Protein 3LIJ (pdb70)

Sequence (465 aa):
YFQGDLQATPGMFITSKKGHLSEMYQRVKKLGSGEVLLCRDKVTHVERAIKIIRKSSNSKLLEEVAVLKLLDHPNIMKLYDFFEDKRNYYLVMECYKGGELFDEIIHRMKFNEVDAAVIIKQVLSGVTYLHKHNIVHRDLKPENLLLEESKEKDALIKIVDFGLSAVFENQKKMKERLGTAYYIAPEVLRKKYDEKCDVWSIGVILFILLAGYPPFGGQTDQEILRKVEKGKYTFDSPEWKNVSEGAKDLIKQMLQFDSQRRISAQQALEHPWIKEMCSKKESLPSLANAIENMRKFQNSQKLAQAALLYMASKLTSQEETKELTDIFRHIDKNGDGQLDRQELIDGYSKLSGEEVAVFPQIESEVDAILGAADFDRNGYIDYSEFVTVAMDRKSLLSKDKLESAFQKFDQDGNGKISVDELASVFLDHLESKTWKEMISGIDSNNDGDVDFEEFCKMIQKLCSNN

Organism: Cryptosporidium parvum (strain Iowa II) (NCBI:txid353152)

Foldseek 3Di:
DAQVVFFQAQLLLEDEAADDCVVFWDFDDWDDDCTWTWIAGPPPRQIWIKNKAWPVVCVLVVVLSVLQSRDFAPAAWHFQYWYDYPTITITTTHDADQAFQVVVCVVVLAADLLRLLLQLLSLLLSLLQQVVQQKAQQEDDRNQWTFRYVDDSTHIYGHDSSVMDRDDPVAFAFALDYDLLQAALVSVVRGHGNLRSLSSSLQRSCCRQQSDGQQDDPDSVRSNVSNNVLDGDCPDPSNVPPDPQSVVLSCLSSPNDSVSRAHSLRSSVRPSSVVSNVVVVCAAAAECLLVLLLLQAPAQPLLLNLLLSLQRNVDDCVQCVVLSVLQCVLPVSSNQWRALVSCLVSVCRRHVDDDDPDPVSSVSSVSSQNRLNSRPPRTNGNSSSSSSRGDCVRSVDPVSLVVSQCSLCVVRPQWRALQSQCSSRPNPDDDCNSQVSCVVQDDPPPSTAGSVSSSVSNCSSSDDD

B-factor: mean 44.71, std 19.2, range [17.76, 174.99]

InterPro domains:
  IPR000719 Protein kinase domain [PF00069] (62-318)
  IPR000719 Protein kinase domain [PS50011] (62-318)
  IPR000719 Protein kinase domain [SM00220] (62-318)
  IPR002048 EF-hand domain [PF13499] (369-439)
  IPR002048 EF-hand domain [PF13499] (449-510)
  IPR002048 EF-hand domain [PS50222] (366-401)
  IPR002048 EF-hand domain [PS50222] (410-445)
  IPR002048 EF-hand domain [PS50222] (446-481)
  IPR002048 EF-hand domain [PS50222] (483-515)
  IPR002048 EF-hand domain [SM00054] (370-398)
  IPR002048 EF-hand domain [SM00054] (414-442)
  IPR002048 EF-hand domain [SM00054] (450-478)
  IPR002048 EF-hand domain [SM00054] (484-512)
  IPR002048 EF-hand domain [cd00051] (370-440)
  IPR002048 EF-hand domain [cd00051] (450-510)
  IPR008271 Serine/threonine-protein kinase, active site [PS00108] (180-192)
  IPR011009 Protein kinase-like domain superfamily [SSF56112] (47-334)
  IPR011992 EF-hand domain pair [SSF47473] (364-518)
  IPR017441 Protein kinase, ATP binding site [PS00107] (68-95)
  IPR018247 EF-Hand 1, calcium-binding site [PS00018] (379-391)

Solvent-accessible surface area: 23048 Å² total; per-residue (Å²): 124,161,53,58,70,7,84,1,42,25,10,24,6,1,83,69,62,196,6,95,37,80,124,52,6,89,142,77,116,114,90,22,120,65,53,33,2,13,0,70,17,93,100,52,111,73,89,12,10,0,42,18,46,174,92,133,109,43,41,157,18,76,117,28,5,49,14,4,55,103,7,15,7,1,3,4,6,47,1,25,7,3,0,34,29,176,179,33,13,11,2,0,13,51,36,25,138,7,24,56,0,78,51,42,15,106,144,112,136,108,8,91,37,34,45,0,0,30,16,0,68,12,0,0,12,0,0,3,10,0,26,100,68,43,9,0,0,29,19,0,35,1,54,10,0,34,16,29,8,159,87,204,92,13,14,1,15,0,24,54,2,47,57,20,23,98,14,85,142,141,132,98,25,154,92,134,43,34,32,20,78,14,15,1,0,3,5,22,134,118,134,2,34,44,33,4,1,0,0,8,0,0,0,0,0,1,13,0,7,4,35,68,36,17,0,21,29,173,64,87,133,76,10,42,171,91,0,82,143,12,159,54,80,30,134,38,120,68,1,173,134,21,44,136,26,0,37,65,0,0,117,68,0,5,63,83,70,18,159,190,3,15,32,3,43,107,0,4,61,13,102,5,1,116,99,10,10,70,123,88,119,126,186,61,53,18,93,105,2,27,64,26,1,100,46,2,86,139,17,78,20,6,1,10,0,0,0,0,5,0,2,5,17,34,12,51,46,116,60,18,96,79,10,10,58,5,1,91,98,2,7,123,37,8,9,0,13,0,40,98,102,10,1,28,74,10,19,34,59,0,23,38,139,156,70,78,138,193,97,136,25,71,69,38,0,69,34,0,23,46,4,0,14,4,31,121,66,45,83,1,20,24,6,4,1,5,1,0,10,6,94,98,80,39,3,18,31,147,86,11,9,69,13,0,11,93,50,5,7,117,106,60,91,38,73,0,35,56,114,15,1,3,26,10,26,77,92,184,88,173,35,135,24,2,115,81,14,2,57,67,33,23,97,86,140,62,41,26,0,36,61,134,8,0,22,135,12,0,54,170,20,6,48,142,164

Secondary structure (DSSP, 8-state):
--GGG----GGGG----B--HHHHEEEEEEEE--EEEEEEETTT--EEEEEEEE--TTHHHHHHHHHHTT---TTB--EEEEEE-SSEEEEEEE---S-BHHHHHHHHSS--HHHHHHHHHHHHHHHHHHHHTTEE-S--SGGGEEES-SSTTPPEEE---TT-EE-BTTB-B----S-TTT--HHHHTT-B-THHHHHHHHHHHHHHHHSS-SS--SSHHHHHHHHHHT-----SGGGTTS-HHHHHHHHHHT-SSTTTSPPHHHHHT-HHHHHHHHHHH-----SSHHHHHHTTTT--HHHHHHHHHHHHHS--HHHHHHHHHHHHHH-TT-SSEE-HHHHHHTTHHHHSSPPP---HHHHHHHHHHHHH-TT-SSSEEHHHHHHHHS-HHHHT-HHHHHHHHHHH-TT-SSEE-HHHHHHH---S---HHHHHHHHTT-SSSSSSEEHHHHHHHHHHHSS--

Nearest PDB structures (foldseek):
  3lij-assembly1_A  TM=1.002E+00  e=5.520E-77  Cryptosporidium parvum Iowa II
  3hx4-assembly1_A  TM=9.332E-01  e=2.237E-48  Toxoplasma gondii
  9d8s-assembly1_A  TM=8.742E-01  e=5.906E-36  Cryptosporidium parvum Iowa II
  3f3z-assembly1_A-2  TM=9.559E-01  e=2.638E-25  Cryptosporidium parvum Iowa II
  2qg5-assembly1_A  TM=9.123E-01  e=2.763E-25  Cryptosporidium parvum Iowa II

CATH classification: 3.30.200.20 (+1 more: 1.10.510.10)

Structure (mmCIF, N/CA/C/O backbone):
data_3LIJ
#
_entry.id   3LIJ
#
_cell.length_a   57.080
_cell.length_b   88.060
_cell.length_c   58.610
_cell.angle_alpha   90.00
_cell.angle_beta   118.07
_cell.angle_gamma   90.00
#
_symmetry.space_group_name_H-M   'P 1 21 1'
#
loop_
_entity.id
_entity.type
_entity.pdbx_description
1 polymer 'Calcium/calmodulin dependent protein kinase with a kinase domain and 4 calmodulin like EF hands'
2 non-polymer 'CALCIUM ION'
3 non-polymer 'MAGNESIUM ION'
4 non-polymer 'PHOSPHOAMINOPHOSPHONIC ACID-ADENYLATE ESTER'
5 water water
#
loop_
_atom_site.group_PDB
_atom_site.id
_atom_site.type_symbol
_atom_site.label_atom_id
_atom_site.label_alt_id
_atom_site.label_comp_id
_atom_site.label_asym_id
_atom_site.label_entity_id
_atom_site.label_seq_id
_atom_site.pdbx_PDB_ins_code
_atom_site.Cartn_x
_atom_site.Cartn_y
_atom_site.Cartn_z
_atom_site.occupancy
_atom_site.B_iso_or_equiv
_atom_site.auth_seq_id
_atom_site.auth_comp_id
_atom_site.auth_asym_id
_atom_site.auth_atom_id
_atom_site.pdbx_PDB_model_num
ATOM 1 N N . TYR A 1 15 ? 18.060 0.715 -11.829 1.00 54.02 38 TYR A N 1
ATOM 2 C CA . TYR A 1 15 ? 16.672 0.928 -11.501 1.00 51.11 38 TYR A CA 1
ATOM 3 C C . TYR A 1 15 ? 15.919 1.648 -12.581 1.00 49.93 38 TYR A C 1
ATOM 4 O O . TYR A 1 15 ? 16.482 2.402 -13.284 1.00 49.63 38 TYR A O 1
ATOM 13 N N . PHE A 1 16 ? 14.648 1.388 -12.722 1.00 42.98 39 PHE A N 1
ATOM 14 C CA . PHE A 1 16 ? 13.794 2.213 -13.515 1.00 41.51 39 PHE A CA 1
ATOM 15 C C . PHE A 1 16 ? 12.810 2.898 -12.583 1.00 45.82 39 PHE A C 1
ATOM 16 O O . PHE A 1 16 ? 12.782 2.567 -11.438 1.00 44.35 39 PHE A O 1
ATOM 24 N N . GLN A 1 17 ? 12.013 3.842 -13.078 1.00 43.48 40 GLN A N 1
ATOM 25 C CA . GLN A 1 17 ? 10.978 4.472 -12.251 1.00 43.02 40 GLN A CA 1
ATOM 26 C C . GLN A 1 17 ? 9.872 3.515 -11.820 1.00 48.03 40 GLN A C 1
ATOM 27 O O . GLN A 1 17 ? 9.361 3.657 -10.712 1.00 47.23 40 GLN A O 1
ATOM 33 N N . GLY A 1 18 ? 9.565 2.528 -12.669 1.00 46.17 41 GLY A N 1
ATOM 34 C CA . GLY A 1 18 ? 8.563 1.494 -12.418 1.00 45.91 41 GLY A CA 1
ATOM 35 C C . GLY A 1 18 ? 8.907 0.519 -11.304 1.00 50.07 41 GLY A C 1
ATOM 36 O O . GLY A 1 18 ? 8.074 -0.319 -10.944 1.00 51.21 41 GLY A O 1
ATOM 37 N N . ASP A 1 19 ? 10.131 0.621 -10.747 1.00 45.15 42 ASP A N 1
ATOM 38 C CA . ASP A 1 19 ? 10.617 -0.205 -9.640 1.00 43.89 42 ASP A CA 1
ATOM 39 C C . ASP A 1 19 ? 10.398 0.480 -8.281 1.00 44.98 42 ASP A C 1
ATOM 40 O O . ASP A 1 19 ? 10.321 -0.204 -7.267 1.00 44.18 42 ASP A O 1
ATOM 45 N N . LEU A 1 20 ? 10.320 1.826 -8.259 1.00 40.25 43 LEU A N 1
ATOM 46 C CA . LEU A 1 20 ? 10.145 2.602 -7.029 1.00 38.69 43 LEU A CA 1
ATOM 47 C C . LEU A 1 20 ? 8.774 2.424 -6.405 1.00 38.94 43 LEU A C 1
ATOM 48 O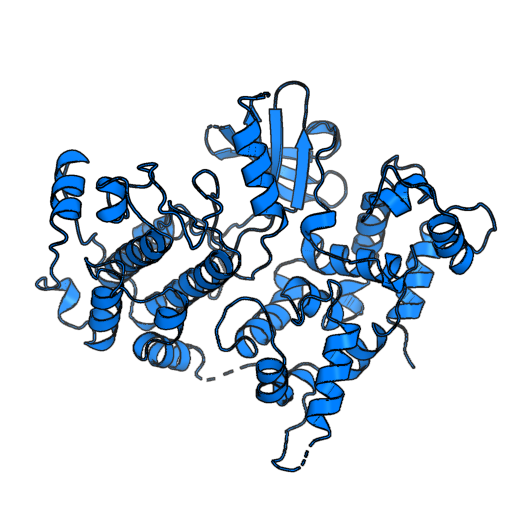 O . LEU A 1 20 ? 7.786 2.258 -7.124 1.00 37.41 43 LEU A O 1
ATOM 53 N N . GLN A 1 21 ? 8.719 2.465 -5.066 1.00 34.84 44 GLN A N 1
ATOM 54 C CA . GLN A 1 21 ? 7.479 2.313 -4.296 1.00 34.87 44 GLN A CA 1
ATOM 55 C C . GLN A 1 21 ? 7.268 3.469 -3.321 1.00 39.52 44 GLN A C 1
ATOM 56 O O . GLN A 1 21 ? 8.103 3.693 -2.439 1.00 40.62 44 GLN A O 1
ATOM 62 N N . ALA A 1 22 ? 6.144 4.182 -3.453 1.00 34.49 45 ALA A N 1
ATOM 63 C CA . ALA A 1 22 ? 5.804 5.237 -2.501 1.00 33.28 45 ALA A CA 1
ATOM 64 C C . ALA A 1 22 ? 5.029 4.573 -1.340 1.00 35.17 45 ALA A C 1
ATOM 65 O O . ALA A 1 22 ? 3.993 3.954 -1.580 1.00 33.13 45 ALA A O 1
ATOM 67 N N . THR A 1 23 ? 5.580 4.630 -0.108 1.00 31.92 46 THR A N 1
ATOM 68 C CA . THR A 1 23 ? 4.978 4.041 1.101 1.00 32.49 46 THR A CA 1
ATOM 69 C C . THR A 1 23 ? 4.967 5.071 2.234 1.00 36.56 46 THR A C 1
ATOM 70 O O . THR A 1 23 ? 5.908 5.859 2.299 1.00 36.56 46 THR A O 1
ATOM 74 N N . PRO A 1 24 ? 3.982 5.073 3.174 1.00 33.58 47 PRO A N 1
ATOM 75 C CA . PRO A 1 24 ? 4.020 6.065 4.271 1.00 33.46 47 PRO A CA 1
ATOM 76 C C . PRO A 1 24 ? 5.238 5.924 5.195 1.00 36.47 47 PRO A C 1
ATOM 77 O O . PRO A 1 24 ? 5.695 6.912 5.771 1.00 35.55 47 PRO A O 1
ATOM 81 N N . GLY A 1 25 ? 5.764 4.708 5.298 1.00 32.64 48 GLY A N 1
ATOM 82 C CA . GLY A 1 25 ? 6.923 4.386 6.128 1.00 33.13 48 GLY A CA 1
ATOM 83 C C . GLY A 1 25 ? 8.246 4.963 5.656 1.00 37.60 48 GLY A C 1
ATOM 84 O O . GLY A 1 25 ? 9.156 5.148 6.470 1.00 37.23 48 GLY A O 1
ATOM 85 N N . MET A 1 26 ? 8.370 5.261 4.344 1.00 34.58 49 MET A N 1
ATOM 86 C CA . MET A 1 26 ? 9.607 5.822 3.782 1.00 35.26 49 MET A CA 1
ATOM 87 C C . MET A 1 26 ? 9.918 7.236 4.283 1.00 37.42 49 MET A C 1
ATOM 88 O O . MET A 1 26 ? 11.063 7.665 4.209 1.00 36.80 49 MET A O 1
ATOM 93 N N . PHE A 1 27 ? 8.902 7.932 4.829 1.00 33.59 50 PHE A N 1
ATOM 94 C CA . PHE A 1 27 ? 9.038 9.285 5.370 1.00 33.23 50 PHE A CA 1
ATOM 95 C C . PHE A 1 27 ? 9.602 9.277 6.789 1.00 39.87 50 PHE A C 1
ATOM 96 O O . PHE A 1 27 ? 9.860 10.345 7.345 1.00 40.88 50 PHE A O 1
ATOM 104 N N . ILE A 1 28 ? 9.833 8.096 7.331 1.00 36.04 51 ILE A N 1
ATOM 105 C CA . ILE A 1 28 ? 10.393 7.988 8.648 1.00 36.49 51 ILE A CA 1
ATOM 106 C C . ILE A 1 28 ? 11.688 7.238 8.579 1.00 43.30 51 ILE A C 1
ATOM 107 O O . ILE A 1 28 ? 11.723 6.117 8.176 1.00 42.18 51 ILE A O 1
ATOM 112 N N . THR A 1 29 ? 12.745 7.910 8.977 1.00 43.04 52 THR A N 1
ATOM 113 C CA . THR A 1 29 ? 14.127 7.424 8.944 1.00 44.84 52 THR A CA 1
ATOM 114 C C . THR A 1 29 ? 14.861 8.011 10.152 1.00 51.08 52 THR A C 1
ATOM 115 O O . THR A 1 29 ? 14.550 9.132 10.565 1.00 50.96 52 THR A O 1
ATOM 119 N N . SER A 1 30 ? 15.848 7.275 10.698 1.00 49.17 53 SER A N 1
ATOM 120 C CA . SER A 1 30 ? 16.655 7.750 11.821 1.00 50.25 53 SER A CA 1
ATOM 121 C C . SER A 1 30 ? 17.525 8.919 11.343 1.00 55.69 53 SER A C 1
ATOM 122 O O . SER A 1 30 ? 18.386 8.747 10.472 1.00 56.36 53 SER A O 1
ATOM 125 N N . LYS A 1 31 ? 17.222 10.121 11.847 1.00 52.05 54 LYS A N 1
ATOM 126 C CA . LYS A 1 31 ? 17.920 11.355 11.482 1.00 52.47 54 LYS A CA 1
ATOM 127 C C . LYS A 1 31 ? 18.381 12.140 12.706 1.00 57.23 54 LYS A C 1
ATOM 128 O O . LYS A 1 31 ? 17.819 11.985 13.791 1.00 55.90 54 LYS A O 1
ATOM 134 N N . LYS A 1 32 ? 19.412 12.973 12.526 1.00 55.62 55 LYS A N 1
ATOM 135 C CA . LYS A 1 32 ? 19.946 13.816 13.589 1.00 56.78 55 LYS A CA 1
ATOM 136 C C . LYS A 1 32 ? 19.131 15.110 13.626 1.00 61.01 55 LYS A C 1
ATOM 137 O O . LYS A 1 32 ? 18.855 15.700 12.576 1.00 60.11 55 LYS A O 1
ATOM 143 N N . GLY A 1 33 ? 18.717 15.512 14.822 1.00 58.34 56 GLY A N 1
ATOM 144 C CA . GLY A 1 33 ? 17.921 16.718 15.007 1.00 58.38 56 GLY A CA 1
ATOM 145 C C . GLY A 1 33 ? 17.817 17.201 16.436 1.00 64.33 56 GLY A C 1
ATOM 146 O O . GLY A 1 33 ? 18.045 16.439 17.380 1.00 64.37 56 GLY A O 1
ATOM 147 N N . HIS A 1 34 ? 17.462 18.483 16.592 1.00 62.42 57 HIS A N 1
ATOM 148 C CA . HIS A 1 34 ? 17.277 19.146 17.882 1.00 63.58 57 HIS A CA 1
ATOM 149 C C . HIS A 1 34 ? 15.805 19.524 18.033 1.00 66.72 57 HIS A C 1
ATOM 150 O O . HIS A 1 34 ? 15.181 19.939 17.052 1.00 65.62 57 HIS A O 1
ATOM 157 N N . LEU A 1 35 ? 15.252 19.375 19.254 1.00 63.68 58 LEU A N 1
ATOM 158 C CA . LEU A 1 35 ? 13.854 19.694 19.568 1.00 62.78 58 LEU A CA 1
ATOM 159 C C . LEU A 1 35 ? 13.547 21.173 19.299 1.00 66.49 58 LEU A C 1
ATOM 160 O O . LEU A 1 35 ? 12.607 21.471 18.565 1.00 64.87 58 LEU A O 1
ATOM 165 N N . SER A 1 36 ? 14.365 22.084 19.870 1.00 64.31 59 SER A N 1
ATOM 166 C CA . SER A 1 36 ? 14.242 23.542 19.750 1.00 64.55 59 SER A CA 1
ATOM 167 C C . SER A 1 36 ? 14.406 24.068 18.316 1.00 67.59 59 SER A C 1
ATOM 168 O O . SER A 1 36 ? 13.889 25.141 18.004 1.00 67.50 59 SER A O 1
ATOM 171 N N . GLU A 1 37 ? 15.119 23.318 17.455 1.00 63.12 60 GLU A N 1
ATOM 172 C CA . GLU A 1 37 ? 15.358 23.665 16.052 1.00 62.36 60 GLU A CA 1
ATOM 173 C C . GLU A 1 37 ? 14.056 23.630 15.232 1.00 63.44 60 GLU A C 1
ATOM 174 O O . GLU A 1 37 ? 13.876 24.457 14.337 1.00 63.26 60 GLU A O 1
ATOM 180 N N . MET A 1 38 ? 13.156 22.681 15.540 1.00 57.64 61 MET A N 1
ATOM 181 C CA . MET A 1 38 ? 11.909 22.507 14.792 1.00 55.61 61 MET A CA 1
ATOM 182 C C . MET A 1 38 ? 10.596 22.627 15.580 1.00 55.54 61 MET A C 1
ATOM 183 O O . MET A 1 38 ? 9.565 22.923 14.973 1.00 54.20 61 MET A O 1
ATOM 188 N N . TYR A 1 39 ? 10.628 22.427 16.915 1.00 50.34 62 TYR A N 1
ATOM 189 C CA . TYR A 1 39 ? 9.433 22.492 17.767 1.00 49.14 62 TYR A CA 1
ATOM 190 C C . TYR A 1 39 ? 9.580 23.396 18.984 1.00 56.04 62 TYR A C 1
ATOM 191 O O . TYR A 1 39 ? 10.681 23.555 19.519 1.00 56.57 62 TYR A O 1
ATOM 200 N N . GLN A 1 40 ? 8.447 23.955 19.440 1.00 54.05 63 GLN A N 1
ATOM 201 C CA . GLN A 1 40 ? 8.358 24.795 20.631 1.00 55.62 63 GLN A CA 1
ATOM 202 C C . GLN A 1 40 ? 7.558 24.033 21.686 1.00 60.46 63 GLN A C 1
ATOM 203 O O . GLN A 1 40 ? 6.462 23.553 21.392 1.00 58.85 63 GLN A O 1
ATOM 209 N N . ARG A 1 41 ? 8.113 23.920 22.908 1.00 58.75 64 ARG A N 1
ATOM 210 C CA . ARG A 1 41 ? 7.483 23.241 24.042 1.00 58.57 64 ARG A CA 1
ATOM 211 C C . ARG A 1 41 ? 6.255 24.029 24.509 1.00 63.31 64 ARG A C 1
ATOM 212 O O . ARG A 1 41 ? 6.349 25.239 24.732 1.00 64.04 64 ARG A O 1
ATOM 220 N N . VAL A 1 42 ? 5.108 23.342 24.641 1.00 59.32 65 VAL A N 1
ATOM 221 C CA . VAL A 1 42 ? 3.854 23.950 25.091 1.00 59.63 65 VAL A CA 1
ATOM 222 C C . VAL A 1 42 ? 3.580 23.527 26.542 1.00 64.60 65 VAL A C 1
ATOM 223 O O . VAL A 1 42 ? 3.560 24.381 27.428 1.00 65.44 65 VAL A O 1
ATOM 227 N N . LYS A 1 43 ? 3.387 22.213 26.778 1.00 61.02 66 LYS A N 1
ATOM 228 C CA . LYS A 1 43 ? 3.130 21.632 28.102 1.00 61.47 66 LYS A CA 1
ATOM 229 C C . LYS A 1 43 ? 3.459 20.137 28.171 1.00 65.05 66 LYS A C 1
ATOM 230 O O . LYS A 1 43 ? 3.472 19.453 27.145 1.00 63.50 66 LYS A O 1
ATOM 236 N N . LYS A 1 44 ? 3.705 19.641 29.397 1.00 62.64 67 LYS A N 1
ATOM 237 C CA . LYS A 1 44 ? 3.994 18.239 29.690 1.00 62.05 67 LYS A CA 1
ATOM 238 C C . LYS A 1 44 ? 2.669 17.473 29.688 1.00 65.73 67 LYS A C 1
ATOM 239 O O . LYS A 1 44 ? 1.725 17.866 30.376 1.00 65.71 67 LYS A O 1
ATOM 245 N N . LEU A 1 45 ? 2.600 16.394 28.896 1.00 61.84 68 LEU A N 1
ATOM 246 C CA . LEU A 1 45 ? 1.411 15.553 28.752 1.00 60.91 68 LEU A CA 1
ATOM 247 C C . LEU A 1 45 ? 1.514 14.242 29.536 1.00 65.67 68 LEU A C 1
ATOM 248 O O . LEU A 1 45 ? 0.490 13.713 29.967 1.00 65.16 68 LEU A O 1
ATOM 253 N N . GLY A 1 46 ? 2.737 13.734 29.700 1.00 63.14 69 GLY A N 1
ATOM 254 C CA . GLY A 1 46 ? 3.003 12.487 30.408 1.00 63.27 69 GLY A CA 1
ATOM 255 C C . GLY A 1 46 ? 4.388 12.373 31.012 1.00 68.53 69 GLY A C 1
ATOM 256 O O . GLY A 1 46 ? 5.343 12.977 30.514 1.00 68.51 69 GLY A O 1
ATOM 257 N N . SER A 1 47 ? 4.496 11.575 32.092 1.00 65.84 70 SER A N 1
ATOM 258 C CA . SER A 1 47 ? 5.732 11.322 32.834 1.00 98.06 70 SER A CA 1
ATOM 259 C C . SER A 1 47 ? 6.153 9.859 32.699 1.00 128.13 70 SER A C 1
ATOM 260 O O . SER A 1 47 ? 7.309 9.519 32.947 1.00 92.33 70 SER A O 1
ATOM 263 N N . GLY A 1 51 ? 11.537 8.550 29.461 1.00 71.22 74 GLY A N 1
ATOM 264 C CA . GLY A 1 51 ? 10.104 8.513 29.206 1.00 69.69 74 GLY A CA 1
ATOM 265 C C . GLY A 1 51 ? 9.400 9.795 29.603 1.00 72.88 74 GLY A C 1
ATOM 266 O O . GLY A 1 51 ? 9.305 10.106 30.795 1.00 73.50 74 GLY A O 1
ATOM 267 N N . GLU A 1 52 ? 8.907 10.551 28.598 1.00 67.49 75 GLU A N 1
ATOM 268 C CA . GLU A 1 52 ? 8.207 11.829 28.778 1.00 66.58 75 GLU A CA 1
ATOM 269 C C . GLU A 1 52 ? 7.399 12.187 27.522 1.00 67.20 75 GLU A C 1
ATOM 270 O O . GLU A 1 52 ? 7.956 12.217 26.423 1.00 66.44 75 GLU A O 1
ATOM 276 N N . VAL A 1 53 ? 6.090 12.454 27.686 1.00 61.63 76 VAL A N 1
ATOM 277 C CA . VAL A 1 53 ? 5.215 12.861 26.581 1.00 59.67 76 VAL A CA 1
ATOM 278 C C . VAL A 1 53 ? 5.041 14.379 26.677 1.00 62.42 76 VAL A C 1
ATOM 279 O O . VAL A 1 53 ? 4.631 14.895 27.719 1.00 62.63 76 VAL A O 1
ATOM 283 N N . LEU A 1 54 ? 5.399 15.087 25.602 1.00 57.39 77 LEU A N 1
ATOM 284 C CA . LEU A 1 54 ? 5.365 16.541 25.562 1.00 57.15 77 LEU A CA 1
ATOM 285 C C . LEU A 1 54 ? 4.565 17.083 24.390 1.00 58.13 77 LEU A C 1
ATOM 286 O O . LEU A 1 54 ? 4.761 16.653 23.249 1.00 56.74 77 LEU A O 1
ATOM 291 N N . LEU A 1 55 ? 3.668 18.040 24.675 1.00 53.24 78 LEU A N 1
ATOM 292 C CA . LEU A 1 55 ? 2.874 18.712 23.652 1.00 51.82 78 LEU A CA 1
ATOM 293 C C . LEU A 1 55 ? 3.764 19.815 23.078 1.00 54.69 78 LEU A C 1
ATOM 294 O O . LEU A 1 55 ? 4.249 20.665 23.826 1.00 55.09 78 LEU A O 1
ATOM 299 N N . CYS A 1 56 ? 4.039 19.748 21.769 1.00 50.00 79 CYS A N 1
ATOM 300 C CA . CYS A 1 56 ? 4.914 20.693 21.083 1.00 50.02 79 CYS A CA 1
ATOM 301 C C . CYS A 1 56 ? 4.250 21.327 19.864 1.00 52.81 79 CYS A C 1
ATOM 302 O O . CYS A 1 56 ? 3.370 20.717 19.258 1.00 51.78 79 CYS A O 1
ATOM 305 N N . ARG A 1 57 ? 4.694 22.536 19.493 1.00 49.18 80 ARG A N 1
ATOM 306 C CA . ARG A 1 57 ? 4.169 23.277 18.350 1.00 48.45 80 ARG A CA 1
ATOM 307 C C . ARG A 1 57 ? 5.237 23.408 17.264 1.00 50.42 80 ARG A C 1
ATOM 308 O O . ARG A 1 57 ? 6.332 23.902 17.541 1.00 50.55 80 ARG A O 1
ATOM 316 N N . ASP A 1 58 ? 4.910 22.963 16.029 1.00 45.01 81 ASP A N 1
ATOM 317 C CA . ASP A 1 58 ? 5.796 23.053 14.864 1.00 44.37 81 ASP A CA 1
ATOM 318 C C . ASP A 1 58 ? 6.075 24.531 14.599 1.00 49.45 81 ASP A C 1
ATOM 319 O O . ASP A 1 58 ? 5.137 25.303 14.416 1.00 48.84 81 ASP A O 1
ATOM 324 N N . LYS A 1 59 ? 7.355 24.924 14.621 1.00 47.39 82 LYS A N 1
ATOM 325 C CA . LYS A 1 59 ? 7.780 26.315 14.436 1.00 48.83 82 LYS A CA 1
ATOM 326 C C . LYS A 1 59 ? 7.489 26.933 13.058 1.00 53.08 82 LYS A C 1
ATOM 327 O O . LYS A 1 59 ? 7.496 28.159 12.936 1.00 53.98 82 LYS A O 1
ATOM 333 N N . VAL A 1 60 ? 7.195 26.101 12.041 1.00 48.98 83 VAL A N 1
ATOM 334 C CA . VAL A 1 60 ? 6.896 26.568 10.683 1.00 48.70 83 VAL A CA 1
ATOM 335 C C . VAL A 1 60 ? 5.381 26.574 10.403 1.00 52.19 83 VAL A C 1
ATOM 336 O O . VAL A 1 60 ? 4.831 27.624 10.065 1.00 52.89 83 VAL A O 1
ATOM 340 N N . THR A 1 61 ? 4.719 25.413 10.563 1.00 47.39 84 THR A N 1
ATOM 341 C CA . THR A 1 61 ? 3.285 25.218 10.290 1.00 46.13 84 THR A CA 1
ATOM 342 C C . THR A 1 61 ? 2.343 25.517 11.466 1.00 49.06 84 THR A C 1
ATOM 343 O O . THR A 1 61 ? 1.130 25.614 11.254 1.00 48.07 84 THR A O 1
ATOM 347 N N . HIS A 1 62 ? 2.888 25.608 12.700 1.00 45.60 85 HIS A N 1
ATOM 348 C CA . HIS A 1 62 ? 2.147 25.863 13.946 1.00 46.20 85 HIS A CA 1
ATOM 349 C C . HIS A 1 62 ? 1.241 24.705 14.383 1.00 48.39 85 HIS A C 1
ATOM 350 O O . HIS A 1 62 ? 0.490 24.840 15.350 1.00 48.59 85 HIS A O 1
ATOM 357 N N . VAL A 1 63 ? 1.355 23.546 13.697 1.00 42.72 86 VAL A N 1
ATOM 358 C CA . VAL A 1 63 ? 0.609 22.321 13.999 1.00 40.90 86 VAL A CA 1
ATOM 359 C C . VAL A 1 63 ? 1.157 21.767 15.318 1.00 44.86 86 VAL A C 1
ATOM 360 O O . VAL A 1 63 ? 2.377 21.666 15.481 1.00 44.52 86 VAL A O 1
ATOM 364 N N . GLU A 1 64 ? 0.266 21.444 16.262 1.00 41.80 87 GLU A N 1
ATOM 365 C CA . GLU A 1 64 ? 0.690 20.872 17.535 1.00 42.10 87 GLU A CA 1
ATOM 366 C C . GLU A 1 64 ? 0.740 19.341 17.480 1.00 44.65 87 GLU A C 1
ATOM 367 O O . GLU A 1 64 ? -0.162 18.706 16.926 1.00 42.82 87 GLU A O 1
ATOM 373 N N . ARG A 1 65 ? 1.847 18.761 17.975 1.00 41.24 88 ARG A N 1
ATOM 374 C CA . ARG A 1 65 ? 2.077 17.316 17.949 1.00 40.34 88 ARG A CA 1
ATOM 375 C C . ARG A 1 65 ? 2.514 16.781 19.313 1.00 44.81 88 ARG A C 1
ATOM 376 O O . ARG A 1 65 ? 3.043 17.537 20.130 1.00 44.91 88 ARG A O 1
ATOM 384 N N . ALA A 1 66 ? 2.276 15.482 19.562 1.00 41.57 89 ALA A N 1
ATOM 385 C CA . ALA A 1 66 ? 2.670 14.820 20.806 1.00 41.92 89 ALA A CA 1
ATOM 386 C C . ALA A 1 66 ? 4.034 14.176 20.587 1.00 46.64 89 ALA A C 1
ATOM 387 O O . ALA A 1 66 ? 4.193 13.345 19.690 1.00 45.53 89 ALA A O 1
ATOM 389 N N . ILE A 1 67 ? 5.035 14.613 21.359 1.00 44.79 90 ILE A N 1
ATOM 390 C CA . ILE A 1 67 ? 6.396 14.106 21.223 1.00 44.98 90 ILE A CA 1
ATOM 391 C C . ILE A 1 67 ? 6.779 13.246 22.423 1.00 49.25 90 ILE A C 1
ATOM 392 O O . ILE A 1 67 ? 6.784 13.735 23.553 1.00 48.68 90 ILE A O 1
ATOM 397 N N . LYS A 1 68 ? 7.078 11.958 22.168 1.00 46.39 91 LYS A N 1
ATOM 398 C CA . LYS A 1 68 ? 7.505 11.022 23.204 1.00 47.23 91 LYS A CA 1
ATOM 399 C C . LYS A 1 68 ? 9.032 11.029 23.228 1.00 53.32 91 LYS A C 1
ATOM 400 O O . LYS A 1 68 ? 9.675 10.619 22.256 1.00 52.70 91 LYS A O 1
ATOM 406 N N . ILE A 1 69 ? 9.599 11.572 24.311 1.00 52.32 92 ILE A N 1
ATOM 407 C CA . ILE A 1 69 ? 11.041 11.700 24.514 1.00 54.00 92 ILE A CA 1
ATOM 408 C C . ILE A 1 69 ? 11.538 10.501 25.327 1.00 59.71 92 ILE A C 1
ATOM 409 O O . ILE A 1 69 ? 11.200 10.374 26.506 1.00 59.70 92 ILE A O 1
ATOM 414 N N . ILE A 1 70 ? 12.311 9.608 24.681 1.00 57.25 93 ILE A N 1
ATOM 415 C CA . ILE A 1 70 ? 12.863 8.418 25.333 1.00 58.04 93 ILE A CA 1
ATOM 416 C C . ILE A 1 70 ? 14.388 8.508 25.367 1.00 63.65 93 ILE A C 1
ATOM 417 O O . ILE A 1 70 ? 15.032 8.545 24.316 1.00 63.42 93 ILE A O 1
ATOM 422 N N . ARG A 1 71 ? 14.952 8.559 26.587 1.00 61.39 94 ARG A N 1
ATOM 423 C CA . ARG A 1 71 ? 16.393 8.659 26.839 1.00 62.56 94 ARG A CA 1
ATOM 424 C C . ARG A 1 71 ? 17.180 7.423 26.402 1.00 65.82 94 ARG A C 1
ATOM 425 O O . ARG A 1 71 ? 16.667 6.304 26.479 1.00 64.75 94 ARG A O 1
ATOM 433 N N . LYS A 1 72 ? 18.427 7.637 25.943 1.00 62.69 95 LYS A N 1
ATOM 434 C CA . LYS A 1 72 ? 19.327 6.575 25.483 1.00 83.77 95 LYS A CA 1
ATOM 435 C C . LYS A 1 72 ? 19.958 5.823 26.656 1.00 104.30 95 LYS A C 1
ATOM 436 O O . LYS A 1 72 ? 20.415 6.438 27.618 1.00 64.86 95 LYS A O 1
ATOM 442 N N . SER A 1 78 ? 23.029 -3.982 21.608 1.00 88.47 101 SER A N 1
ATOM 443 C CA . SER A 1 78 ? 22.544 -2.633 21.888 1.00 87.43 101 SER A CA 1
ATOM 444 C C . SER A 1 78 ? 21.260 -2.648 22.723 1.00 89.82 101 SER A C 1
ATOM 445 O O . SER A 1 78 ? 20.332 -3.400 22.415 1.00 88.35 101 SER A O 1
ATOM 448 N N . SER A 1 79 ? 21.218 -1.814 23.780 1.00 86.24 102 SER A N 1
ATOM 449 C CA . SER A 1 79 ? 20.071 -1.682 24.686 1.00 84.88 102 SER A CA 1
ATOM 450 C C . SER A 1 79 ? 18.949 -0.818 24.085 1.00 86.02 102 SER A C 1
ATOM 451 O O . SER A 1 79 ? 17.802 -0.906 24.531 1.00 84.83 102 SER A O 1
ATOM 454 N N . ASN A 1 80 ? 19.283 0.001 23.066 1.00 81.14 103 ASN A N 1
ATOM 455 C CA . ASN A 1 80 ? 18.350 0.890 22.365 1.00 78.89 103 ASN A CA 1
ATOM 456 C C . ASN A 1 80 ? 17.682 0.208 21.154 1.00 79.99 103 ASN A C 1
ATOM 457 O O . ASN A 1 80 ? 16.928 0.859 20.422 1.00 78.44 103 ASN A O 1
ATOM 462 N N . SER A 1 81 ? 17.946 -1.106 20.963 1.00 75.49 104 SER A N 1
ATOM 463 C CA . SER A 1 81 ? 17.407 -1.929 19.873 1.00 73.74 104 SER A CA 1
ATOM 464 C C . SER A 1 81 ? 15.891 -2.113 19.972 1.00 73.79 104 SER A C 1
ATOM 465 O O . SER A 1 81 ? 15.229 -2.236 18.939 1.00 72.37 104 SER A O 1
ATOM 468 N N . LYS A 1 82 ? 15.351 -2.136 21.209 1.00 68.43 105 LYS A N 1
ATOM 469 C CA . LYS A 1 82 ? 13.920 -2.293 21.490 1.00 66.22 105 LYS A CA 1
ATOM 470 C C . LYS A 1 82 ? 13.103 -1.127 20.930 1.00 66.09 105 LYS A C 1
ATOM 471 O O . LYS A 1 82 ? 12.018 -1.349 20.387 1.00 64.38 105 LYS A O 1
ATOM 477 N N . LEU A 1 83 ? 13.639 0.107 21.039 1.00 61.19 106 LEU A N 1
ATOM 478 C CA . LEU A 1 83 ? 12.996 1.318 20.528 1.00 59.30 106 LEU A CA 1
ATOM 479 C C . LEU A 1 83 ? 12.998 1.334 19.001 1.00 60.14 106 LEU A C 1
ATOM 480 O O . LEU A 1 83 ? 11.975 1.668 18.404 1.00 58.42 106 LEU A O 1
ATOM 485 N N . LEU A 1 84 ? 14.153 1.006 18.378 1.00 55.67 107 LEU A N 1
ATOM 486 C CA . LEU A 1 84 ? 14.312 0.983 16.921 1.00 54.43 107 LEU A CA 1
ATOM 487 C C . LEU A 1 84 ? 13.344 -0.007 16.274 1.00 55.75 107 LEU A C 1
ATOM 488 O O . LEU A 1 84 ? 12.750 0.313 15.243 1.00 54.39 107 LEU A O 1
ATOM 493 N N . GLU A 1 85 ? 13.136 -1.177 16.920 1.00 51.26 108 GLU A N 1
ATOM 494 C CA . GLU A 1 85 ? 12.188 -2.199 16.472 1.00 49.98 108 GLU A CA 1
ATOM 495 C C . GLU A 1 85 ? 10.756 -1.661 16.590 1.00 50.39 108 GLU A C 1
ATOM 496 O O . GLU A 1 85 ? 9.937 -1.922 15.708 1.00 49.91 108 GLU A O 1
ATOM 502 N N . GLU A 1 86 ? 10.474 -0.871 17.650 1.00 44.34 109 GLU A N 1
ATOM 503 C CA . GLU A 1 86 ? 9.171 -0.232 17.866 1.00 42.11 109 GLU A CA 1
ATOM 504 C C . GLU A 1 86 ? 8.915 0.831 16.785 1.00 42.65 109 GLU A C 1
ATOM 505 O O . GLU A 1 86 ? 7.812 0.873 16.243 1.00 40.37 109 GLU A O 1
ATOM 511 N N . VAL A 1 87 ? 9.941 1.657 16.450 1.00 38.59 110 VAL A N 1
ATOM 512 C CA . VAL A 1 87 ? 9.856 2.680 15.396 1.00 37.59 110 VAL A CA 1
ATOM 513 C C . VAL A 1 87 ? 9.612 1.993 14.038 1.00 40.06 110 VAL A C 1
ATOM 514 O O . VAL A 1 87 ? 8.773 2.462 13.261 1.00 38.84 110 VAL A O 1
ATOM 518 N N . ALA A 1 88 ? 10.293 0.846 13.794 1.00 36.79 111 ALA A N 1
ATOM 519 C CA . ALA A 1 88 ? 10.140 0.038 12.579 1.00 36.36 111 ALA A CA 1
ATOM 520 C C . ALA A 1 88 ? 8.695 -0.449 12.418 1.00 39.27 111 ALA A C 1
ATOM 521 O O . ALA A 1 88 ? 8.208 -0.542 11.290 1.00 39.29 111 ALA A O 1
ATOM 523 N N . VAL A 1 89 ? 8.000 -0.711 13.548 1.00 34.65 112 VAL A N 1
ATOM 524 C CA . VAL A 1 89 ? 6.588 -1.110 13.578 1.00 33.63 112 VAL A CA 1
ATOM 525 C C . VAL A 1 89 ? 5.710 0.140 13.377 1.00 36.15 112 VAL A C 1
ATOM 526 O O . VAL A 1 89 ? 4.842 0.140 12.503 1.00 35.56 112 VAL A O 1
ATOM 530 N N . LEU A 1 90 ? 5.954 1.197 14.180 1.00 32.27 113 LEU A N 1
ATOM 531 C CA . LEU A 1 90 ? 5.217 2.467 14.148 1.00 32.15 113 LEU A CA 1
ATOM 532 C C . LEU A 1 90 ? 5.135 3.135 12.783 1.00 35.20 113 LEU A C 1
ATOM 533 O O . LEU A 1 90 ? 4.082 3.675 12.453 1.00 33.92 113 LEU A O 1
ATOM 538 N N . LYS A 1 91 ? 6.232 3.105 11.987 1.00 32.07 114 LYS A N 1
ATOM 539 C CA . LYS A 1 91 ? 6.248 3.734 10.660 1.00 31.75 114 LYS A CA 1
ATOM 540 C C . LYS A 1 91 ? 5.308 3.051 9.651 1.00 37.16 114 LYS A C 1
ATOM 541 O O . LYS A 1 91 ? 4.802 3.716 8.745 1.00 37.03 114 LYS A O 1
ATOM 547 N N . LEU A 1 92 ? 5.076 1.736 9.820 1.00 34.74 115 LEU A N 1
ATOM 548 C CA . LEU A 1 92 ? 4.216 0.918 8.960 1.00 35.71 115 LEU A CA 1
ATOM 549 C C . LEU A 1 92 ? 2.728 1.176 9.215 1.00 37.01 115 LEU A C 1
ATOM 550 O O . LEU A 1 92 ? 1.926 1.000 8.302 1.00 36.31 115 LEU A O 1
ATOM 555 N N . LEU A 1 93 ? 2.362 1.542 10.464 1.00 32.12 116 LEU A N 1
ATOM 556 C CA . LEU A 1 93 ? 0.979 1.759 10.934 1.00 30.70 116 LEU A CA 1
ATOM 557 C C . LEU A 1 93 ? 0.193 2.760 10.106 1.00 31.92 116 LEU A C 1
ATOM 558 O O . LEU A 1 93 ? 0.472 3.955 10.149 1.00 31.62 116 LEU A O 1
ATOM 563 N N . ASP A 1 94 ? -0.787 2.259 9.341 1.00 27.22 117 ASP A N 1
ATOM 564 C CA . ASP A 1 94 ? -1.583 3.083 8.439 1.00 26.55 117 ASP A CA 1
ATOM 565 C C . ASP A 1 94 ? -3.028 2.593 8.424 1.00 27.94 117 ASP A C 1
ATOM 566 O O . ASP A 1 94 ? -3.448 1.836 7.549 1.00 27.14 117 ASP A O 1
ATOM 571 N N . HIS A 1 95 ? -3.786 3.027 9.435 1.00 23.82 118 HIS A N 1
ATOM 572 C CA . HIS A 1 95 ? -5.169 2.610 9.636 1.00 22.89 118 HIS A CA 1
ATOM 573 C C . HIS A 1 95 ? -5.954 3.705 10.357 1.00 26.07 118 HIS A C 1
ATOM 574 O O . HIS A 1 95 ? -5.420 4.333 11.284 1.00 25.62 118 HIS A O 1
ATOM 581 N N . PRO A 1 96 ? -7.227 3.943 9.952 1.00 23.32 119 PRO A N 1
ATOM 582 C CA . PRO A 1 96 ? -8.041 4.974 10.626 1.00 24.02 119 PRO A CA 1
ATOM 583 C C . PRO A 1 96 ? -8.133 4.836 12.152 1.00 26.33 119 PRO A C 1
ATOM 584 O O . PRO A 1 96 ? -8.347 5.837 12.825 1.00 25.27 119 PRO A O 1
ATOM 588 N N . ASN A 1 97 ? -7.964 3.610 12.694 1.00 21.90 120 ASN A N 1
ATOM 589 C CA . ASN A 1 97 ? -8.064 3.358 14.140 1.00 21.42 120 ASN A CA 1
ATOM 590 C C . ASN A 1 97 ? -6.744 3.141 14.879 1.00 25.37 120 ASN A C 1
ATOM 591 O O . ASN A 1 97 ? -6.734 2.703 16.035 1.00 25.17 120 ASN A O 1
ATOM 596 N N . ILE A 1 98 ? -5.634 3.464 14.226 1.00 22.89 121 ILE A N 1
ATOM 597 C CA . ILE A 1 98 ? -4.311 3.306 14.829 1.00 23.35 121 ILE A CA 1
ATOM 598 C C . ILE A 1 98 ? -3.562 4.614 14.744 1.00 27.84 121 ILE A C 1
ATOM 599 O O . ILE A 1 98 ? -3.658 5.314 13.733 1.00 26.99 121 ILE A O 1
ATOM 604 N N . MET A 1 99 ? -2.764 4.903 15.791 1.00 25.07 122 MET A N 1
ATOM 605 C CA . MET A 1 99 ? -1.924 6.085 15.901 1.00 25.73 122 MET A CA 1
ATOM 606 C C . MET A 1 99 ? -1.034 6.264 14.679 1.00 30.64 122 MET A C 1
ATOM 607 O O . MET A 1 99 ? -0.676 5.296 13.998 1.00 29.17 122 MET A O 1
ATOM 612 N N . LYS A 1 100 ? -0.694 7.518 14.411 1.00 28.81 123 LYS A N 1
ATOM 613 C CA . LYS A 1 100 ? 0.126 7.907 13.283 1.00 28.99 123 LYS A CA 1
ATOM 614 C C . LYS A 1 100 ? 1.412 8.533 13.807 1.00 32.93 123 LYS A C 1
ATOM 615 O O . LYS A 1 100 ? 1.373 9.339 14.739 1.00 32.08 123 LYS A O 1
ATOM 621 N N . LEU A 1 101 ? 2.548 8.135 13.224 1.00 30.79 124 LEU A N 1
ATOM 622 C CA . LEU A 1 101 ? 3.852 8.698 13.561 1.00 31.37 124 LEU A CA 1
ATOM 623 C C . LEU A 1 101 ? 4.175 9.731 12.478 1.00 34.43 124 LEU A C 1
ATOM 624 O O . LEU A 1 101 ? 4.224 9.377 11.300 1.00 33.14 124 LEU A O 1
ATOM 629 N N . TYR A 1 102 ? 4.309 11.014 12.863 1.00 32.11 125 TYR A N 1
ATOM 630 C CA . TYR A 1 102 ? 4.617 12.095 11.918 1.00 32.24 125 TYR A CA 1
ATOM 631 C C . TYR A 1 102 ? 6.098 12.121 11.531 1.00 36.05 125 TYR A C 1
ATOM 632 O O . TYR A 1 102 ? 6.415 12.252 10.347 1.00 35.89 125 TYR A O 1
ATOM 641 N N . ASP A 1 103 ? 6.998 12.051 12.530 1.00 32.24 126 ASP A N 1
ATOM 642 C CA . ASP A 1 103 ? 8.440 12.110 12.303 1.00 32.80 126 ASP A CA 1
ATOM 643 C C . ASP A 1 103 ? 9.211 11.390 13.410 1.00 37.91 126 ASP A C 1
ATOM 644 O O . ASP A 1 103 ? 8.648 11.069 14.462 1.00 37.19 126 ASP A O 1
ATOM 649 N N . PHE A 1 104 ? 10.503 11.128 13.149 1.00 35.19 127 PHE A N 1
ATOM 650 C CA . PHE A 1 104 ? 11.429 10.488 14.072 1.00 35.61 127 PHE A CA 1
ATOM 651 C C . PHE A 1 104 ? 12.819 11.100 13.911 1.00 41.20 127 PHE A C 1
ATOM 652 O O . PHE A 1 104 ? 13.341 11.174 12.796 1.00 40.84 127 PHE A O 1
ATOM 660 N N . PHE A 1 105 ? 13.395 11.562 15.026 1.00 39.46 128 PHE A N 1
ATOM 661 C CA . PHE A 1 105 ? 14.731 12.148 15.077 1.00 41.10 128 PHE A CA 1
ATOM 662 C C . PHE A 1 105 ? 15.418 11.850 16.409 1.00 47.51 128 PHE A C 1
ATOM 663 O O . PHE A 1 105 ? 14.758 11.432 17.360 1.00 46.54 128 PHE A O 1
ATOM 671 N N . GLU A 1 106 ? 16.744 12.027 16.469 1.00 47.29 129 GLU A N 1
ATOM 672 C CA . GLU A 1 106 ? 17.503 11.730 17.681 1.00 49.29 129 GLU A CA 1
ATOM 673 C C . GLU A 1 106 ? 18.594 12.742 18.007 1.00 56.63 129 GLU A C 1
ATOM 674 O O . GLU A 1 106 ? 19.112 13.421 17.117 1.00 56.11 129 GLU A O 1
ATOM 680 N N . ASP A 1 107 ? 18.927 12.832 19.299 1.00 56.46 130 ASP A N 1
ATOM 681 C CA . ASP A 1 107 ? 19.970 13.692 19.849 1.00 59.00 130 ASP A CA 1
ATOM 682 C C . ASP A 1 107 ? 21.064 12.806 20.442 1.00 65.33 130 ASP A C 1
ATOM 683 O O . ASP A 1 107 ? 20.983 11.579 20.350 1.00 64.69 130 ASP A O 1
ATOM 688 N N . LYS A 1 108 ? 22.069 13.425 21.078 1.00 64.24 131 LYS A N 1
ATOM 689 C CA . LYS A 1 108 ? 23.168 12.724 21.741 1.00 65.71 131 LYS A CA 1
ATOM 690 C C . LYS A 1 108 ? 22.707 12.013 23.031 1.00 69.79 131 LYS A C 1
ATOM 691 O O . LYS A 1 108 ? 23.433 11.160 23.545 1.00 70.85 131 LYS A O 1
ATOM 697 N N . ARG A 1 109 ? 21.504 12.358 23.542 1.00 65.02 132 ARG A N 1
ATOM 698 C CA . ARG A 1 109 ? 20.957 11.801 24.781 1.00 64.72 132 ARG A CA 1
ATOM 699 C C . ARG A 1 109 ? 19.554 11.188 24.657 1.00 66.07 132 ARG A C 1
ATOM 700 O O . ARG A 1 109 ? 19.250 10.248 25.398 1.00 65.78 132 ARG A O 1
ATOM 708 N N . ASN A 1 110 ? 18.690 11.722 23.766 1.00 60.43 133 ASN A N 1
ATOM 709 C CA . ASN A 1 110 ? 17.311 11.229 23.644 1.00 58.42 133 ASN A CA 1
ATOM 710 C C . ASN A 1 110 ? 16.865 10.853 22.230 1.00 60.02 133 ASN A C 1
ATOM 711 O O . ASN A 1 110 ? 17.449 11.307 21.244 1.00 60.04 133 ASN A O 1
ATOM 716 N N . TYR A 1 111 ? 15.792 10.037 22.154 1.00 54.28 134 TYR A N 1
ATOM 717 C CA . TYR A 1 111 ? 15.098 9.627 20.932 1.00 52.11 134 TYR A CA 1
ATOM 718 C C . TYR A 1 111 ? 13.785 10.410 20.905 1.00 52.82 134 TYR A C 1
ATOM 719 O O . TYR A 1 111 ? 13.134 10.544 21.945 1.00 51.74 134 TYR A O 1
ATOM 728 N N . TYR A 1 112 ? 13.399 10.938 19.733 1.00 47.82 135 TYR A N 1
ATOM 729 C CA . TYR A 1 112 ? 12.188 11.753 19.618 1.00 46.26 135 TYR A CA 1
ATOM 730 C C . TYR A 1 112 ? 11.152 11.175 18.661 1.00 47.00 135 TYR A C 1
ATOM 731 O O . TYR A 1 112 ? 11.353 11.157 17.445 1.00 46.13 135 TYR A O 1
ATOM 740 N N . LEU A 1 113 ? 10.044 10.694 19.228 1.00 42.37 136 LEU A N 1
ATOM 741 C CA . LEU A 1 113 ? 8.937 10.098 18.485 1.00 40.48 136 LEU A CA 1
ATOM 742 C C . LEU A 1 113 ? 7.838 11.146 18.316 1.00 41.11 136 LEU A C 1
ATOM 743 O O . LEU A 1 113 ? 7.112 11.445 19.265 1.00 40.10 136 LEU A O 1
ATOM 748 N N . VAL A 1 114 ? 7.770 11.753 17.121 1.00 36.23 137 VAL A N 1
ATOM 749 C CA . VAL A 1 114 ? 6.797 12.805 16.818 1.00 35.36 137 VAL A CA 1
ATOM 750 C C . VAL A 1 114 ? 5.515 12.144 16.333 1.00 38.30 137 VAL A C 1
ATOM 751 O O . VAL A 1 114 ? 5.481 11.561 15.248 1.00 36.11 137 VAL A O 1
ATOM 755 N N . MET A 1 115 ? 4.474 12.204 17.171 1.00 36.81 138 MET A N 1
ATOM 756 C CA . MET A 1 115 ? 3.184 11.568 16.922 1.00 36.92 138 MET A CA 1
ATOM 757 C C . MET A 1 115 ? 2.075 12.572 16.666 1.00 40.83 138 MET A C 1
ATOM 758 O O . MET A 1 115 ? 2.106 13.682 17.205 1.00 40.68 138 MET A O 1
ATOM 763 N N . GLU A 1 116 ? 1.072 12.159 15.863 1.00 36.99 139 GLU A N 1
ATOM 764 C CA . GLU A 1 116 ? -0.132 12.935 15.575 1.00 36.71 139 GLU A CA 1
ATOM 765 C C . GLU A 1 116 ? -0.853 13.061 16.911 1.00 41.72 139 GLU A C 1
ATOM 766 O O . GLU A 1 116 ? -0.975 12.072 17.634 1.00 41.07 139 GLU A O 1
ATOM 772 N N . CYS A 1 117 ? -1.245 14.285 17.271 1.00 40.13 140 CYS A N 1
ATOM 773 C CA . CYS A 1 117 ? -1.885 14.578 18.549 1.00 40.84 140 CYS A CA 1
ATOM 774 C C . CYS A 1 117 ? -3.388 14.281 18.531 1.00 43.00 140 CYS A C 1
ATOM 775 O O . CYS A 1 117 ? -4.089 14.725 17.623 1.00 43.63 140 CYS A O 1
ATOM 778 N N . TYR A 1 118 ? -3.875 13.525 19.530 1.00 37.35 141 TYR A N 1
ATOM 779 C CA . TYR A 1 118 ? -5.296 13.184 19.677 1.00 36.03 141 TYR A CA 1
ATOM 780 C C . TYR A 1 118 ? -5.815 13.846 20.952 1.00 39.56 141 TYR A C 1
ATOM 781 O O . TYR A 1 118 ? -5.278 13.599 22.031 1.00 39.85 141 TYR A O 1
ATOM 790 N N . LYS A 1 119 ? -6.796 14.752 20.814 1.00 36.03 142 LYS A N 1
ATOM 791 C CA . LYS A 1 119 ? -7.312 15.571 21.925 1.00 36.46 142 LYS A CA 1
ATOM 792 C C . LYS A 1 119 ? -8.631 15.172 22.619 1.00 38.55 142 LYS A C 1
ATOM 793 O O . LYS A 1 119 ? -9.124 15.925 23.462 1.00 39.17 142 LYS A O 1
ATOM 799 N N . GLY A 1 120 ? -9.169 14.000 22.299 1.00 33.23 143 GLY A N 1
ATOM 800 C CA . GLY A 1 120 ? -10.418 13.534 22.895 1.00 32.59 143 GLY A CA 1
ATOM 801 C C . GLY A 1 120 ? -10.298 12.783 24.206 1.00 35.65 143 GLY A C 1
ATOM 802 O O . GLY A 1 120 ? -11.309 12.326 24.740 1.00 34.39 143 GLY A O 1
ATOM 803 N N . GLY A 1 121 ? -9.074 12.646 24.717 1.00 32.83 144 GLY A N 1
ATOM 804 C CA . GLY A 1 121 ? -8.795 11.909 25.948 1.00 32.36 144 GLY A CA 1
ATOM 805 C C . GLY A 1 121 ? -8.732 10.405 25.721 1.00 34.39 144 GLY A C 1
ATOM 806 O O . GLY A 1 121 ? -8.901 9.934 24.591 1.00 33.28 144 GLY A O 1
ATOM 807 N N . GLU A 1 122 ? -8.488 9.635 26.795 1.00 29.21 145 GLU A N 1
ATOM 808 C CA . GLU A 1 122 ? -8.432 8.167 26.732 1.00 27.72 145 GLU A CA 1
ATOM 809 C C . GLU A 1 122 ? -9.859 7.640 26.822 1.00 31.45 145 GLU A C 1
ATOM 810 O O . GLU A 1 122 ? -10.728 8.324 27.376 1.00 31.02 145 GLU A O 1
ATOM 816 N N . LEU A 1 123 ? -10.089 6.390 26.384 1.00 27.14 146 LEU A N 1
ATOM 817 C CA . LEU A 1 123 ? -11.395 5.747 26.551 1.00 26.16 146 LEU A CA 1
ATOM 818 C C . LEU A 1 123 ? -11.625 5.539 28.058 1.00 29.23 146 LEU A C 1
ATOM 819 O O . LEU A 1 123 ? -12.767 5.598 28.510 1.00 30.57 146 LEU A O 1
ATOM 824 N N . PHE A 1 124 ? -10.528 5.380 28.834 1.00 24.26 147 PHE A N 1
ATOM 825 C CA . PHE A 1 124 ? -10.552 5.236 30.296 1.00 24.56 147 PHE A CA 1
ATOM 826 C C . PHE A 1 124 ? -11.286 6.406 30.937 1.00 29.62 147 PHE A C 1
ATOM 827 O O . PHE A 1 124 ? -12.097 6.195 31.845 1.00 29.04 147 PHE A O 1
ATOM 835 N N . ASP A 1 125 ? -10.985 7.638 30.473 1.00 27.25 148 ASP A N 1
ATOM 836 C CA . ASP A 1 125 ? -11.605 8.876 30.958 1.00 27.79 148 ASP A CA 1
ATOM 837 C C . ASP A 1 125 ? -13.117 8.826 30.721 1.00 31.70 148 ASP A C 1
ATOM 838 O O . ASP A 1 125 ? -13.878 9.170 31.621 1.00 32.53 148 ASP A O 1
ATOM 843 N N . GLU A 1 126 ? -13.546 8.405 29.509 1.00 27.14 149 GLU A N 1
ATOM 844 C CA . GLU A 1 126 ? -14.965 8.292 29.161 1.00 27.25 149 GLU A CA 1
ATOM 845 C C . GLU A 1 126 ? -15.653 7.264 30.041 1.00 30.95 149 GLU A C 1
ATOM 846 O O . GLU A 1 126 ? -16.779 7.498 30.458 1.00 31.22 149 GLU A O 1
ATOM 852 N N . ILE A 1 127 ? -14.973 6.140 30.359 1.00 27.20 150 ILE A N 1
ATOM 853 C CA . ILE A 1 127 ? -15.533 5.110 31.247 1.00 26.87 150 ILE A CA 1
ATOM 854 C C . ILE A 1 127 ? -15.753 5.692 32.647 1.00 32.31 150 ILE A C 1
ATOM 855 O O . ILE A 1 127 ? -16.802 5.448 33.234 1.00 32.87 150 ILE A O 1
ATOM 860 N N . ILE A 1 128 ? -14.793 6.483 33.164 1.00 29.41 151 ILE A N 1
ATOM 861 C CA . ILE A 1 128 ? -14.936 7.105 34.495 1.00 30.41 151 ILE A CA 1
ATOM 862 C C . ILE A 1 128 ? -16.099 8.115 34.522 1.00 35.62 151 ILE A C 1
ATOM 863 O O . ILE A 1 128 ? -16.863 8.127 35.485 1.00 36.16 151 ILE A O 1
ATOM 868 N N . HIS A 1 129 ? -16.253 8.919 33.458 1.00 33.24 152 HIS A N 1
ATOM 869 C CA . HIS A 1 129 ? -17.306 9.939 33.361 1.00 34.00 152 HIS A CA 1
ATOM 870 C C . HIS A 1 129 ? -18.696 9.359 33.065 1.00 38.52 152 HIS A C 1
ATOM 871 O O . HIS A 1 129 ? -19.659 9.795 33.694 1.00 38.85 152 HIS A O 1
ATOM 878 N N . ARG A 1 130 ? -18.808 8.415 32.091 1.00 34.45 153 ARG A N 1
ATOM 879 C CA . ARG A 1 130 ? -20.090 7.801 31.680 1.00 34.41 153 ARG A CA 1
ATOM 880 C C . ARG A 1 130 ? -20.528 6.667 32.608 1.00 37.40 153 ARG A C 1
ATOM 881 O O . ARG A 1 130 ? -21.727 6.415 32.750 1.00 34.98 153 ARG A O 1
ATOM 889 N N . MET A 1 131 ? -19.542 5.929 33.165 1.00 35.41 154 MET A N 1
ATOM 890 C CA . MET A 1 131 ? -19.685 4.762 34.057 1.00 35.87 154 MET A CA 1
ATOM 891 C C . MET A 1 131 ? -20.150 3.461 33.429 1.00 37.25 154 MET A C 1
ATOM 892 O O . MET A 1 131 ? -19.743 2.395 33.888 1.00 36.15 154 MET A O 1
ATOM 897 N N . LYS A 1 132 ? -20.923 3.544 32.334 1.00 32.31 155 LYS A N 1
ATOM 898 C CA . LYS A 1 132 ? -21.390 2.391 31.537 1.00 31.28 155 LYS A CA 1
ATOM 899 C C . LYS A 1 132 ? -21.910 2.884 30.192 1.00 33.74 155 LYS A C 1
ATOM 900 O O . LYS A 1 132 ? -22.383 4.017 30.075 1.00 34.17 155 LYS A O 1
ATOM 906 N N . PHE A 1 133 ? -21.785 2.036 29.171 1.00 28.34 156 PHE A N 1
ATOM 907 C CA . PHE A 1 133 ? -22.184 2.366 27.809 1.00 27.63 156 PHE A CA 1
ATOM 908 C C . PHE A 1 133 ? -23.370 1.544 27.380 1.00 31.70 156 PHE A C 1
ATOM 909 O O . PHE A 1 133 ? -23.460 0.366 27.747 1.00 31.36 156 PHE A O 1
ATOM 917 N N . ASN A 1 134 ? -24.262 2.131 26.556 1.00 28.48 157 ASN A N 1
ATOM 918 C CA . ASN A 1 134 ? -25.387 1.361 26.021 1.00 28.71 157 ASN A CA 1
ATOM 919 C C . ASN A 1 134 ? -24.827 0.389 24.977 1.00 31.73 157 ASN A C 1
ATOM 920 O O . ASN A 1 134 ? -23.655 0.510 24.616 1.00 30.15 157 ASN A O 1
ATOM 925 N N . GLU A 1 135 ? -25.623 -0.583 24.524 1.00 28.85 158 GLU A N 1
ATOM 926 C CA . GLU A 1 135 ? -25.140 -1.582 23.565 1.00 27.87 158 GLU A CA 1
ATOM 927 C C . GLU A 1 135 ? -24.641 -1.038 22.233 1.00 31.96 158 GLU A C 1
ATOM 928 O O . GLU A 1 135 ? -23.621 -1.516 21.744 1.00 31.55 158 GLU A O 1
ATOM 934 N N . VAL A 1 136 ? -25.327 -0.030 21.670 1.00 28.75 159 VAL A N 1
ATOM 935 C CA . VAL A 1 136 ? -24.945 0.606 20.403 1.00 28.21 159 VAL A CA 1
ATOM 936 C C . VAL A 1 136 ? -23.597 1.335 20.552 1.00 31.90 159 VAL A C 1
ATOM 937 O O . VAL A 1 136 ? -22.705 1.124 19.731 1.00 31.39 159 VAL A O 1
ATOM 941 N N . ASP A 1 137 ? -23.440 2.148 21.615 1.00 28.32 160 ASP A N 1
ATOM 942 C CA . ASP A 1 137 ? -22.206 2.892 21.880 1.00 27.42 160 ASP A CA 1
ATOM 943 C C . ASP A 1 137 ? -21.002 1.976 22.098 1.00 29.11 160 ASP A C 1
ATOM 944 O O . ASP A 1 137 ? -19.932 2.236 21.538 1.00 28.16 160 ASP A O 1
ATOM 949 N N . ALA A 1 138 ? -21.193 0.894 22.871 1.00 25.20 161 ALA A N 1
ATOM 950 C CA . ALA A 1 138 ? -20.174 -0.117 23.164 1.00 24.45 161 ALA A CA 1
ATOM 951 C C . ALA A 1 138 ? -19.745 -0.845 21.880 1.00 27.10 161 ALA A C 1
ATOM 952 O O . ALA A 1 138 ? -18.557 -1.075 21.688 1.00 25.17 161 ALA A O 1
ATOM 954 N N . ALA A 1 139 ? -20.711 -1.192 21.006 1.00 24.46 162 ALA A N 1
ATOM 955 C CA . ALA A 1 139 ? -20.443 -1.874 19.742 1.00 24.21 162 ALA A CA 1
ATOM 956 C C . ALA A 1 139 ? -19.647 -1.008 18.784 1.00 26.68 162 ALA A C 1
ATOM 957 O O . ALA A 1 139 ? -18.726 -1.514 18.153 1.00 24.87 162 ALA A O 1
ATOM 959 N N . VAL A 1 140 ? -19.993 0.300 18.689 1.00 22.45 163 VAL A N 1
ATOM 960 C CA . VAL A 1 140 ? -19.330 1.276 17.817 1.00 21.60 163 VAL A CA 1
ATOM 961 C C . VAL A 1 140 ? -17.853 1.411 18.212 1.00 24.58 163 VAL A C 1
ATOM 962 O O . VAL A 1 140 ? -16.994 1.389 17.338 1.00 24.33 163 VAL A O 1
ATOM 966 N N . ILE A 1 141 ? -17.567 1.483 19.525 1.00 20.88 164 ILE A N 1
ATOM 967 C CA . ILE A 1 141 ? -16.207 1.588 20.063 1.00 20.58 164 ILE A CA 1
ATOM 968 C C . ILE A 1 141 ? -15.447 0.303 19.819 1.00 24.85 164 ILE A C 1
ATOM 969 O O . ILE A 1 141 ? -14.357 0.339 19.247 1.00 25.19 164 ILE A O 1
ATOM 974 N N . ILE A 1 142 ? -16.020 -0.833 20.259 1.00 22.13 165 ILE A N 1
ATOM 975 C CA . ILE A 1 142 ? -15.377 -2.129 20.121 1.00 22.00 165 ILE A CA 1
ATOM 976 C C . ILE A 1 142 ? -15.089 -2.558 18.681 1.00 24.79 165 ILE A C 1
ATOM 977 O O . ILE A 1 142 ? -14.046 -3.158 18.453 1.00 23.74 165 ILE A O 1
ATOM 982 N N . LYS A 1 143 ? -15.966 -2.206 17.704 1.00 20.95 166 LYS A N 1
ATOM 983 C CA . LYS A 1 143 ? -15.721 -2.532 16.287 1.00 20.10 166 LYS A CA 1
ATOM 984 C C . LYS A 1 143 ? -14.439 -1.836 15.787 1.00 24.93 166 LYS A C 1
ATOM 985 O O . LYS A 1 143 ? -13.685 -2.436 15.007 1.00 25.96 166 LYS A O 1
ATOM 991 N N . GLN A 1 144 ? -14.183 -0.591 16.262 1.00 20.22 167 GLN A N 1
ATOM 992 C CA . GLN A 1 144 ? -13.004 0.211 15.916 1.00 19.48 167 GLN A CA 1
ATOM 993 C C . GLN A 1 144 ? -11.734 -0.402 16.483 1.00 23.88 167 GLN A C 1
ATOM 994 O O . GLN A 1 144 ? -10.726 -0.473 15.768 1.00 22.47 167 GLN A O 1
ATOM 1000 N N . VAL A 1 145 ? -11.777 -0.841 17.766 1.00 21.05 168 VAL A N 1
ATOM 1001 C CA . VAL A 1 145 ? -10.646 -1.519 18.422 1.00 21.04 168 VAL A CA 1
ATOM 1002 C C . VAL A 1 145 ? -10.367 -2.817 17.628 1.00 25.52 168 VAL A C 1
ATOM 1003 O O . VAL A 1 145 ? -9.220 -3.062 17.252 1.00 25.10 168 VAL A O 1
ATOM 1007 N N . LEU A 1 146 ? -11.428 -3.593 17.295 1.00 22.74 169 LEU A N 1
ATOM 1008 C CA . LEU A 1 146 ? -11.303 -4.827 16.509 1.00 21.93 169 LEU A CA 1
ATOM 1009 C C . LEU A 1 146 ? -10.740 -4.590 15.103 1.00 24.53 169 LEU A C 1
ATOM 1010 O O . LEU A 1 146 ? -9.985 -5.424 14.616 1.00 22.06 169 LEU A O 1
ATOM 1015 N N . SER A 1 147 ? -11.113 -3.470 14.458 1.00 21.65 170 SER A N 1
ATOM 1016 C CA . SER A 1 147 ? -10.635 -3.109 13.115 1.00 21.99 170 SER A CA 1
ATOM 1017 C C . SER A 1 147 ? -9.129 -2.857 13.148 1.00 25.85 170 SER A C 1
ATOM 1018 O O . SER A 1 147 ? -8.386 -3.415 12.328 1.00 24.44 170 SER A O 1
ATOM 1021 N N . GLY A 1 148 ? -8.701 -2.057 14.126 1.00 22.36 171 GLY A N 1
ATOM 1022 C CA . GLY A 1 148 ? -7.297 -1.751 14.365 1.00 21.78 171 GLY A CA 1
ATOM 1023 C C . GLY A 1 148 ? -6.498 -3.010 14.625 1.00 23.96 171 GLY A C 1
ATOM 1024 O O . GLY A 1 148 ? -5.448 -3.210 14.022 1.00 23.38 171 GLY A O 1
ATOM 1025 N N . VAL A 1 149 ? -7.015 -3.884 15.502 1.00 20.79 172 VAL A N 1
ATOM 1026 C CA . VAL A 1 149 ? -6.381 -5.152 15.887 1.00 20.73 172 VAL A CA 1
ATOM 1027 C C . VAL A 1 149 ? -6.339 -6.173 14.736 1.00 23.02 172 VAL A C 1
ATOM 1028 O O . VAL A 1 149 ? -5.332 -6.856 14.586 1.00 22.32 172 VAL A O 1
ATOM 1032 N N . THR A 1 150 ? -7.401 -6.239 13.901 1.00 19.36 173 THR A N 1
ATOM 1033 C CA . THR A 1 150 ? -7.446 -7.091 12.706 1.00 19.29 173 THR A CA 1
ATOM 1034 C C . THR A 1 150 ? -6.288 -6.708 11.762 1.00 22.86 173 THR A C 1
ATOM 1035 O O . THR A 1 150 ? -5.579 -7.582 11.260 1.00 22.39 173 THR A O 1
ATOM 1039 N N . TYR A 1 151 ? -6.080 -5.400 11.559 1.00 19.12 174 TYR A N 1
ATOM 1040 C CA . TYR A 1 151 ? -5.013 -4.873 10.716 1.00 18.87 174 TYR A CA 1
ATOM 1041 C C . TYR A 1 151 ? -3.663 -5.235 11.317 1.00 23.02 174 TYR A C 1
ATOM 1042 O O . TYR A 1 151 ? -2.835 -5.772 10.597 1.00 24.14 174 TYR A O 1
ATOM 1051 N N . LEU A 1 152 ? -3.465 -5.026 12.645 1.00 18.71 175 LEU A N 1
ATOM 1052 C CA . LEU A 1 152 ? -2.185 -5.365 13.297 1.00 18.95 175 LEU A CA 1
ATOM 1053 C C . LEU A 1 152 ? -1.818 -6.827 13.127 1.00 24.44 175 LEU A C 1
ATOM 1054 O O . LEU A 1 152 ? -0.690 -7.141 12.725 1.00 24.74 175 LEU A O 1
ATOM 1059 N N . HIS A 1 153 ? -2.778 -7.723 13.444 1.00 20.88 176 HIS A N 1
ATOM 1060 C CA . HIS A 1 153 ? -2.572 -9.169 13.370 1.00 21.28 176 HIS A CA 1
ATOM 1061 C C . HIS A 1 153 ? -2.254 -9.654 11.961 1.00 26.75 176 HIS A C 1
ATOM 1062 O O . HIS A 1 153 ? -1.390 -10.513 11.810 1.00 28.06 176 HIS A O 1
ATOM 1069 N N . LYS A 1 154 ? -2.905 -9.072 10.937 1.00 23.76 177 LYS A N 1
ATOM 1070 C CA . LYS A 1 154 ? -2.680 -9.380 9.515 1.00 24.76 177 LYS A CA 1
ATOM 1071 C C . LYS A 1 154 ? -1.266 -8.952 9.080 1.00 31.05 177 LYS A C 1
ATOM 1072 O O . LYS A 1 154 ? -0.725 -9.510 8.123 1.00 31.50 177 LYS A O 1
ATOM 1078 N N . HIS A 1 155 ? -0.670 -7.969 9.794 1.00 27.03 178 HIS A N 1
ATOM 1079 C CA . HIS A 1 155 ? 0.683 -7.468 9.542 1.00 27.21 178 HIS A CA 1
ATOM 1080 C C . HIS A 1 155 ? 1.677 -8.066 10.564 1.00 29.47 178 HIS A C 1
ATOM 1081 O O . HIS A 1 155 ? 2.780 -7.542 10.753 1.00 28.75 178 HIS A O 1
ATOM 1088 N N . ASN A 1 156 ? 1.281 -9.194 11.199 1.00 25.35 179 ASN A N 1
ATOM 1089 C CA . ASN A 1 156 ? 2.059 -9.943 12.192 1.00 25.31 179 ASN A CA 1
ATOM 1090 C C . ASN A 1 156 ? 2.500 -9.139 13.416 1.00 28.84 179 ASN A C 1
ATOM 1091 O O . ASN A 1 156 ? 3.534 -9.438 14.019 1.00 29.10 179 ASN A O 1
ATOM 1096 N N . ILE A 1 157 ? 1.668 -8.165 13.826 1.00 24.88 180 ILE A N 1
ATOM 1097 C CA . ILE A 1 157 ? 1.912 -7.337 15.009 1.00 23.92 180 ILE A CA 1
ATOM 1098 C C . ILE A 1 157 ? 0.889 -7.666 16.095 1.00 26.40 180 ILE A C 1
ATOM 1099 O O . ILE A 1 157 ? -0.314 -7.737 15.823 1.00 24.04 180 ILE A O 1
ATOM 1104 N N . VAL A 1 158 ? 1.385 -7.873 17.326 1.00 23.42 181 VAL A N 1
ATOM 1105 C CA . VAL A 1 158 ? 0.568 -8.103 18.508 1.00 23.72 181 VAL A CA 1
ATOM 1106 C C . VAL A 1 158 ? 0.797 -6.891 19.423 1.00 27.80 181 VAL A C 1
ATOM 1107 O O . VAL A 1 158 ? 1.942 -6.491 19.619 1.00 27.95 181 VAL A O 1
ATOM 1111 N N . HIS A 1 159 ? -0.283 -6.280 19.929 1.00 23.89 182 HIS A N 1
ATOM 1112 C CA . HIS A 1 159 ? -0.186 -5.094 20.785 1.00 23.37 182 HIS A CA 1
ATOM 1113 C C . HIS A 1 159 ? 0.291 -5.432 22.202 1.00 27.66 182 HIS A C 1
ATOM 1114 O O . HIS A 1 159 ? 1.203 -4.772 22.701 1.00 27.89 182 HIS A O 1
ATOM 1121 N N . ARG A 1 160 ? -0.342 -6.436 22.845 1.00 25.58 183 ARG A N 1
ATOM 1122 C CA . ARG A 1 160 ? -0.047 -6.963 24.197 1.00 25.77 183 ARG A CA 1
ATOM 1123 C C . ARG A 1 160 ? -0.415 -6.065 25.386 1.00 30.15 183 ARG A C 1
ATOM 1124 O O . ARG A 1 160 ? -0.266 -6.497 26.529 1.00 30.12 183 ARG A O 1
ATOM 1132 N N . ASP A 1 161 ? -0.892 -4.834 25.135 1.00 26.65 184 ASP A N 1
ATOM 1133 C CA . ASP A 1 161 ? -1.330 -3.946 26.215 1.00 26.81 184 ASP A CA 1
ATOM 1134 C C . ASP A 1 161 ? -2.600 -3.162 25.876 1.00 29.10 184 ASP A C 1
ATOM 1135 O O . ASP A 1 161 ? -2.677 -1.953 26.108 1.00 28.63 184 ASP A O 1
ATOM 1140 N N . LEU A 1 162 ? -3.597 -3.858 25.302 1.00 24.15 185 LEU A N 1
ATOM 1141 C CA . LEU A 1 162 ? -4.869 -3.219 24.984 1.00 22.88 185 LEU A CA 1
ATOM 1142 C C . LEU A 1 162 ? -5.671 -3.072 26.268 1.00 26.80 185 LEU A C 1
ATOM 1143 O O . LEU A 1 162 ? -5.840 -4.026 27.035 1.00 26.52 185 LEU A O 1
ATOM 1148 N N . LYS A 1 163 ? -6.094 -1.830 26.520 1.00 23.43 186 LYS A N 1
ATOM 1149 C CA . LYS A 1 163 ? -6.845 -1.390 27.684 1.00 22.72 186 LYS A CA 1
ATOM 1150 C C . LYS A 1 163 ? -7.366 0.029 27.383 1.00 27.05 186 LYS A C 1
ATOM 1151 O O . LYS A 1 163 ? -6.827 0.696 26.481 1.00 26.50 186 LYS A O 1
ATOM 1157 N N . PRO A 1 164 ? -8.408 0.503 28.106 1.00 23.50 187 PRO A N 1
ATOM 1158 C CA . PRO A 1 164 ? -8.958 1.841 27.831 1.00 22.76 187 PRO A CA 1
ATOM 1159 C C . PRO A 1 164 ? -7.985 3.019 27.899 1.00 26.86 187 PRO A C 1
ATOM 1160 O O . PRO A 1 164 ? -8.215 4.018 27.224 1.00 26.53 187 PRO A O 1
ATOM 1164 N N . GLU A 1 165 ? -6.906 2.911 28.701 1.00 23.62 188 GLU A N 1
ATOM 1165 C CA . GLU A 1 165 ? -5.877 3.950 28.830 1.00 23.69 188 GLU A CA 1
ATOM 1166 C C . GLU A 1 165 ? -5.088 4.103 27.513 1.00 28.88 188 GLU A C 1
ATOM 1167 O O . GLU A 1 165 ? -4.610 5.197 27.208 1.00 29.59 188 GLU A O 1
ATOM 1173 N N . ASN A 1 166 ? -4.959 3.004 26.744 1.00 23.89 189 ASN A N 1
ATOM 1174 C CA . ASN A 1 166 ? -4.236 2.946 25.472 1.00 22.61 189 ASN A CA 1
ATOM 1175 C C . ASN A 1 166 ? -5.136 3.077 24.248 1.00 27.64 189 ASN A C 1
ATOM 1176 O O . ASN A 1 166 ? -4.742 2.695 23.141 1.00 26.93 189 ASN A O 1
ATOM 1181 N N . LEU A 1 167 ? -6.341 3.622 24.446 1.00 24.73 190 LEU A N 1
ATOM 1182 C CA . LEU A 1 167 ? -7.281 3.895 23.359 1.00 24.42 190 LEU A CA 1
ATOM 1183 C C . LEU A 1 167 ? -7.666 5.360 23.485 1.00 27.80 190 LEU A C 1
ATOM 1184 O O . LEU A 1 167 ? -8.331 5.731 24.453 1.00 28.18 190 LEU A O 1
ATOM 1189 N N . LEU A 1 168 ? -7.208 6.192 22.550 1.00 24.03 191 LEU A N 1
ATOM 1190 C CA . LEU A 1 168 ? -7.478 7.632 22.578 1.00 24.56 191 LEU A CA 1
ATOM 1191 C C . LEU A 1 168 ? -8.608 8.031 21.655 1.00 29.24 191 LEU A C 1
ATOM 1192 O O . LEU A 1 168 ? -8.809 7.418 20.610 1.00 29.35 191 LEU A O 1
ATOM 1197 N N . LEU A 1 169 ? -9.318 9.095 22.008 1.00 27.35 192 LEU A N 1
ATOM 1198 C CA . LEU A 1 169 ? -10.341 9.600 21.114 1.00 28.10 192 LEU A CA 1
ATOM 1199 C C . LEU A 1 169 ? -9.678 10.699 20.306 1.00 32.88 192 LEU A C 1
ATOM 1200 O O . LEU A 1 169 ? -8.919 11.494 20.865 1.00 32.82 192 LEU A O 1
ATOM 1205 N N A GLU A 1 170 ? -9.929 10.684 18.989 0.60 29.71 193 GLU A N 1
ATOM 1206 N N B GLU A 1 170 ? -9.880 10.694 18.974 0.40 29.98 193 GLU A N 1
ATOM 1207 C CA A GLU A 1 170 ? -9.445 11.586 17.938 0.60 29.85 193 GLU A CA 1
ATOM 1208 C CA B GLU A 1 170 ? -9.270 11.668 18.057 0.40 30.27 193 GLU A CA 1
ATOM 1209 C C A GLU A 1 170 ? -9.658 13.062 18.317 0.60 35.64 193 GLU A C 1
ATOM 1210 C C B GLU A 1 170 ? -9.616 13.118 18.436 0.40 35.81 193 GLU A C 1
ATOM 1211 O O A GLU A 1 170 ? -8.712 13.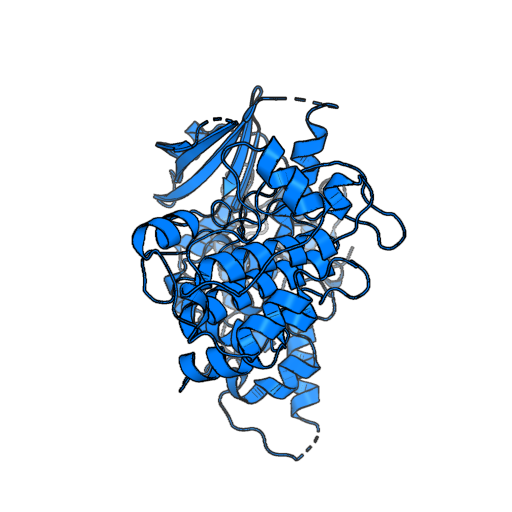853 18.329 0.60 35.11 193 GLU A O 1
ATOM 1212 O O B GLU A 1 170 ? -8.713 13.948 18.567 0.40 35.32 193 GLU A O 1
ATOM 1223 N N . SER A 1 171 ? -10.911 13.399 18.644 1.00 33.85 194 SER A N 1
ATOM 1224 C CA . SER A 1 171 ? -11.398 14.729 18.990 1.00 34.86 194 SER A CA 1
ATOM 1225 C C . SER A 1 171 ? -12.409 14.616 20.123 1.00 40.65 194 SER A C 1
ATOM 1226 O O . SER A 1 171 ? -12.713 13.512 20.586 1.00 38.46 194 SER A O 1
ATOM 1229 N N . LYS A 1 172 ? -12.932 15.770 20.566 1.00 39.94 195 LYS A N 1
ATOM 1230 C CA . LYS A 1 172 ? -13.967 15.865 21.584 1.00 41.34 195 LYS A CA 1
ATOM 1231 C C . LYS A 1 172 ? -15.354 15.816 20.906 1.00 46.69 195 LYS A C 1
ATOM 1232 O O . LYS A 1 172 ? -16.373 15.798 21.597 1.00 47.00 195 LYS A O 1
ATOM 1238 N N . GLU A 1 173 ? -15.380 15.743 19.553 1.00 43.89 196 GLU A N 1
ATOM 1239 C CA . GLU A 1 173 ? -16.595 15.649 18.732 1.00 44.63 196 GLU A CA 1
ATOM 1240 C C . GLU A 1 173 ? -17.314 14.313 18.940 1.00 50.16 196 GLU A C 1
ATOM 1241 O O . GLU A 1 173 ? -16.672 13.319 19.285 1.00 48.41 196 GLU A O 1
ATOM 1247 N N . LYS A 1 174 ? -18.648 14.304 18.727 1.00 49.15 197 LYS A N 1
ATOM 1248 C CA . LYS A 1 174 ? -19.557 13.163 18.912 1.00 49.36 197 LYS A CA 1
ATOM 1249 C C . LYS A 1 174 ? -19.093 11.821 18.310 1.00 52.89 197 LYS A C 1
ATOM 1250 O O . LYS A 1 174 ? -19.023 10.829 19.039 1.00 52.86 197 LYS A O 1
ATOM 1256 N N . ASP A 1 175 ? -18.805 11.781 16.997 1.00 48.55 198 ASP A N 1
ATOM 1257 C CA . ASP A 1 175 ? -18.402 10.538 16.325 1.00 46.98 198 ASP A CA 1
ATOM 1258 C C . ASP A 1 175 ? -16.879 10.333 16.198 1.00 46.38 198 ASP A C 1
ATOM 1259 O O . ASP A 1 175 ? -16.451 9.506 15.387 1.00 45.44 198 ASP A O 1
ATOM 1264 N N . ALA A 1 176 ? -16.067 11.056 17.016 1.00 39.60 199 ALA A N 1
ATOM 1265 C CA . ALA A 1 176 ? -14.598 10.976 17.000 1.00 37.34 199 ALA A CA 1
ATOM 1266 C C . ALA A 1 176 ? -14.096 9.536 17.041 1.00 36.68 199 ALA A C 1
ATOM 1267 O O . ALA A 1 176 ? -14.560 8.733 17.855 1.00 34.51 199 ALA A O 1
ATOM 1269 N N . LEU A 1 177 ? -13.179 9.210 16.126 1.00 31.54 200 LEU A N 1
ATOM 1270 C CA . LEU A 1 177 ? -12.617 7.874 15.979 1.00 30.18 200 LEU A CA 1
ATOM 1271 C C . LEU A 1 177 ? -11.699 7.463 17.121 1.00 31.58 200 LEU A C 1
ATOM 1272 O O . LEU A 1 177 ? -11.000 8.291 17.694 1.00 30.94 200 LEU A O 1
ATOM 1277 N N . ILE A 1 178 ? -11.689 6.164 17.423 1.00 27.32 201 ILE A N 1
ATOM 1278 C CA . ILE A 1 178 ? -10.832 5.557 18.436 1.00 26.92 201 ILE A CA 1
ATOM 1279 C C . ILE A 1 178 ? -9.457 5.359 17.802 1.00 28.75 201 ILE A C 1
ATOM 1280 O O . ILE A 1 178 ? -9.370 4.896 16.663 1.00 27.50 201 ILE A O 1
ATOM 1285 N N . LYS A 1 179 ? -8.390 5.652 18.556 1.00 25.22 202 LYS A N 1
ATOM 1286 C CA . LYS A 1 179 ? -7.017 5.476 18.088 1.00 24.24 202 LYS A CA 1
ATOM 1287 C C . LYS A 1 179 ? -6.247 4.593 19.053 1.00 27.10 202 LYS A C 1
ATOM 1288 O O . LYS A 1 179 ? -6.159 4.912 20.243 1.00 25.40 202 LYS A O 1
ATOM 1294 N N . ILE A 1 180 ? -5.706 3.463 18.549 1.00 24.43 203 ILE A N 1
ATOM 1295 C CA . ILE A 1 180 ? -4.887 2.572 19.365 1.00 24.53 203 ILE A CA 1
ATOM 1296 C C . ILE A 1 180 ? -3.520 3.234 19.478 1.00 28.13 203 ILE A C 1
ATOM 1297 O O . ILE A 1 180 ? -2.911 3.559 18.463 1.00 28.42 203 ILE A O 1
ATOM 1302 N N . VAL A 1 181 ? -3.035 3.389 20.707 1.00 24.50 204 VAL A N 1
ATOM 1303 C CA . VAL A 1 181 ? -1.771 4.042 21.006 1.00 25.61 204 VAL A CA 1
ATOM 1304 C C . VAL A 1 181 ? -0.902 3.118 21.890 1.00 30.21 204 VAL A C 1
ATOM 1305 O O . VAL A 1 181 ? -1.352 2.035 22.256 1.00 30.32 204 VAL A O 1
ATOM 1309 N N . ASP A 1 182 ? 0.332 3.546 22.222 1.00 27.98 205 ASP A N 1
ATOM 1310 C CA . ASP A 1 182 ? 1.300 2.842 23.073 1.00 28.45 205 ASP A CA 1
ATOM 1311 C C . ASP A 1 182 ? 1.691 1.466 22.557 1.00 31.41 205 ASP A C 1
ATOM 1312 O O . ASP A 1 182 ? 1.145 0.445 22.984 1.00 30.99 205 ASP A O 1
ATOM 1317 N N . PHE A 1 183 ? 2.683 1.446 21.668 1.00 27.24 206 PHE A N 1
ATOM 1318 C CA . PHE A 1 183 ? 3.200 0.217 21.082 1.00 26.07 206 PHE A CA 1
ATOM 1319 C C . PHE A 1 183 ? 4.495 -0.221 21.764 1.00 32.08 206 PHE A C 1
ATOM 1320 O O . PHE A 1 183 ? 5.229 -1.059 21.235 1.00 32.40 206 PHE A O 1
ATOM 1328 N N . GLY A 1 184 ? 4.711 0.292 22.979 1.00 30.08 207 GLY A N 1
ATOM 1329 C CA . GLY A 1 184 ? 5.877 -0.003 23.809 1.00 31.23 207 GLY A CA 1
ATOM 1330 C C . GLY A 1 184 ? 6.056 -1.469 24.159 1.00 34.74 207 GLY A C 1
ATOM 1331 O O . GLY A 1 184 ? 7.191 -1.932 24.292 1.00 34.62 207 GLY A O 1
ATOM 1332 N N . LEU A 1 185 ? 4.940 -2.208 24.315 1.00 30.79 208 LEU A N 1
ATOM 1333 C CA . LEU A 1 185 ? 4.972 -3.641 24.633 1.00 31.09 208 LEU A CA 1
ATOM 1334 C C . LEU A 1 185 ? 4.645 -4.511 23.413 1.00 33.08 208 LEU A C 1
ATOM 1335 O O . LEU A 1 185 ? 4.572 -5.736 23.541 1.00 32.52 208 LEU A O 1
ATOM 1340 N N . SER A 1 186 ? 4.486 -3.888 22.227 1.00 28.31 209 SER A N 1
ATOM 1341 C CA . SER A 1 186 ? 4.164 -4.602 20.993 1.00 27.48 209 SER A CA 1
ATOM 1342 C C . SER A 1 186 ? 5.263 -5.568 20.562 1.00 31.42 209 SER A C 1
ATOM 1343 O O . SER A 1 186 ? 6.383 -5.518 21.078 1.00 31.92 209 SER A O 1
ATOM 1346 N N . ALA A 1 187 ? 4.931 -6.472 19.645 1.00 27.39 210 ALA A N 1
ATOM 1347 C CA . ALA A 1 187 ? 5.896 -7.436 19.126 1.00 27.64 210 ALA A CA 1
ATOM 1348 C C . ALA A 1 187 ? 5.501 -7.892 17.744 1.00 31.38 210 ALA A C 1
ATOM 1349 O O . ALA A 1 187 ? 4.320 -7.859 17.388 1.00 29.38 210 ALA A O 1
ATOM 1351 N N . VAL A 1 188 ? 6.501 -8.318 16.964 1.00 29.12 211 VAL A N 1
ATOM 1352 C CA . VAL A 1 188 ? 6.279 -8.927 15.664 1.00 29.28 211 VAL A CA 1
ATOM 1353 C C . VAL A 1 188 ? 6.231 -10.430 16.000 1.00 33.72 211 VAL A C 1
ATOM 1354 O O . VAL A 1 188 ? 7.189 -10.957 16.576 1.00 34.58 211 VAL A O 1
ATOM 1358 N N . PHE A 1 189 ? 5.099 -11.088 15.731 1.00 28.20 212 PHE A N 1
ATOM 1359 C CA . PHE A 1 189 ? 4.972 -12.513 16.027 1.00 28.28 212 PHE A CA 1
ATOM 1360 C C . PHE A 1 189 ? 5.185 -13.352 14.775 1.00 32.51 212 PHE A C 1
ATOM 1361 O O . PHE A 1 189 ? 5.048 -12.850 13.658 1.00 31.22 212 PHE A O 1
ATOM 1369 N N . GLU A 1 190 ? 5.481 -14.636 14.974 1.00 31.79 213 GLU A N 1
ATOM 1370 C CA . GLU A 1 190 ? 5.694 -15.613 13.906 1.00 33.09 213 GLU A CA 1
ATOM 1371 C C . GLU A 1 190 ? 4.623 -16.687 14.031 1.00 38.35 213 GLU A C 1
ATOM 1372 O O . GLU A 1 190 ? 4.300 -17.098 15.144 1.00 36.63 213 GLU A O 1
ATOM 1378 N N . ASN A 1 191 ? 4.067 -17.129 12.892 1.00 37.79 214 ASN A N 1
ATOM 1379 C CA . ASN A 1 191 ? 3.010 -18.147 12.837 1.00 38.97 214 ASN A CA 1
ATOM 1380 C C . ASN A 1 191 ? 3.430 -19.525 13.385 1.00 44.08 214 ASN A C 1
ATOM 1381 O O . ASN A 1 191 ? 2.573 -20.296 13.806 1.00 44.66 214 ASN A O 1
ATOM 1386 N N . GLN A 1 192 ? 4.735 -19.825 13.386 1.00 41.07 215 GLN A N 1
ATOM 1387 C CA . GLN A 1 192 ? 5.277 -21.112 13.838 1.00 41.63 215 GLN A CA 1
ATOM 1388 C C . GLN A 1 192 ? 5.827 -21.143 15.265 1.00 44.40 215 GLN A C 1
ATOM 1389 O O . GLN A 1 192 ? 6.142 -22.226 15.762 1.00 44.32 215 GLN A O 1
ATOM 1395 N N . LYS A 1 193 ? 5.938 -19.975 15.921 1.00 39.91 216 LYS A N 1
ATOM 1396 C CA . LYS A 1 193 ? 6.517 -19.863 17.261 1.00 40.06 216 LYS A CA 1
ATOM 1397 C C . LYS A 1 193 ? 5.597 -19.127 18.219 1.00 42.19 216 LYS A C 1
ATOM 1398 O O . LYS A 1 193 ? 5.027 -18.102 17.849 1.00 41.50 216 LYS A O 1
ATOM 1404 N N . LYS A 1 194 ? 5.483 -19.634 19.461 1.00 37.78 217 LYS A N 1
ATOM 1405 C CA . LYS A 1 194 ? 4.690 -19.009 20.519 1.00 36.53 217 LYS A CA 1
ATOM 1406 C C . LYS A 1 194 ? 5.557 -17.984 21.250 1.00 39.54 217 LYS A C 1
ATOM 1407 O O . LYS A 1 194 ? 6.769 -18.176 21.367 1.00 40.17 217 LYS A O 1
ATOM 1413 N N . MET A 1 195 ? 4.938 -16.901 21.746 1.00 33.89 218 MET A N 1
ATOM 1414 C CA . MET A 1 195 ? 5.639 -15.866 22.508 1.00 33.29 218 MET A CA 1
ATOM 1415 C C . MET A 1 195 ? 5.722 -16.284 23.973 1.00 36.79 218 MET A C 1
ATOM 1416 O O . MET A 1 195 ? 4.856 -17.024 24.442 1.00 35.53 218 MET A O 1
ATOM 1421 N N . LYS A 1 196 ? 6.759 -15.820 24.691 1.00 34.63 219 LYS A N 1
ATOM 1422 C CA . LYS A 1 196 ? 6.984 -16.222 26.083 1.00 35.60 219 LYS A CA 1
ATOM 1423 C C . LYS A 1 196 ? 6.976 -15.109 27.133 1.00 39.78 219 LYS A C 1
ATOM 1424 O O . LYS A 1 196 ? 6.768 -15.407 28.310 1.00 39.83 219 LYS A O 1
ATOM 1430 N N . GLU A 1 197 ? 7.222 -13.850 26.730 1.00 36.14 220 GLU A N 1
ATOM 1431 C CA . GLU A 1 197 ? 7.293 -12.704 27.647 1.00 36.13 220 GLU A CA 1
ATOM 1432 C C . GLU A 1 197 ? 5.951 -12.356 28.312 1.00 37.83 220 GLU A C 1
ATOM 1433 O O . GLU A 1 197 ? 4.976 -12.057 27.621 1.00 35.21 220 GLU A O 1
ATOM 1439 N N . ARG A 1 198 ? 5.904 -12.433 29.659 1.00 35.26 221 ARG A N 1
ATOM 1440 C CA . ARG A 1 198 ? 4.710 -12.129 30.455 1.00 34.60 221 ARG A CA 1
ATOM 1441 C C . ARG A 1 198 ? 4.561 -10.612 30.587 1.00 36.86 221 ARG A C 1
ATOM 1442 O O . ARG A 1 198 ? 5.176 -10.003 31.464 1.00 36.40 221 ARG A O 1
ATOM 1450 N N . LEU A 1 199 ? 3.762 -10.007 29.694 1.00 32.69 222 LEU A N 1
ATOM 1451 C CA . LEU A 1 199 ? 3.552 -8.555 29.647 1.00 32.64 222 LEU A CA 1
ATOM 1452 C C . LEU A 1 199 ? 2.080 -8.182 29.543 1.00 35.89 222 LEU A C 1
ATOM 1453 O O . LEU A 1 199 ? 1.293 -8.910 28.932 1.00 34.77 222 LEU A O 1
ATOM 1458 N N . GLY A 1 200 ? 1.737 -7.023 30.100 1.00 32.05 223 GLY A N 1
ATOM 1459 C CA . GLY A 1 200 ? 0.381 -6.495 30.039 1.00 31.03 223 GLY A CA 1
ATOM 1460 C C . GLY A 1 200 ? -0.084 -5.810 31.304 1.00 35.42 223 GLY A C 1
ATOM 1461 O O . GLY A 1 200 ? 0.725 -5.281 32.073 1.00 35.94 223 GLY A O 1
ATOM 1462 N N . THR A 1 201 ? -1.404 -5.808 31.505 1.00 30.88 224 THR A N 1
ATOM 1463 C CA . THR A 1 201 ? -2.066 -5.183 32.649 1.00 30.43 224 THR A CA 1
ATOM 1464 C C . THR A 1 201 ? -2.994 -6.202 33.302 1.00 33.23 224 THR A C 1
ATOM 1465 O O . THR A 1 201 ? -3.747 -6.876 32.602 1.00 31.61 224 THR A O 1
ATOM 1469 N N . ALA A 1 202 ? -2.913 -6.307 34.640 1.00 30.56 225 ALA A N 1
ATOM 1470 C CA . ALA A 1 202 ? -3.659 -7.229 35.506 1.00 31.46 225 ALA A CA 1
ATOM 1471 C C . ALA A 1 202 ? -5.092 -7.561 35.081 1.00 34.66 225 ALA A C 1
ATOM 1472 O O . ALA A 1 202 ? -5.396 -8.740 34.917 1.00 35.11 225 ALA A O 1
ATOM 1474 N N . TYR A 1 203 ? -5.960 -6.548 34.893 1.00 30.02 226 TYR A N 1
ATOM 1475 C CA . TYR A 1 203 ? -7.355 -6.788 34.503 1.00 29.37 226 TYR A CA 1
ATOM 1476 C C . TYR A 1 203 ? -7.510 -7.399 33.113 1.00 30.42 226 TYR A C 1
ATOM 1477 O O . TYR A 1 203 ? -8.427 -8.188 32.896 1.00 30.92 226 TYR A O 1
ATOM 1486 N N . TYR A 1 204 ? -6.639 -7.005 32.175 1.00 25.20 227 TYR A N 1
ATOM 1487 C CA . TYR A 1 204 ? -6.723 -7.318 30.747 1.00 23.27 227 TYR A CA 1
ATOM 1488 C C . TYR A 1 204 ? -5.914 -8.484 30.198 1.00 27.33 227 TYR A C 1
ATOM 1489 O O . TYR A 1 204 ? -6.236 -8.972 29.111 1.00 25.67 227 TYR A O 1
ATOM 1498 N N . ILE A 1 205 ? -4.874 -8.920 30.929 1.00 25.00 228 ILE A N 1
ATOM 1499 C CA . ILE A 1 205 ? -3.964 -9.995 30.536 1.00 25.66 228 ILE A CA 1
ATOM 1500 C C . ILE A 1 205 ? -4.647 -11.360 30.297 1.00 31.08 228 ILE A C 1
ATOM 1501 O O . ILE A 1 205 ? -5.504 -11.774 31.084 1.00 31.37 228 ILE A O 1
ATOM 1506 N N . ALA A 1 206 ? -4.281 -12.035 29.190 1.00 27.48 229 ALA A N 1
ATOM 1507 C CA . ALA A 1 206 ? -4.821 -13.356 28.855 1.00 26.97 229 ALA A CA 1
ATOM 1508 C C . ALA A 1 206 ? -4.170 -14.413 29.755 1.00 30.78 229 ALA A C 1
ATOM 1509 O O . ALA A 1 206 ? -2.990 -14.263 30.081 1.00 31.05 229 ALA A O 1
ATOM 1511 N N . PRO A 1 207 ? -4.903 -15.468 30.193 1.00 27.80 230 PRO A N 1
ATOM 1512 C CA . PRO A 1 207 ? -4.286 -16.478 31.073 1.00 28.21 230 PRO A CA 1
ATOM 1513 C C . PRO A 1 207 ? -3.078 -17.175 30.458 1.00 31.21 230 PRO A C 1
ATOM 1514 O O . PRO A 1 207 ? -2.140 -17.499 31.184 1.00 31.51 230 PRO A O 1
ATOM 1518 N N . GLU A 1 208 ? -3.067 -17.359 29.125 1.00 26.52 231 GLU A N 1
ATOM 1519 C CA . GLU A 1 208 ? -1.922 -17.993 28.463 1.00 27.10 231 GLU A CA 1
ATOM 1520 C C . GLU A 1 208 ? -0.660 -17.109 28.471 1.00 30.94 231 GLU A C 1
ATOM 1521 O O . GLU A 1 208 ? 0.438 -17.649 28.396 1.00 31.66 231 GLU A O 1
ATOM 1527 N N . VAL A 1 209 ? -0.816 -15.765 28.631 1.00 27.08 232 VAL A N 1
ATOM 1528 C CA . VAL A 1 209 ? 0.320 -14.838 28.781 1.00 26.51 232 VAL A CA 1
ATOM 1529 C C . VAL A 1 209 ? 0.942 -15.101 30.166 1.00 31.50 232 VAL A C 1
ATOM 1530 O O . VAL A 1 209 ? 2.162 -15.138 30.293 1.00 30.61 232 VAL A O 1
ATOM 1534 N N . LEU A 1 210 ? 0.089 -15.316 31.186 1.00 30.45 233 LEU A N 1
ATOM 1535 C CA . LEU A 1 210 ? 0.497 -15.645 32.557 1.00 32.69 233 LEU A CA 1
ATOM 1536 C C . LEU A 1 210 ? 1.235 -16.994 32.600 1.00 39.32 233 LEU A C 1
ATOM 1537 O O . LEU A 1 210 ? 2.109 -17.176 33.449 1.00 40.93 233 LEU A O 1
ATOM 1542 N N . ARG A 1 211 ? 0.899 -17.920 31.667 1.00 36.12 234 ARG A N 1
ATOM 1543 C CA . ARG A 1 211 ? 1.525 -19.251 31.543 1.00 37.00 234 ARG A CA 1
ATOM 1544 C C . ARG A 1 211 ? 2.786 -19.226 30.658 1.00 40.77 234 ARG A C 1
ATOM 1545 O O . ARG A 1 211 ? 3.414 -20.269 30.478 1.00 40.96 234 ARG A O 1
ATOM 1553 N N . LYS A 1 212 ? 3.162 -18.027 30.127 1.00 36.70 235 LYS A N 1
ATOM 1554 C CA . LYS A 1 212 ? 4.357 -17.778 29.303 1.00 36.66 235 LYS A CA 1
ATOM 1555 C C . LYS A 1 212 ? 4.396 -18.599 27.990 1.00 39.82 235 LYS A C 1
ATOM 1556 O O . LYS A 1 212 ? 5.461 -19.067 27.590 1.00 40.54 235 LYS A O 1
ATOM 1562 N N . LYS A 1 213 ? 3.237 -18.767 27.324 1.00 34.48 236 LYS A N 1
ATOM 1563 C CA . LYS A 1 213 ? 3.110 -19.538 26.079 1.00 33.65 236 LYS A CA 1
ATOM 1564 C C . LYS A 1 213 ? 1.829 -19.084 25.387 1.00 34.82 236 LYS A C 1
ATOM 1565 O O . LYS A 1 213 ? 0.742 -19.576 25.703 1.00 34.61 236 LYS A O 1
ATOM 1571 N N . TYR A 1 214 ? 1.955 -18.137 24.455 1.00 30.09 237 TYR A N 1
ATOM 1572 C CA . TYR A 1 214 ? 0.795 -17.542 23.793 1.00 28.11 237 TYR A CA 1
ATOM 1573 C C . TYR A 1 214 ? 1.051 -17.067 22.364 1.00 32.26 237 TYR A C 1
ATOM 1574 O O . TYR A 1 214 ? 2.195 -17.010 21.908 1.00 32.50 237 TYR A O 1
ATOM 1583 N N . ASP A 1 215 ? -0.038 -16.682 21.675 1.00 28.24 238 ASP A N 1
ATOM 1584 C CA . ASP A 1 215 ? -0.011 -16.100 20.334 1.00 27.16 238 ASP A CA 1
ATOM 1585 C C . ASP A 1 215 ? -0.818 -14.785 20.337 1.00 28.73 238 ASP A C 1
ATOM 1586 O O . ASP A 1 215 ? -1.105 -14.247 21.413 1.00 26.62 238 ASP A O 1
ATOM 1591 N N . GLU A 1 216 ? -1.193 -14.276 19.149 1.00 24.80 239 GLU A N 1
ATOM 1592 C CA . GLU A 1 216 ? -1.914 -13.005 19.011 1.00 23.56 239 GLU A CA 1
ATOM 1593 C C . GLU A 1 216 ? -3.345 -13.001 19.571 1.00 27.77 239 GLU A C 1
ATOM 1594 O O . GLU A 1 216 ? -3.923 -11.926 19.743 1.00 27.06 239 GLU A O 1
ATOM 1600 N N . LYS A 1 217 ? -3.895 -14.191 19.909 1.00 24.68 240 LYS A N 1
ATOM 1601 C CA . LYS A 1 217 ? -5.238 -14.313 20.501 1.00 24.14 240 LYS A CA 1
ATOM 1602 C C . LYS A 1 217 ? -5.317 -13.641 21.876 1.00 26.61 240 LYS A C 1
ATOM 1603 O O . LYS A 1 217 ? -6.409 -13.290 22.317 1.00 25.91 240 LYS A O 1
ATOM 1609 N N . CYS A 1 218 ? -4.150 -13.402 22.517 1.00 24.25 241 CYS A N 1
ATOM 1610 C CA . CYS A 1 218 ? -4.017 -12.705 23.806 1.00 24.74 241 CYS A CA 1
ATOM 1611 C C . CYS A 1 218 ? -4.648 -11.288 23.747 1.00 26.98 241 CYS A C 1
ATOM 1612 O O . CYS A 1 218 ? -5.201 -10.812 24.746 1.00 24.82 241 CYS A O 1
ATOM 1615 N N . ASP A 1 219 ? -4.580 -10.644 22.555 1.00 23.30 242 ASP A N 1
ATOM 1616 C CA . ASP A 1 219 ? -5.161 -9.330 22.275 1.00 22.15 242 ASP A CA 1
ATOM 1617 C C . ASP A 1 219 ? -6.690 -9.422 22.227 1.00 26.37 242 ASP A C 1
ATOM 1618 O O . ASP A 1 219 ? -7.356 -8.493 22.678 1.00 25.44 242 ASP A O 1
ATOM 1623 N N . VAL A 1 220 ? -7.249 -10.539 21.692 1.00 24.74 243 VAL A N 1
ATOM 1624 C CA . VAL A 1 220 ? -8.713 -10.741 21.635 1.00 24.15 243 VAL A CA 1
ATOM 1625 C C . VAL A 1 220 ? -9.280 -10.821 23.065 1.00 27.88 243 VAL A C 1
ATOM 1626 O O . VAL A 1 220 ? -10.295 -10.180 23.360 1.00 26.92 243 VAL A O 1
ATOM 1630 N N . TRP A 1 221 ? -8.571 -11.538 23.962 1.00 24.76 244 TRP A N 1
ATOM 1631 C CA . TRP A 1 221 ? -8.935 -11.642 25.380 1.00 24.61 244 TRP A CA 1
ATOM 1632 C C . TRP A 1 221 ? -9.032 -10.234 25.978 1.00 27.03 244 TRP A C 1
ATOM 1633 O O . TRP A 1 221 ? -10.030 -9.916 26.624 1.00 27.34 244 TRP A O 1
ATOM 1644 N N . SER A 1 222 ? -7.994 -9.399 25.761 1.00 23.06 245 SER A N 1
ATOM 1645 C CA . SER A 1 222 ? -7.930 -8.018 26.261 1.00 22.81 245 SER A CA 1
ATOM 1646 C C . SER A 1 222 ? -9.126 -7.179 25.821 1.00 25.11 245 SER A C 1
ATOM 1647 O O . SER A 1 222 ? -9.670 -6.435 26.635 1.00 24.42 245 SER A O 1
ATOM 1650 N N . ILE A 1 223 ? -9.572 -7.341 24.556 1.00 21.01 246 ILE A N 1
ATOM 1651 C CA . ILE A 1 223 ? -10.730 -6.615 24.013 1.00 21.30 246 ILE A CA 1
ATOM 1652 C C . ILE A 1 223 ? -12.032 -7.096 24.668 1.00 25.10 246 ILE A C 1
ATOM 1653 O O . ILE A 1 223 ? -12.921 -6.278 24.924 1.00 25.71 246 ILE A O 1
ATOM 1658 N N . GLY A 1 224 ? -12.126 -8.404 24.931 1.00 22.45 247 GLY A N 1
ATOM 1659 C CA . GLY A 1 224 ? -13.262 -9.023 25.615 1.00 22.32 247 GLY A CA 1
ATOM 1660 C C . GLY A 1 224 ? -13.457 -8.437 26.999 1.00 24.34 247 GLY A C 1
ATOM 1661 O O . GLY A 1 224 ? -14.584 -8.149 27.397 1.00 23.47 247 GLY A O 1
ATOM 1662 N N . VAL A 1 225 ? -12.345 -8.254 27.738 1.00 20.14 248 VAL A N 1
ATOM 1663 C CA . VAL A 1 225 ? -12.329 -7.629 29.065 1.00 19.30 248 VAL A CA 1
ATOM 1664 C C . VAL A 1 225 ? -12.824 -6.175 28.917 1.00 23.50 248 VAL A C 1
ATOM 1665 O O . VAL A 1 225 ? -13.675 -5.749 29.697 1.00 23.19 248 VAL A O 1
ATOM 1669 N N . ILE A 1 226 ? -12.324 -5.437 27.890 1.00 20.63 249 ILE A N 1
ATOM 1670 C CA . ILE A 1 226 ? -12.733 -4.051 27.624 1.00 20.51 249 ILE A CA 1
ATOM 1671 C C . ILE A 1 226 ? -14.237 -3.968 27.350 1.00 23.42 249 ILE A C 1
ATOM 1672 O O . ILE A 1 226 ? -14.892 -3.088 27.905 1.00 22.40 249 ILE A O 1
ATOM 1677 N N . LEU A 1 227 ? -14.776 -4.862 26.479 1.00 20.39 250 LEU A N 1
ATOM 1678 C CA . LEU A 1 227 ? -16.209 -4.859 26.151 1.00 20.92 250 LEU A CA 1
ATOM 1679 C C . LEU A 1 227 ? -17.064 -5.162 27.388 1.00 26.13 250 LEU A C 1
ATOM 1680 O O . LEU A 1 227 ? -18.094 -4.506 27.596 1.00 27.01 250 LEU A O 1
ATOM 1685 N N . PHE A 1 228 ? -16.615 -6.115 28.229 1.00 22.77 251 PHE A N 1
ATOM 1686 C CA . PHE A 1 228 ? -17.299 -6.454 29.485 1.00 22.87 251 PHE A CA 1
ATOM 1687 C C . PHE A 1 228 ? -17.438 -5.173 30.339 1.00 26.60 251 PHE A C 1
ATOM 1688 O O . PHE A 1 228 ? -18.534 -4.878 30.825 1.00 25.75 251 PHE A O 1
ATOM 1696 N N . ILE A 1 229 ? -16.328 -4.407 30.488 1.00 23.38 252 ILE A N 1
ATOM 1697 C CA . ILE A 1 229 ? -16.266 -3.155 31.249 1.00 23.37 252 ILE A CA 1
ATOM 1698 C C . ILE A 1 229 ? -17.198 -2.094 30.668 1.00 28.28 252 ILE A C 1
ATOM 1699 O O . ILE A 1 229 ? -17.869 -1.410 31.429 1.00 27.44 252 ILE A O 1
ATOM 1704 N N . LEU A 1 230 ? -17.234 -1.953 29.332 1.00 26.00 253 LEU A N 1
ATOM 1705 C CA . LEU A 1 230 ? -18.100 -0.971 28.670 1.00 25.40 253 LEU A CA 1
ATOM 1706 C C . LEU A 1 230 ? -19.575 -1.167 29.053 1.00 29.14 253 LEU A C 1
ATOM 1707 O O . LEU A 1 230 ? -20.241 -0.214 29.455 1.00 28.93 253 LEU A O 1
ATOM 1712 N N . LEU A 1 231 ? -20.059 -2.407 28.964 1.00 26.14 254 LEU A N 1
ATOM 1713 C CA . LEU A 1 231 ? -21.451 -2.767 29.250 1.00 26.80 254 LEU A CA 1
ATOM 1714 C C . LEU A 1 231 ? -21.817 -2.812 30.727 1.00 31.41 254 LEU A C 1
ATOM 1715 O O . LEU A 1 231 ? -22.906 -2.378 31.097 1.00 32.10 254 LEU A O 1
ATOM 1720 N N . ALA A 1 232 ? -20.913 -3.316 31.568 1.00 28.17 255 ALA A N 1
ATOM 1721 C CA . ALA A 1 232 ? -21.170 -3.497 32.998 1.00 28.58 255 ALA A CA 1
ATOM 1722 C C . ALA A 1 232 ? -20.677 -2.400 33.923 1.00 31.58 255 ALA A C 1
ATOM 1723 O O . ALA A 1 232 ? -21.298 -2.171 34.963 1.00 30.70 255 ALA A O 1
ATOM 1725 N N . GLY A 1 233 ? -19.555 -1.770 33.581 1.00 27.37 256 GLY A N 1
ATOM 1726 C CA . GLY A 1 233 ? -18.978 -0.711 34.404 1.00 27.39 256 GLY A CA 1
ATOM 1727 C C . GLY A 1 233 ? -17.995 -1.200 35.451 1.00 30.48 256 GLY A C 1
ATOM 1728 O O . GLY A 1 233 ? -17.504 -0.413 36.258 1.00 31.13 256 GLY A O 1
ATOM 1729 N N . TYR A 1 234 ? -17.713 -2.501 35.454 1.00 26.76 257 TYR A N 1
ATOM 1730 C CA . TYR A 1 234 ? -16.779 -3.139 36.383 1.00 27.39 257 TYR A CA 1
ATOM 1731 C C . TYR A 1 234 ? -16.016 -4.257 35.633 1.00 28.71 257 TYR A C 1
ATOM 1732 O O . TYR A 1 234 ? -16.522 -4.734 34.610 1.00 26.17 257 TYR A O 1
ATOM 1741 N N . PRO A 1 235 ? -14.808 -4.683 36.085 1.00 26.10 258 PRO A N 1
ATOM 1742 C CA . PRO A 1 235 ? -14.076 -5.715 35.334 1.00 25.84 258 PRO A CA 1
ATOM 1743 C C . PRO A 1 235 ? -14.535 -7.155 35.604 1.00 31.25 258 PRO A C 1
ATOM 1744 O O . PRO A 1 235 ? -15.037 -7.427 36.699 1.00 32.17 258 PRO A O 1
ATOM 1748 N N . PRO A 1 236 ? -14.338 -8.096 34.646 1.00 27.17 259 PRO A N 1
ATOM 1749 C CA . PRO A 1 236 ? -14.749 -9.495 34.890 1.00 26.81 259 PRO A CA 1
ATOM 1750 C C . PRO A 1 236 ? -13.901 -10.251 35.909 1.00 32.67 259 PRO A C 1
ATOM 1751 O O . PRO A 1 236 ? -14.384 -11.207 36.514 1.00 32.49 259 PRO A O 1
ATOM 1755 N N . PHE A 1 237 ? -12.651 -9.822 36.103 1.00 29.70 260 PHE A N 1
ATOM 1756 C CA . PHE A 1 237 ? -11.734 -10.430 37.069 1.00 30.01 260 PHE A CA 1
ATOM 1757 C C . PHE A 1 237 ? -11.228 -9.279 37.919 1.00 36.08 260 PHE A C 1
ATOM 1758 O O . PHE A 1 237 ? -10.447 -8.454 37.439 1.00 35.37 260 PHE A O 1
ATOM 1766 N N . GLY A 1 238 ? -11.771 -9.176 39.130 1.00 35.06 261 GLY A N 1
ATOM 1767 C CA . GLY A 1 238 ? -11.458 -8.109 40.074 1.00 36.04 261 GLY A CA 1
ATOM 1768 C C . GLY A 1 238 ? -10.645 -8.536 41.279 1.00 41.80 261 GLY A C 1
ATOM 1769 O O . GLY A 1 238 ? -10.159 -9.666 41.348 1.00 41.37 261 GLY A O 1
ATOM 1770 N N . GLY A 1 239 ? -10.494 -7.610 42.218 1.00 40.80 262 GLY A N 1
ATOM 1771 C CA . GLY A 1 239 ? -9.742 -7.810 43.451 1.00 42.13 262 GLY A CA 1
ATOM 1772 C C . GLY A 1 239 ? -9.083 -6.543 43.955 1.00 47.62 262 GLY A C 1
ATOM 1773 O O . GLY A 1 239 ? -8.870 -5.599 43.189 1.00 45.93 262 GLY A O 1
ATOM 1774 N N . GLN A 1 240 ? -8.753 -6.518 45.254 1.00 47.35 263 GLN A N 1
ATOM 1775 C CA . GLN A 1 240 ? -8.111 -5.370 45.898 1.00 48.84 263 GLN A CA 1
ATOM 1776 C C . GLN A 1 240 ? -6.630 -5.238 45.530 1.00 53.49 263 GLN A C 1
ATOM 1777 O O . GLN A 1 240 ? -6.091 -4.128 45.557 1.00 53.68 263 GLN A O 1
ATOM 1783 N N . THR A 1 241 ? -5.981 -6.368 45.183 1.00 49.68 264 THR A N 1
ATOM 1784 C CA . THR A 1 241 ? -4.561 -6.433 44.826 1.00 49.51 264 THR A CA 1
ATOM 1785 C C . THR A 1 241 ? -4.370 -7.140 43.475 1.00 50.91 264 THR A C 1
ATOM 1786 O O . THR A 1 241 ? -5.260 -7.873 43.033 1.00 49.49 264 THR A O 1
ATOM 1790 N N . ASP A 1 242 ? -3.197 -6.936 42.836 1.00 46.36 265 ASP A N 1
ATOM 1791 C CA . ASP A 1 242 ? -2.826 -7.573 41.570 1.00 45.17 265 ASP A CA 1
ATOM 1792 C C . ASP A 1 242 ? -2.810 -9.096 41.727 1.00 48.79 265 ASP A C 1
ATOM 1793 O O . ASP A 1 242 ? -3.230 -9.805 40.814 1.00 47.19 265 ASP A O 1
ATOM 1798 N N . GLN A 1 243 ? -2.386 -9.581 42.921 1.00 46.11 266 GLN A N 1
ATOM 1799 C CA . GLN A 1 243 ? -2.341 -10.992 43.320 1.00 46.18 266 GLN A CA 1
ATOM 1800 C C . GLN A 1 243 ? -3.740 -11.618 43.199 1.00 47.76 266 GLN A C 1
ATOM 1801 O O . GLN A 1 243 ? -3.870 -12.702 42.632 1.00 47.51 266 GLN A O 1
ATOM 1807 N N . GLU A 1 244 ? -4.779 -10.919 43.714 1.00 42.77 267 GLU A N 1
ATOM 1808 C CA . GLU A 1 244 ? -6.185 -11.340 43.672 1.00 41.47 267 GLU A CA 1
ATOM 1809 C C . GLU A 1 244 ? -6.699 -11.402 42.233 1.00 42.16 267 GLU A C 1
ATOM 1810 O O . GLU A 1 244 ? -7.324 -12.391 41.858 1.00 41.28 267 GLU A O 1
ATOM 1816 N N . ILE A 1 245 ? -6.447 -10.337 41.437 1.00 37.37 268 ILE A N 1
ATOM 1817 C CA . ILE A 1 245 ? -6.873 -10.244 40.037 1.00 35.72 268 ILE A CA 1
ATOM 1818 C C . ILE A 1 245 ? -6.260 -11.382 39.205 1.00 39.96 268 ILE A C 1
ATOM 1819 O O . ILE A 1 245 ? -7.002 -12.096 38.531 1.00 39.05 268 ILE A O 1
ATOM 1824 N N . LEU A 1 246 ? -4.919 -11.557 39.274 1.00 37.21 269 LEU A N 1
ATOM 1825 C CA . LEU A 1 246 ? -4.179 -12.577 38.520 1.00 36.89 269 LEU A CA 1
ATOM 1826 C C . LEU A 1 246 ? -4.602 -14.013 38.834 1.00 41.27 269 LEU A C 1
ATOM 1827 O O . LEU A 1 246 ? -4.642 -14.842 37.917 1.00 40.51 269 LEU A O 1
ATOM 1832 N N . ARG A 1 247 ? -4.956 -14.305 40.107 1.00 37.91 270 ARG A N 1
ATOM 1833 C CA . ARG A 1 247 ? -5.417 -15.644 40.481 1.00 37.84 270 ARG A CA 1
ATOM 1834 C C . ARG A 1 247 ? -6.796 -15.926 39.879 1.00 39.18 270 ARG A C 1
ATOM 1835 O O . ARG A 1 247 ? -7.069 -17.063 39.502 1.00 38.64 270 ARG A O 1
ATOM 1843 N N . LYS A 1 248 ? -7.621 -14.873 39.706 1.00 34.44 271 LYS A N 1
ATOM 1844 C CA . LYS A 1 248 ? -8.932 -14.976 39.062 1.00 33.01 271 LYS A CA 1
ATOM 1845 C C . LYS A 1 248 ? -8.734 -15.163 37.556 1.00 34.80 271 LYS A C 1
ATOM 1846 O O . LYS A 1 248 ? -9.434 -15.966 36.941 1.00 33.00 271 LYS A O 1
ATOM 1852 N N . VAL A 1 249 ? -7.746 -14.451 36.974 1.00 31.34 272 VAL A N 1
ATOM 1853 C CA . VAL A 1 249 ? -7.407 -14.545 35.550 1.00 30.13 272 VAL A CA 1
ATOM 1854 C C . VAL A 1 249 ? -6.930 -15.969 35.217 1.00 35.45 272 VAL A C 1
ATOM 1855 O O . VAL A 1 249 ? -7.438 -16.559 34.259 1.00 33.96 272 VAL A O 1
ATOM 1859 N N . GLU A 1 250 ? -5.998 -16.530 36.036 1.00 33.77 273 GLU A N 1
ATOM 1860 C CA . GLU A 1 250 ? -5.452 -17.894 35.888 1.00 35.08 273 GLU A CA 1
ATOM 1861 C C . GLU A 1 250 ? -6.567 -18.947 35.759 1.00 39.01 273 GLU A C 1
ATOM 1862 O O . GLU A 1 250 ? -6.471 -19.838 34.917 1.00 38.49 273 GLU A O 1
ATOM 1868 N N . LYS A 1 251 ? -7.617 -18.832 36.593 1.00 36.17 274 LYS A N 1
ATOM 1869 C CA . LYS A 1 251 ? -8.765 -19.750 36.603 1.00 36.14 274 LYS A CA 1
ATOM 1870 C C . LYS A 1 251 ? -9.663 -19.549 35.379 1.00 40.08 274 LYS A C 1
ATOM 1871 O O . LYS A 1 251 ? -10.265 -20.510 34.898 1.00 40.43 274 LYS A O 1
ATOM 1877 N N . GLY A 1 252 ? -9.739 -18.307 34.900 1.00 35.19 275 GLY A N 1
ATOM 1878 C CA . GLY A 1 252 ? -10.519 -17.928 33.725 1.00 34.07 275 GLY A CA 1
ATOM 1879 C C . GLY A 1 252 ? -12.017 -17.896 33.929 1.00 36.40 275 GLY A C 1
ATOM 1880 O O . GLY A 1 252 ? -12.768 -17.787 32.956 1.00 35.08 275 GLY A O 1
ATOM 1881 N N . LYS A 1 253 ? -12.459 -17.985 35.195 1.00 33.66 276 LYS A N 1
ATOM 1882 C CA . LYS A 1 253 ? -13.870 -17.998 35.580 1.00 33.07 276 LYS A CA 1
ATOM 1883 C C . LYS A 1 253 ? -14.380 -16.595 35.848 1.00 35.18 276 LYS A C 1
ATOM 1884 O O . LYS A 1 253 ? -13.758 -15.831 36.585 1.00 35.55 276 LYS A O 1
ATOM 1890 N N . TYR A 1 254 ? -15.508 -16.257 35.224 1.00 30.19 277 TYR A N 1
ATOM 1891 C CA . TYR A 1 254 ? -16.185 -14.966 35.338 1.00 29.95 277 TYR A CA 1
ATOM 1892 C C . TYR A 1 254 ? -17.695 -15.228 35.225 1.00 35.12 277 TYR A C 1
ATOM 1893 O O . TYR A 1 254 ? -18.091 -16.349 34.889 1.00 34.97 277 TYR A O 1
ATOM 1902 N N . THR A 1 255 ? -18.530 -14.205 35.482 1.00 32.11 278 THR A N 1
ATOM 1903 C CA . THR A 1 255 ? -19.983 -14.362 35.407 1.00 31.62 278 THR A CA 1
ATOM 1904 C C . THR A 1 255 ? -20.740 -13.116 34.929 1.00 33.79 278 THR A C 1
ATOM 1905 O O . THR A 1 255 ? -20.290 -11.989 35.138 1.00 33.18 278 THR A O 1
ATOM 1909 N N . PHE A 1 256 ? -21.911 -13.340 34.311 1.00 29.17 279 PHE A N 1
ATOM 1910 C CA . PHE A 1 256 ? -22.864 -12.299 33.924 1.00 28.56 279 PHE A CA 1
ATOM 1911 C C . PHE A 1 256 ? -23.999 -12.297 34.988 1.00 33.77 279 PHE A C 1
ATOM 1912 O O . PHE A 1 256 ? -25.017 -11.628 34.806 1.00 33.47 279 PHE A O 1
ATOM 1920 N N . ASP A 1 257 ? -23.830 -13.061 36.083 1.00 32.35 280 ASP A N 1
ATOM 1921 C CA . ASP A 1 257 ? -24.848 -13.143 37.136 1.00 33.40 280 ASP A CA 1
ATOM 1922 C C . ASP A 1 257 ? -24.707 -11.999 38.135 1.00 39.01 280 ASP A C 1
ATOM 1923 O O . ASP A 1 257 ? -24.265 -12.178 39.275 1.00 39.67 280 ASP A O 1
ATOM 1928 N N . SER A 1 258 ? -25.068 -10.801 37.665 1.00 35.43 281 SER A N 1
ATOM 1929 C CA . SER A 1 258 ? -25.041 -9.542 38.405 1.00 35.27 281 SER A CA 1
ATOM 1930 C C . SER A 1 258 ? -26.156 -8.647 37.838 1.00 37.52 281 SER A C 1
ATOM 1931 O O . SER A 1 258 ? -26.459 -8.787 36.648 1.00 36.04 281 SER A O 1
ATOM 1934 N N . PRO A 1 259 ? -26.806 -7.758 38.641 1.00 34.34 282 PRO A N 1
ATOM 1935 C CA . PRO A 1 259 ? -27.917 -6.943 38.101 1.00 34.16 282 PRO A CA 1
ATOM 1936 C C . PRO A 1 259 ? -27.575 -6.023 36.929 1.00 36.72 282 PRO A C 1
ATOM 1937 O O . PRO A 1 259 ? -28.463 -5.685 36.146 1.00 35.81 282 PRO A O 1
ATOM 1941 N N . GLU A 1 260 ? -26.295 -5.648 36.784 1.00 33.66 283 GLU A N 1
ATOM 1942 C CA . GLU A 1 260 ? -25.816 -4.804 35.677 1.00 33.41 283 GLU A CA 1
ATOM 1943 C C . GLU A 1 260 ? -26.025 -5.481 34.308 1.00 36.64 283 GLU A C 1
ATOM 1944 O O . GLU A 1 260 ? -26.067 -4.790 33.288 1.00 36.57 283 GLU A O 1
ATOM 1950 N N . TRP A 1 261 ? -26.176 -6.828 34.300 1.00 32.95 284 TRP A N 1
ATOM 1951 C CA . TRP A 1 261 ? -26.333 -7.665 33.103 1.00 31.77 284 TRP A CA 1
ATOM 1952 C C . TRP A 1 261 ? -27.768 -8.075 32.734 1.00 36.16 284 TRP A C 1
ATOM 1953 O O . TRP A 1 261 ? -27.972 -8.630 31.651 1.00 34.21 284 TRP A O 1
ATOM 1964 N N . LYS A 1 262 ? -28.749 -7.806 33.620 1.00 35.19 285 LYS A N 1
ATOM 1965 C CA . LYS A 1 262 ? -30.171 -8.162 33.471 1.00 35.75 285 LYS A CA 1
ATOM 1966 C C . LYS A 1 262 ? -30.792 -7.830 32.097 1.00 39.42 285 LYS A C 1
ATOM 1967 O O . LYS A 1 262 ? -31.479 -8.674 31.520 1.00 39.46 285 LYS A O 1
ATOM 1973 N N . ASN A 1 263 ? -30.548 -6.613 31.588 1.00 35.83 286 ASN A N 1
ATOM 1974 C CA . ASN A 1 263 ? -31.115 -6.123 30.327 1.00 35.83 286 ASN A CA 1
ATOM 1975 C C . ASN A 1 263 ? -30.169 -6.218 29.121 1.00 37.27 286 ASN A C 1
ATOM 1976 O O . ASN A 1 263 ? -30.546 -5.804 28.019 1.00 36.60 286 ASN A O 1
ATOM 1981 N N . VAL A 1 264 ? -28.953 -6.755 29.323 1.00 32.28 287 VAL A N 1
ATOM 1982 C CA . VAL A 1 264 ? -27.958 -6.913 28.249 1.00 30.48 287 VAL A CA 1
ATOM 1983 C C . VAL A 1 264 ? -28.395 -8.079 27.358 1.00 34.86 287 VAL A C 1
ATOM 1984 O O . VAL A 1 264 ? -28.772 -9.133 27.871 1.00 34.80 287 VAL A O 1
ATOM 1988 N N . SER A 1 265 ? -28.382 -7.869 26.033 1.00 31.72 288 SER A N 1
ATOM 1989 C CA . SER A 1 265 ? -28.818 -8.868 25.057 1.00 31.57 288 SER A CA 1
ATOM 1990 C C . SER A 1 265 ? -27.949 -10.132 25.042 1.00 35.10 288 SER A C 1
ATOM 1991 O O . SER A 1 265 ? -26.784 -10.105 25.459 1.00 33.08 288 SER A O 1
ATOM 1994 N N . GLU A 1 266 ? -28.530 -11.240 24.556 1.00 32.85 289 GLU A N 1
ATOM 1995 C CA . GLU A 1 266 ? -27.834 -12.517 24.428 1.00 32.37 289 GLU A CA 1
ATOM 1996 C C . GLU A 1 266 ? -26.641 -12.407 23.470 1.00 33.79 289 GLU A C 1
ATOM 1997 O O . GLU A 1 266 ? -25.607 -13.014 23.728 1.00 32.99 289 GLU A O 1
ATOM 2003 N N . GLY A 1 267 ? -26.783 -11.579 22.430 1.00 30.16 290 GLY A N 1
ATOM 2004 C CA . GLY A 1 267 ? -25.767 -11.323 21.414 1.00 29.25 290 GLY A CA 1
ATOM 2005 C C . GLY A 1 267 ? -24.504 -10.675 21.942 1.00 31.57 290 GLY A C 1
ATOM 2006 O O . GLY A 1 267 ? -23.404 -11.038 21.520 1.00 28.93 290 GLY A O 1
ATOM 2007 N N . ALA A 1 268 ? -24.648 -9.723 22.885 1.00 28.43 291 ALA A N 1
ATOM 2008 C CA . ALA A 1 268 ? -23.503 -9.052 23.501 1.00 28.11 291 ALA A CA 1
ATOM 2009 C C . ALA A 1 268 ? -22.742 -10.026 24.394 1.00 30.85 291 ALA A C 1
ATOM 2010 O O . ALA A 1 268 ? -21.517 -10.046 24.362 1.00 29.85 291 ALA A O 1
ATOM 2012 N N . LYS A 1 269 ? -23.477 -10.848 25.173 1.00 28.41 292 LYS A N 1
ATOM 2013 C CA . LYS A 1 269 ? -22.920 -11.864 26.072 1.00 27.13 292 LYS A CA 1
ATOM 2014 C C . LYS A 1 269 ? -22.244 -12.959 25.259 1.00 29.14 292 LYS A C 1
ATOM 2015 O O . LYS A 1 269 ? -21.202 -13.469 25.675 1.00 27.55 292 LYS A O 1
ATOM 2021 N N . ASP A 1 270 ? -22.825 -13.305 24.091 1.00 25.63 293 ASP A N 1
ATOM 2022 C CA . ASP A 1 270 ? -22.248 -14.318 23.206 1.00 25.75 293 ASP A CA 1
ATOM 2023 C C . ASP A 1 270 ? -20.875 -13.863 22.705 1.00 29.35 293 ASP A C 1
ATOM 2024 O O . ASP A 1 270 ? -19.936 -14.658 22.752 1.00 29.48 293 ASP A O 1
ATOM 2029 N N . LEU A 1 271 ? -20.742 -12.578 22.272 1.00 25.60 294 LEU A N 1
ATOM 2030 C CA . LEU A 1 271 ? -19.457 -12.065 21.801 1.00 24.01 294 LEU A CA 1
ATOM 2031 C C . LEU A 1 271 ? -18.423 -12.090 22.923 1.00 26.31 294 LEU A C 1
ATOM 2032 O O . LEU A 1 271 ? -17.339 -12.622 22.720 1.00 24.62 294 LEU A O 1
ATOM 2037 N N . ILE A 1 272 ? -18.771 -11.583 24.112 1.00 22.75 295 ILE A N 1
ATOM 2038 C CA . ILE A 1 272 ? -17.850 -11.583 25.263 1.00 23.10 295 ILE A CA 1
ATOM 2039 C C . ILE A 1 272 ? -17.335 -13.002 25.565 1.00 27.69 295 ILE A C 1
ATOM 2040 O O . ILE A 1 272 ? -16.129 -13.187 25.750 1.00 27.73 295 ILE A O 1
ATOM 2045 N N . LYS A 1 273 ? -18.249 -13.993 25.589 1.00 24.88 296 LYS A N 1
ATOM 2046 C CA . LYS A 1 273 ? -17.933 -15.402 25.860 1.00 24.82 296 LYS A CA 1
ATOM 2047 C C . LYS A 1 273 ? -16.900 -15.946 24.869 1.00 27.80 296 LYS A C 1
ATOM 2048 O O . LYS A 1 273 ? -15.967 -16.637 25.277 1.00 27.61 296 LYS A O 1
ATOM 2054 N N . GLN A 1 274 ? -17.044 -15.599 23.578 1.00 24.53 297 GLN A N 1
ATOM 2055 C CA . GLN A 1 274 ? -16.111 -16.032 22.529 1.00 23.93 297 GLN A CA 1
ATOM 2056 C C . GLN A 1 274 ? -14.728 -15.383 22.633 1.00 26.51 297 GLN A C 1
ATOM 2057 O O . GLN A 1 274 ? -13.743 -16.017 22.269 1.00 25.71 297 GLN A O 1
ATOM 2063 N N . MET A 1 275 ? -14.658 -14.121 23.106 1.00 23.31 298 MET A N 1
ATOM 2064 C CA . MET A 1 275 ? -13.406 -13.383 23.275 1.00 22.91 298 MET A CA 1
ATOM 2065 C C . MET A 1 275 ? -12.727 -13.808 24.571 1.00 25.15 298 MET A C 1
ATOM 2066 O O . MET A 1 275 ? -11.507 -13.760 24.662 1.00 23.32 298 MET A O 1
ATOM 2071 N N . LEU A 1 276 ? -13.517 -14.184 25.590 1.00 23.30 299 LEU A N 1
ATOM 2072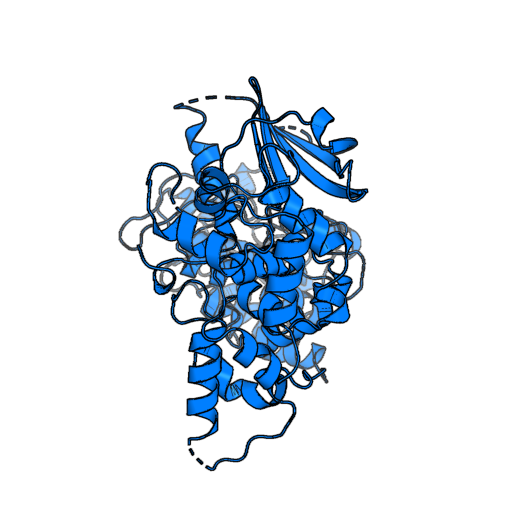 C CA . LEU A 1 276 ? -12.999 -14.647 26.881 1.00 24.39 299 LEU A CA 1
ATOM 2073 C C . LEU A 1 276 ? -12.984 -16.183 26.965 1.00 30.09 299 LEU A C 1
ATOM 2074 O O . LEU A 1 276 ? -12.993 -16.762 28.058 1.00 31.03 299 LEU A O 1
ATOM 2079 N N . GLN A 1 277 ? -12.927 -16.834 25.795 1.00 26.22 300 GLN A N 1
ATOM 2080 C CA . GLN A 1 277 ? -12.823 -18.279 25.651 1.00 26.17 300 GLN A CA 1
ATOM 2081 C C . GLN A 1 277 ? -11.422 -18.636 26.157 1.00 30.46 300 GLN A C 1
ATOM 2082 O O . GLN A 1 277 ? -10.432 -18.124 25.635 1.00 28.77 300 GLN A O 1
ATOM 2088 N N . PHE A 1 278 ? -11.352 -19.446 27.224 1.00 28.45 301 PHE A N 1
ATOM 2089 C CA . PHE A 1 278 ? -10.099 -19.856 27.867 1.00 29.10 301 PHE A CA 1
ATOM 2090 C C . PHE A 1 278 ? -9.134 -20.537 26.891 1.00 34.21 301 PHE A C 1
ATOM 2091 O O . PHE A 1 278 ? -7.926 -20.306 26.964 1.00 33.81 301 PHE A O 1
ATOM 2099 N N . ASP A 1 279 ? -9.670 -21.345 25.966 1.00 31.62 302 ASP A N 1
ATOM 2100 C CA . ASP A 1 279 ? -8.866 -22.033 24.968 1.00 32.37 302 ASP A CA 1
ATOM 2101 C C . ASP A 1 279 ? -8.604 -21.102 23.777 1.00 35.95 302 ASP A C 1
ATOM 2102 O O . ASP A 1 279 ? -9.504 -20.846 22.966 1.00 34.76 302 ASP A O 1
ATOM 2107 N N . SER A 1 280 ? -7.349 -20.608 23.685 1.00 33.01 303 SER A N 1
ATOM 2108 C CA . SER A 1 280 ? -6.846 -19.693 22.643 1.00 32.19 303 SER A CA 1
ATOM 2109 C C . SER A 1 280 ? -7.193 -20.134 21.224 1.00 33.95 303 SER A C 1
ATOM 2110 O O . SER A 1 280 ? -7.456 -19.284 20.384 1.00 32.46 303 SER A O 1
ATOM 2113 N N . GLN A 1 281 ? -7.172 -21.461 20.954 1.00 30.54 304 GLN A N 1
ATOM 2114 C CA . GLN A 1 281 ? -7.471 -22.030 19.641 1.00 30.29 304 GLN A CA 1
ATOM 2115 C C . GLN A 1 281 ? -8.953 -21.876 19.263 1.00 33.59 304 GLN A C 1
ATOM 2116 O O . GLN A 1 281 ? -9.274 -21.708 18.082 1.00 33.05 304 GLN A O 1
ATOM 2122 N N . ARG A 1 282 ? -9.844 -21.951 20.262 1.00 30.93 305 ARG A N 1
ATOM 2123 C CA . ARG A 1 282 ? -11.295 -21.850 20.085 1.00 31.34 305 ARG A CA 1
ATOM 2124 C C . ARG A 1 282 ? -11.790 -20.416 20.244 1.00 34.27 305 ARG A C 1
ATOM 2125 O O . ARG A 1 282 ? -12.918 -20.113 19.850 1.00 34.60 305 ARG A O 1
ATOM 2133 N N . ARG A 1 283 ? -10.936 -19.531 20.786 1.00 29.47 306 ARG A N 1
ATOM 2134 C CA . ARG A 1 283 ? -11.224 -18.107 20.969 1.00 27.65 306 ARG A CA 1
ATOM 2135 C C . ARG A 1 283 ? -11.414 -17.418 19.633 1.00 31.14 306 ARG A C 1
ATOM 2136 O O . ARG A 1 283 ? -10.636 -17.654 18.709 1.00 31.53 306 ARG A O 1
ATOM 2144 N N . ILE A 1 284 ? -12.440 -16.557 19.534 1.00 27.01 307 ILE A N 1
ATOM 2145 C CA . ILE A 1 284 ? -12.742 -15.805 18.314 1.00 25.96 307 ILE A CA 1
ATOM 2146 C C . ILE A 1 284 ? -11.550 -14.921 17.901 1.00 28.18 307 ILE A C 1
ATOM 2147 O O . ILE A 1 284 ? -10.800 -14.469 18.766 1.00 27.37 307 ILE A O 1
ATOM 2152 N N . SER A 1 285 ? -11.309 -14.773 16.594 1.00 23.77 308 SER A N 1
ATOM 2153 C CA . SER A 1 285 ? -10.213 -13.915 16.137 1.00 22.36 308 SER A CA 1
ATOM 2154 C C . SER A 1 285 ? -10.751 -12.480 16.092 1.00 25.87 308 SER A C 1
ATOM 2155 O O . SER A 1 285 ? -11.973 -12.283 16.117 1.00 24.53 308 SER A O 1
ATOM 2158 N N . ALA A 1 286 ? -9.856 -11.479 16.036 1.00 22.89 309 ALA A N 1
ATOM 2159 C CA . ALA A 1 286 ? -10.277 -10.079 15.952 1.00 22.44 309 ALA A CA 1
ATOM 2160 C C . ALA A 1 286 ? -11.112 -9.870 14.678 1.00 25.94 309 ALA A C 1
ATOM 2161 O O . ALA A 1 286 ? -12.131 -9.185 14.728 1.00 25.75 309 ALA A O 1
ATOM 2163 N N . GLN A 1 287 ? -10.718 -10.531 13.572 1.00 22.31 310 GLN A N 1
ATOM 2164 C CA . GLN A 1 287 ? -11.404 -10.459 12.275 1.00 22.28 310 GLN A CA 1
ATOM 2165 C C . GLN A 1 287 ? -12.805 -11.035 12.344 1.00 25.63 310 GLN A C 1
ATOM 2166 O O . GLN A 1 287 ? -13.740 -10.415 11.842 1.00 24.89 310 GLN A O 1
ATOM 2172 N N . GLN A 1 288 ? -12.951 -12.217 12.970 1.00 22.54 311 GLN A N 1
ATOM 2173 C CA . GLN A 1 288 ? -14.241 -12.875 13.132 1.00 22.13 311 GLN A CA 1
ATOM 2174 C C . GLN A 1 288 ? -15.141 -12.106 14.091 1.00 24.56 311 GLN A C 1
ATOM 2175 O O . GLN A 1 288 ? -16.348 -12.030 13.848 1.00 24.21 311 GLN A O 1
ATOM 2181 N N . ALA A 1 289 ? -14.562 -11.529 15.176 1.00 19.78 312 ALA A N 1
ATOM 2182 C CA . ALA A 1 289 ? -15.341 -10.737 16.139 1.00 20.10 312 ALA A CA 1
ATOM 2183 C C . ALA A 1 289 ? -15.935 -9.481 15.500 1.00 25.01 312 ALA A C 1
ATOM 2184 O O . ALA A 1 289 ? -17.049 -9.093 15.846 1.00 24.49 312 ALA A O 1
ATOM 2186 N N . LEU A 1 290 ? -15.215 -8.873 14.533 1.00 23.29 313 LEU A N 1
ATOM 2187 C CA . LEU A 1 290 ? -15.680 -7.693 13.807 1.00 24.44 313 LEU A CA 1
ATOM 2188 C C . LEU A 1 290 ? -16.937 -8.047 12.984 1.00 29.25 313 LEU A C 1
ATOM 2189 O O . LEU A 1 290 ? -17.790 -7.187 12.765 1.00 30.05 313 LEU A O 1
ATOM 2194 N N . GLU A 1 291 ? -17.048 -9.307 12.557 1.00 26.23 314 GLU A N 1
ATOM 2195 C CA . GLU A 1 291 ? -18.156 -9.822 11.746 1.00 27.07 314 GLU A CA 1
ATOM 2196 C C . GLU A 1 291 ? -19.322 -10.389 12.577 1.00 30.74 314 GLU A C 1
ATOM 2197 O O . GLU A 1 291 ? -20.360 -10.728 12.005 1.00 31.05 314 GLU A O 1
ATOM 2203 N N . HIS A 1 292 ? -19.155 -10.503 13.915 1.00 26.98 315 HIS A N 1
ATOM 2204 C CA . HIS A 1 292 ? -20.157 -11.065 14.837 1.00 26.01 315 HIS A CA 1
ATOM 2205 C C . HIS A 1 292 ? -21.547 -10.425 14.638 1.00 30.64 315 HIS A C 1
ATOM 2206 O O . HIS A 1 292 ? -21.613 -9.205 14.464 1.00 29.94 315 HIS A O 1
ATOM 2213 N N . PRO A 1 293 ? -22.649 -11.230 14.652 1.00 28.54 316 PRO A N 1
ATOM 2214 C CA . PRO A 1 293 ? -24.001 -10.668 14.430 1.00 28.93 316 PRO A CA 1
ATOM 2215 C C . PRO A 1 293 ? -24.415 -9.482 15.308 1.00 31.12 316 PRO A C 1
ATOM 2216 O O . PRO A 1 293 ? -25.162 -8.628 14.837 1.00 28.81 316 PRO A O 1
ATOM 2220 N N . TRP A 1 294 ? -23.936 -9.428 16.570 1.00 27.80 317 TRP A N 1
ATOM 2221 C CA . TRP A 1 294 ? -24.233 -8.333 17.498 1.00 27.94 317 TRP A CA 1
ATOM 2222 C C . TRP A 1 294 ? -23.567 -7.030 17.028 1.00 30.36 317 TRP A C 1
ATOM 2223 O O . TRP A 1 294 ? -24.216 -5.981 17.039 1.00 30.31 317 TRP A O 1
ATOM 2234 N N . ILE A 1 295 ? -22.290 -7.102 16.590 1.00 25.98 318 ILE A N 1
ATOM 2235 C CA . ILE A 1 295 ? -21.555 -5.960 16.029 1.00 25.21 318 ILE A CA 1
ATOM 2236 C C . ILE A 1 295 ? -22.350 -5.424 14.834 1.00 29.96 318 ILE A C 1
ATOM 2237 O O . ILE A 1 295 ? -22.652 -4.235 14.795 1.00 30.08 318 ILE A O 1
ATOM 2242 N N . LYS A 1 296 ? -22.728 -6.314 13.900 1.00 27.58 319 LYS A N 1
ATOM 2243 C CA . LYS A 1 296 ? -23.471 -5.955 12.689 1.00 28.52 319 LYS A CA 1
ATOM 2244 C C . LYS A 1 296 ? -24.807 -5.286 12.976 1.00 33.86 319 LYS A C 1
ATOM 2245 O O . LYS A 1 296 ? -25.095 -4.251 12.384 1.00 33.87 319 LYS A O 1
ATOM 2251 N N . GLU A 1 297 ? -25.588 -5.841 13.917 1.00 31.66 320 GLU A N 1
ATOM 2252 C CA . GLU A 1 297 ? -26.898 -5.321 14.314 1.00 32.18 320 GLU A CA 1
ATOM 2253 C C . GLU A 1 297 ? -26.793 -3.925 14.949 1.00 35.27 320 GLU A C 1
ATOM 2254 O O . GLU A 1 297 ? -27.525 -3.016 14.553 1.00 34.91 320 GLU A O 1
ATOM 2260 N N . MET A 1 298 ? -25.884 -3.762 15.926 1.00 30.87 321 MET A N 1
ATOM 2261 C CA . MET A 1 298 ? -25.701 -2.504 16.650 1.00 30.22 321 MET A CA 1
ATOM 2262 C C . MET A 1 298 ? -25.139 -1.381 15.787 1.00 35.14 321 MET A C 1
ATOM 2263 O O . MET A 1 298 ? -25.628 -0.254 15.863 1.00 34.75 321 MET A O 1
ATOM 2268 N N . CYS A 1 299 ? -24.138 -1.684 14.946 1.00 32.73 322 CYS A N 1
ATOM 2269 C CA . CYS A 1 299 ? -23.551 -0.686 14.054 1.00 32.62 322 CYS A CA 1
ATOM 2270 C C . CYS A 1 299 ? -24.495 -0.298 12.896 1.00 38.22 322 CYS A C 1
ATOM 2271 O O . CYS A 1 299 ? -24.392 0.821 12.397 1.00 37.47 322 CYS A O 1
ATOM 2274 N N . SER A 1 300 ? -25.459 -1.185 12.528 1.00 36.91 323 SER A N 1
ATOM 2275 C CA . SER A 1 300 ? -26.493 -0.903 11.514 1.00 38.77 323 SER A CA 1
ATOM 2276 C C . SER A 1 300 ? -27.507 0.083 12.106 1.00 45.48 323 SER A C 1
ATOM 2277 O O . SER A 1 300 ? -28.080 0.883 11.367 1.00 46.47 323 SER A O 1
ATOM 2280 N N . LYS A 1 301 ? -27.743 0.001 13.439 1.00 42.67 324 LYS A N 1
ATOM 2281 C CA . LYS A 1 301 ? -28.655 0.899 14.158 1.00 43.90 324 LYS A CA 1
ATOM 2282 C C . LYS A 1 301 ? -28.071 2.309 14.192 1.00 48.70 324 LYS A C 1
ATOM 2283 O O . LYS A 1 301 ? -28.814 3.278 14.037 1.00 49.69 324 LYS A O 1
ATOM 2289 N N . LYS A 1 302 ? -26.741 2.419 14.381 1.00 44.92 325 LYS A N 1
ATOM 2290 C CA . LYS A 1 302 ? -26.045 3.707 14.413 1.00 45.07 325 LYS A CA 1
ATOM 2291 C C . LYS A 1 302 ? -26.053 4.391 13.039 1.00 50.92 325 LYS A C 1
ATOM 2292 O O . LYS A 1 302 ? -26.335 5.586 12.964 1.00 51.51 325 LYS A O 1
ATOM 2298 N N . GLU A 1 303 ? -25.776 3.627 11.963 1.00 48.15 326 GLU A N 1
ATOM 2299 C CA . GLU A 1 303 ? -25.728 4.104 10.575 1.00 48.55 326 GLU A CA 1
ATOM 2300 C C . GLU A 1 303 ? -27.090 4.487 9.982 1.00 52.99 326 GLU A C 1
ATOM 2301 O O . GLU A 1 303 ? -27.138 5.295 9.051 1.00 52.90 326 GLU A O 1
ATOM 2307 N N . SER A 1 304 ? -28.185 3.904 10.502 1.00 49.91 327 SER A N 1
ATOM 2308 C CA . SER A 1 304 ? -29.546 4.178 10.032 1.00 76.41 327 SER A CA 1
ATOM 2309 C C . SER A 1 304 ? -30.032 5.548 10.503 1.00 102.31 327 SER A C 1
ATOM 2310 O O . SER A 1 304 ? -30.858 6.170 9.839 1.00 65.08 327 SER A O 1
ATOM 2313 N N . LEU A 1 308 ? -24.052 9.514 5.206 1.00 81.93 331 LEU A N 1
ATOM 2314 C CA . LEU A 1 308 ? -23.788 8.512 4.169 1.00 81.68 331 LEU A CA 1
ATOM 2315 C C . LEU A 1 308 ? -23.506 9.158 2.781 1.00 85.84 331 LEU A C 1
ATOM 2316 O O . LEU A 1 308 ? -24.313 9.004 1.858 1.00 86.54 331 LEU A O 1
ATOM 2321 N N . PRO A 1 309 ? -22.361 9.870 2.600 1.00 81.38 332 PRO A N 1
ATOM 2322 C CA . PRO A 1 309 ? -22.111 10.535 1.311 1.00 81.48 332 PRO A CA 1
ATOM 2323 C C . PRO A 1 309 ? -21.261 9.757 0.303 1.00 83.94 332 PRO A C 1
ATOM 2324 O O . PRO A 1 309 ? -20.452 8.907 0.682 1.00 82.64 332 PRO A O 1
ATOM 2328 N N . SER A 1 310 ? -21.439 10.081 -0.992 1.00 80.27 333 SER A N 1
ATOM 2329 C CA . SER A 1 310 ? -20.715 9.476 -2.111 1.00 79.40 333 SER A CA 1
ATOM 2330 C C . SER A 1 310 ? -19.716 10.468 -2.722 1.00 81.51 333 SER A C 1
ATOM 2331 O O . SER A 1 310 ? -19.921 11.683 -2.647 1.00 81.74 333 SER A O 1
ATOM 2334 N N . LEU A 1 311 ? -18.642 9.941 -3.330 1.00 75.85 334 LEU A N 1
ATOM 2335 C CA . LEU A 1 311 ? -17.583 10.725 -3.967 1.00 74.67 334 LEU A CA 1
ATOM 2336 C C . LEU A 1 311 ? -17.952 11.134 -5.393 1.00 77.62 334 LEU A C 1
ATOM 2337 O O . LEU A 1 311 ? -18.588 10.359 -6.111 1.00 77.80 334 LEU A O 1
ATOM 2342 N N . ALA A 1 312 ? -17.552 12.356 -5.798 1.00 72.99 335 ALA A N 1
ATOM 2343 C CA . ALA A 1 312 ? -17.822 12.905 -7.130 1.00 73.13 335 ALA A CA 1
ATOM 2344 C C . ALA A 1 312 ? -16.546 12.978 -7.966 1.00 74.75 335 ALA A C 1
ATOM 2345 O O . ALA A 1 312 ? -15.537 13.516 -7.500 1.00 73.72 335 ALA A O 1
ATOM 2347 N N . ASN A 1 313 ? -16.597 12.418 -9.201 1.00 70.13 336 ASN A N 1
ATOM 2348 C CA . ASN A 1 313 ? -15.491 12.343 -10.171 1.00 68.91 336 ASN A CA 1
ATOM 2349 C C . ASN A 1 313 ? -14.217 11.678 -9.600 1.00 68.69 336 ASN A C 1
ATOM 2350 O O . ASN A 1 313 ? -13.097 12.039 -9.982 1.00 67.71 336 ASN A O 1
ATOM 2355 N N . ALA A 1 314 ? -14.403 10.695 -8.694 1.00 62.45 337 ALA A N 1
ATOM 2356 C CA . ALA A 1 314 ? -13.315 9.974 -8.032 1.00 60.26 337 ALA A CA 1
ATOM 2357 C C . ALA A 1 314 ? -12.523 9.079 -8.978 1.00 62.13 337 ALA A C 1
ATOM 2358 O O . ALA A 1 314 ? -11.299 9.041 -8.870 1.00 61.30 337 ALA A O 1
ATOM 2360 N N . ILE A 1 315 ? -13.211 8.377 -9.907 1.00 57.70 338 ILE A N 1
ATOM 2361 C CA . ILE A 1 315 ? -12.579 7.471 -10.874 1.00 57.06 338 ILE A CA 1
ATOM 2362 C C . ILE A 1 315 ? -11.649 8.191 -11.858 1.00 59.21 338 ILE A C 1
ATOM 2363 O O . ILE A 1 315 ? -10.560 7.690 -12.130 1.00 58.52 338 ILE A O 1
ATOM 2368 N N . GLU A 1 316 ? -12.057 9.385 -12.341 1.00 54.98 339 GLU A N 1
ATOM 2369 C CA . GLU A 1 316 ? -11.271 10.225 -13.251 1.00 54.38 339 GLU A CA 1
ATOM 2370 C C . GLU A 1 316 ? -10.015 10.754 -12.551 1.00 54.32 339 GLU A C 1
ATOM 2371 O O . GLU A 1 316 ? -8.950 10.819 -13.168 1.00 53.99 339 GLU A O 1
ATOM 2377 N N . ASN A 1 317 ? -10.146 11.104 -11.255 1.00 47.81 340 ASN A N 1
ATOM 2378 C CA . ASN A 1 317 ? -9.073 11.609 -10.399 1.00 45.84 340 ASN A CA 1
ATOM 2379 C C . ASN A 1 317 ? -8.056 10.504 -10.107 1.00 46.99 340 ASN A C 1
ATOM 2380 O O . ASN A 1 317 ? -6.854 10.772 -10.104 1.00 46.07 340 ASN A O 1
ATOM 2385 N N . MET A 1 318 ? -8.541 9.261 -9.875 1.00 42.25 341 MET A N 1
ATOM 2386 C CA . MET A 1 318 ? -7.709 8.085 -9.605 1.00 40.70 341 MET A CA 1
ATOM 2387 C C . MET A 1 318 ? 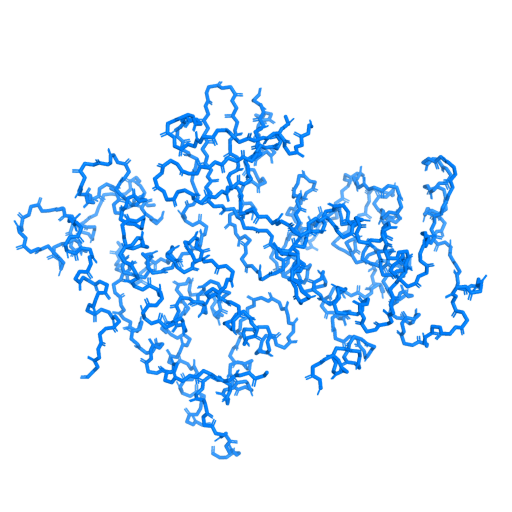-6.901 7.683 -10.834 1.00 43.73 341 MET A C 1
ATOM 2388 O O . MET A 1 318 ? -5.728 7.332 -10.692 1.00 42.74 341 MET A O 1
ATOM 2393 N N . ARG A 1 319 ? -7.515 7.776 -12.040 1.00 40.52 342 ARG A N 1
ATOM 2394 C CA . ARG A 1 319 ? -6.888 7.462 -13.329 1.00 41.18 342 ARG A CA 1
ATOM 2395 C C . ARG A 1 319 ? -5.683 8.367 -13.646 1.00 44.27 342 ARG A C 1
ATOM 2396 O O . ARG A 1 319 ? -4.808 7.967 -14.420 1.00 44.61 342 ARG A O 1
ATOM 2404 N N . LYS A 1 320 ? -5.636 9.581 -13.046 1.00 38.98 343 LYS A N 1
ATOM 2405 C CA . LYS A 1 320 ? -4.539 10.539 -13.230 1.00 38.15 343 LYS A CA 1
ATOM 2406 C C . LYS A 1 320 ? -3.223 9.976 -12.686 1.00 40.32 343 LYS A C 1
ATOM 2407 O O . LYS A 1 320 ? -2.161 10.301 -13.210 1.00 39.87 343 LYS A O 1
ATOM 2413 N N . PHE A 1 321 ? -3.304 9.074 -11.685 1.00 34.71 344 PHE A N 1
ATOM 2414 C CA . PHE A 1 321 ? -2.134 8.441 -11.075 1.00 32.99 344 PHE A CA 1
ATOM 2415 C C . PHE A 1 321 ? -1.494 7.329 -11.917 1.00 38.62 344 PHE A C 1
ATOM 2416 O O . PHE A 1 321 ? -0.414 6.854 -11.553 1.00 37.55 344 PHE A O 1
ATOM 2424 N N . GLN A 1 322 ? -2.116 6.970 -13.019 1.00 37.75 345 GLN A N 1
ATOM 2425 C CA . GLN A 1 322 ? -1.590 5.898 -13.831 1.00 38.89 345 GLN A CA 1
ATOM 2426 C C . GLN A 1 322 ? -0.334 6.362 -14.512 1.00 43.93 345 GLN A C 1
ATOM 2427 O O . GLN A 1 322 ? -0.330 7.327 -15.206 1.00 43.82 345 GLN A O 1
ATOM 2433 N N . ASN A 1 323 ? 0.760 5.700 -14.267 1.00 41.07 346 ASN A N 1
ATOM 2434 C CA . ASN A 1 323 ? 1.936 6.092 -14.971 1.00 41.27 346 ASN A CA 1
ATOM 2435 C C . ASN A 1 323 ? 2.480 7.427 -14.566 1.00 43.84 346 ASN A C 1
ATOM 2436 O O . ASN A 1 323 ? 3.117 8.080 -15.340 1.00 45.25 346 ASN A O 1
ATOM 2441 N N . SER A 1 324 ? 2.228 7.825 -13.348 1.00 37.40 347 SER A N 1
ATOM 2442 C CA . SER A 1 324 ? 2.616 9.107 -12.855 1.00 35.77 347 SER A CA 1
ATOM 2443 C C . SER A 1 324 ? 4.037 9.087 -12.308 1.00 36.92 347 SER A C 1
ATOM 2444 O O . SER A 1 324 ? 4.540 8.047 -11.948 1.00 34.40 347 SER A O 1
ATOM 2447 N N . GLN A 1 325 ? 4.659 10.266 -12.243 1.00 32.36 348 GLN A N 1
ATOM 2448 C CA . GLN A 1 325 ? 6.026 10.423 -11.747 1.00 31.60 348 GLN A CA 1
ATOM 2449 C C . GLN A 1 325 ? 6.101 10.017 -10.280 1.00 34.87 348 GLN A C 1
ATOM 2450 O O . GLN A 1 325 ? 5.222 10.379 -9.500 1.00 32.99 348 GLN A O 1
ATOM 2456 N N . LYS A 1 326 ? 7.134 9.249 -9.915 1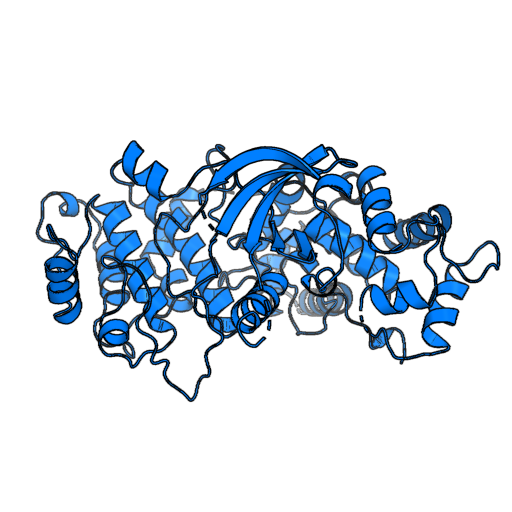.00 33.25 349 LYS A N 1
ATOM 2457 C CA . LYS A 1 326 ? 7.313 8.754 -8.545 1.00 32.79 349 LYS A CA 1
ATOM 2458 C C . LYS A 1 326 ? 7.553 9.846 -7.511 1.00 35.53 349 LYS A C 1
ATOM 2459 O O . LYS A 1 326 ? 7.135 9.687 -6.366 1.00 34.20 349 LYS A O 1
ATOM 2465 N N . LEU A 1 327 ? 8.212 10.955 -7.900 1.00 32.50 350 LEU A N 1
ATOM 2466 C CA . LEU A 1 327 ? 8.426 12.066 -6.976 1.00 31.57 350 LEU A CA 1
ATOM 2467 C C . LEU A 1 327 ? 7.088 12.748 -6.678 1.00 33.63 350 LEU A C 1
ATOM 2468 O O . LEU A 1 327 ? 6.869 13.176 -5.546 1.00 31.58 350 LEU A O 1
ATOM 2473 N N . ALA A 1 328 ? 6.189 12.805 -7.687 1.00 30.14 351 ALA A N 1
ATOM 2474 C CA . ALA A 1 328 ? 4.852 13.383 -7.568 1.00 29.96 351 ALA A CA 1
ATOM 2475 C C . ALA A 1 328 ? 3.960 12.490 -6.707 1.00 33.53 351 ALA A C 1
ATOM 2476 O O . ALA A 1 328 ? 3.171 13.011 -5.919 1.00 33.50 351 ALA A O 1
ATOM 2478 N N . GLN A 1 329 ? 4.108 11.149 -6.823 1.00 29.35 352 GLN A N 1
ATOM 2479 C CA . GLN A 1 329 ? 3.357 10.210 -5.991 1.00 27.89 352 GLN A CA 1
ATOM 2480 C C . GLN A 1 329 ? 3.801 10.374 -4.539 1.00 31.18 352 GLN A C 1
ATOM 2481 O O . GLN A 1 329 ? 2.951 10.499 -3.663 1.00 30.85 352 GLN A O 1
ATOM 2487 N N . ALA A 1 330 ? 5.131 10.401 -4.296 1.00 28.38 353 ALA A N 1
ATOM 2488 C CA . ALA A 1 330 ? 5.732 10.529 -2.965 1.00 28.20 353 ALA A CA 1
ATOM 2489 C C . ALA A 1 330 ? 5.297 11.800 -2.272 1.00 32.29 353 ALA A C 1
ATOM 2490 O O . ALA A 1 330 ? 5.003 11.763 -1.079 1.00 32.04 353 ALA A O 1
ATOM 2492 N N . ALA A 1 331 ? 5.256 12.925 -3.025 1.00 28.19 354 ALA A N 1
ATOM 2493 C CA . ALA A 1 331 ? 4.848 14.240 -2.545 1.00 27.95 354 ALA A CA 1
ATOM 2494 C C . ALA A 1 331 ? 3.394 14.221 -2.103 1.00 31.87 354 ALA A C 1
ATOM 2495 O O . ALA A 1 331 ? 3.112 14.546 -0.948 1.00 30.16 354 ALA A O 1
ATOM 2497 N N . LEU A 1 332 ? 2.480 13.794 -3.002 1.00 28.84 355 LEU A N 1
ATOM 2498 C CA . LEU A 1 332 ? 1.045 13.734 -2.717 1.00 28.53 355 LEU A CA 1
ATOM 2499 C C . LEU A 1 332 ? 0.715 12.750 -1.588 1.00 32.37 355 LEU A C 1
ATOM 2500 O O . LEU A 1 332 ? -0.150 13.047 -0.764 1.00 32.61 355 LEU A O 1
ATOM 2505 N N . LEU A 1 333 ? 1.429 11.615 -1.524 1.00 27.82 356 LEU A N 1
ATOM 2506 C CA . LEU A 1 333 ? 1.258 10.630 -0.456 1.00 27.30 356 LEU A CA 1
ATOM 2507 C C . LEU A 1 333 ? 1.648 11.245 0.894 1.00 32.24 356 LEU A C 1
ATOM 2508 O O . LEU A 1 333 ? 0.936 11.024 1.867 1.00 31.88 356 LEU A O 1
ATOM 2513 N N . TYR A 1 334 ? 2.730 12.054 0.939 1.00 29.33 357 TYR A N 1
ATOM 2514 C CA . TYR A 1 334 ? 3.170 12.741 2.163 1.00 29.08 357 TYR A CA 1
ATOM 2515 C C . TYR A 1 334 ? 2.163 13.820 2.567 1.00 34.25 357 TYR A C 1
ATOM 2516 O O . TYR A 1 334 ? 1.835 13.949 3.753 1.00 33.15 357 TYR A O 1
ATOM 2525 N N . MET A 1 335 ? 1.663 14.583 1.576 1.00 31.13 358 MET A N 1
ATOM 2526 C CA . MET A 1 335 ? 0.681 15.642 1.807 1.00 30.97 358 MET A CA 1
ATOM 2527 C C . MET A 1 335 ? -0.631 15.067 2.349 1.00 34.77 358 MET A C 1
ATOM 2528 O O . MET A 1 335 ? -1.179 15.611 3.304 1.00 34.01 358 MET A O 1
ATOM 2533 N N . ALA A 1 336 ? -1.111 13.966 1.765 1.00 31.66 359 ALA A N 1
ATOM 2534 C CA . ALA A 1 336 ? -2.365 13.342 2.183 1.00 31.86 359 ALA A CA 1
ATOM 2535 C C . ALA A 1 336 ? -2.277 12.556 3.482 1.00 37.29 359 ALA A C 1
ATOM 2536 O O . ALA A 1 336 ? -3.214 12.607 4.275 1.00 36.83 359 ALA A O 1
ATOM 2538 N N . SER A 1 337 ? -1.184 11.811 3.686 1.00 34.79 360 SER A N 1
ATOM 2539 C CA . SER A 1 337 ? -1.022 10.964 4.865 1.00 34.45 360 SER A CA 1
ATOM 2540 C C . SER A 1 337 ? -0.472 11.650 6.098 1.00 37.16 360 SER A C 1
ATOM 2541 O O . SER A 1 337 ? -0.752 11.183 7.196 1.00 37.05 360 SER A O 1
ATOM 2544 N N . LYS A 1 338 ? 0.360 12.690 5.942 1.00 32.02 361 LYS A N 1
ATOM 2545 C CA . LYS A 1 338 ? 1.009 13.329 7.092 1.00 31.70 361 LYS A CA 1
ATOM 2546 C C . LYS A 1 338 ? 0.688 14.802 7.285 1.00 36.44 361 LYS A C 1
ATOM 2547 O O . LYS A 1 338 ? 0.949 15.338 8.367 1.00 36.49 361 LYS A O 1
ATOM 2553 N N . LEU A 1 339 ? 0.183 15.475 6.239 1.00 32.80 362 LEU A N 1
ATOM 2554 C CA . LEU A 1 339 ? -0.048 16.922 6.270 1.00 33.04 362 LEU A CA 1
ATOM 2555 C C . LEU A 1 339 ? -1.517 17.367 6.351 1.00 37.64 362 LEU A C 1
ATOM 2556 O O . LEU A 1 339 ? -1.781 18.556 6.547 1.00 38.48 362 LEU A O 1
ATOM 2561 N N . THR A 1 340 ? -2.458 16.435 6.182 1.00 33.93 363 THR A N 1
ATOM 2562 C CA . THR A 1 340 ? -3.893 16.733 6.213 1.00 34.17 363 THR A CA 1
ATOM 2563 C C . THR A 1 340 ? -4.496 16.665 7.612 1.00 38.45 363 THR A C 1
ATOM 2564 O O . THR A 1 340 ? -4.109 15.815 8.421 1.00 38.06 363 THR A O 1
ATOM 2568 N N . SER A 1 341 ? -5.469 17.546 7.874 1.00 34.99 364 SER A N 1
ATOM 2569 C CA . SER A 1 341 ? -6.189 17.611 9.147 1.00 34.25 364 SER A CA 1
ATOM 2570 C C . SER A 1 341 ? -7.310 16.578 9.175 1.00 38.18 364 SER A C 1
ATOM 2571 O O . SER A 1 341 ? -7.695 16.048 8.127 1.00 37.53 364 SER A O 1
ATOM 2574 N N . GLN A 1 342 ? -7.869 16.332 10.376 1.00 34.83 365 GLN A N 1
ATOM 2575 C CA . GLN A 1 342 ? -8.988 15.412 10.580 1.00 33.49 365 GLN A CA 1
ATOM 2576 C C . GLN A 1 342 ? -10.219 15.920 9.813 1.00 36.02 365 GLN A C 1
ATOM 2577 O O . GLN A 1 342 ? -10.928 15.119 9.208 1.00 34.82 365 GLN A O 1
ATOM 2583 N N . GLU A 1 343 ? -10.446 17.253 9.817 1.00 33.57 366 GLU A N 1
ATOM 2584 C CA . GLU A 1 343 ? -11.569 17.906 9.133 1.00 34.12 366 GLU A CA 1
ATOM 2585 C C . GLU A 1 343 ? -11.560 17.681 7.621 1.00 38.61 366 GLU A C 1
ATOM 2586 O O . GLU A 1 343 ? -12.627 17.548 7.017 1.00 39.28 366 GLU A O 1
ATOM 2592 N N . GLU A 1 344 ? -10.360 17.646 7.017 1.00 34.79 367 GLU A N 1
ATOM 2593 C CA . GLU A 1 344 ? -10.161 17.459 5.577 1.00 34.34 367 GLU A CA 1
ATOM 2594 C C . GLU A 1 344 ? -10.364 16.015 5.126 1.00 36.24 367 GLU A C 1
ATOM 2595 O O . GLU A 1 344 ? -10.805 15.781 4.000 1.00 35.67 367 GLU A O 1
ATOM 2601 N N . THR A 1 345 ? -10.017 15.053 5.986 1.00 31.92 368 THR A N 1
ATOM 2602 C CA . THR A 1 345 ? -10.109 13.622 5.655 1.00 31.14 368 THR A CA 1
ATOM 2603 C C . THR A 1 345 ? -11.333 12.888 6.213 1.00 35.66 368 THR A C 1
ATOM 2604 O O . THR A 1 345 ? -11.533 11.714 5.877 1.00 34.82 368 THR A O 1
ATOM 2608 N N . LYS A 1 346 ? -12.154 13.575 7.045 1.00 32.74 369 LYS A N 1
ATOM 2609 C CA . LYS A 1 346 ? -13.342 13.016 7.701 1.00 32.85 369 LYS A CA 1
ATOM 2610 C C . LYS A 1 346 ? -14.243 12.212 6.755 1.00 38.06 369 LYS A C 1
ATOM 2611 O O . LYS A 1 346 ? -14.465 11.023 7.001 1.00 37.87 369 LYS A O 1
ATOM 2617 N N . GLU A 1 347 ? -14.728 12.844 5.667 1.00 35.59 370 GLU A N 1
ATOM 2618 C CA . GLU A 1 347 ? -15.592 12.185 4.683 1.00 36.01 370 GLU A CA 1
ATOM 2619 C C . GLU A 1 347 ? -14.878 11.019 3.985 1.00 39.10 370 GLU A C 1
ATOM 2620 O O . GLU A 1 347 ? -15.497 9.974 3.786 1.00 38.80 370 GLU A O 1
ATOM 2626 N N . LEU A 1 348 ? -13.580 11.190 3.633 1.00 34.24 371 LEU A N 1
ATOM 2627 C CA . LEU A 1 348 ? -12.797 10.143 2.967 1.00 33.55 371 LEU A CA 1
ATOM 2628 C C . LEU A 1 348 ? -12.633 8.907 3.841 1.00 34.70 371 LEU A C 1
ATOM 2629 O O . LEU A 1 348 ? -12.813 7.791 3.349 1.00 33.78 371 LEU A O 1
ATOM 2634 N N . THR A 1 349 ? -12.312 9.110 5.137 1.00 30.18 372 THR A N 1
ATOM 2635 C CA . THR A 1 349 ? -12.157 8.047 6.133 1.00 29.65 372 THR A CA 1
ATOM 2636 C C . THR A 1 349 ? -13.472 7.284 6.328 1.00 34.51 372 THR A C 1
ATOM 2637 O O . THR A 1 349 ? -13.449 6.059 6.426 1.00 34.38 372 THR A O 1
ATOM 2641 N N . ASP A 1 350 ? -14.609 7.994 6.333 1.00 32.04 373 ASP A N 1
ATOM 2642 C CA . ASP A 1 350 ? -15.918 7.362 6.467 1.00 32.53 373 ASP A CA 1
ATOM 2643 C C . ASP A 1 350 ? -16.249 6.520 5.229 1.00 35.34 373 ASP A C 1
ATOM 2644 O O . ASP A 1 350 ? -16.778 5.418 5.383 1.00 34.33 373 ASP A O 1
ATOM 2649 N N . ILE A 1 351 ? -15.883 7.001 4.014 1.00 31.12 374 ILE A N 1
ATOM 2650 C CA . ILE A 1 351 ? -16.106 6.236 2.775 1.00 31.24 374 ILE A CA 1
ATOM 2651 C C . ILE A 1 351 ? -15.193 4.999 2.765 1.00 33.80 374 ILE A C 1
ATOM 2652 O O . ILE A 1 351 ? -15.669 3.891 2.497 1.00 33.97 374 ILE A O 1
ATOM 2657 N N . PHE A 1 352 ? -13.901 5.182 3.120 1.00 28.36 375 PHE A N 1
ATOM 2658 C CA . PHE A 1 352 ? -12.924 4.094 3.212 1.00 26.78 375 PHE A CA 1
ATOM 2659 C C . PHE A 1 352 ? -13.436 2.986 4.144 1.00 30.51 375 PHE A C 1
ATOM 2660 O O . PHE A 1 352 ? -13.452 1.816 3.750 1.00 29.71 375 PHE A O 1
ATOM 2668 N N . ARG A 1 353 ? -13.859 3.362 5.368 1.00 27.42 376 ARG A N 1
ATOM 2669 C CA . ARG A 1 353 ? -14.385 2.438 6.381 1.00 27.76 376 ARG A CA 1
ATOM 2670 C C . ARG A 1 353 ? -15.589 1.646 5.862 1.00 33.78 376 ARG A C 1
ATOM 2671 O O . ARG A 1 353 ? -15.671 0.437 6.106 1.00 33.52 376 ARG A O 1
ATOM 2679 N N . HIS A 1 354 ? -16.470 2.312 5.076 1.00 32.33 377 HIS A N 1
ATOM 2680 C CA . HIS A 1 354 ? -17.648 1.703 4.450 1.00 33.91 377 HIS A CA 1
ATOM 2681 C C . HIS A 1 354 ? -17.270 0.621 3.426 1.00 36.62 377 HIS A C 1
ATOM 2682 O O . HIS A 1 354 ? -17.808 -0.484 3.503 1.00 37.01 377 HIS A O 1
ATOM 2689 N N . ILE A 1 355 ? -16.369 0.943 2.466 1.00 31.76 378 ILE A N 1
ATOM 2690 C CA . ILE A 1 355 ? -15.897 0.018 1.419 1.00 31.46 378 ILE A CA 1
ATOM 2691 C C . ILE A 1 355 ? -15.119 -1.147 2.046 1.00 33.30 378 ILE A C 1
ATOM 2692 O O . ILE A 1 355 ? -15.259 -2.291 1.603 1.00 33.47 378 ILE A O 1
ATOM 2697 N N . ASP A 1 356 ? -14.310 -0.851 3.084 1.00 28.22 379 ASP A N 1
ATOM 2698 C CA . ASP A 1 356 ? -13.508 -1.836 3.813 1.00 27.22 379 ASP A CA 1
ATOM 2699 C C . ASP A 1 356 ? -14.413 -2.717 4.685 1.00 32.13 379 ASP A C 1
ATOM 2700 O O . ASP A 1 356 ? -14.357 -2.644 5.916 1.00 31.62 379 ASP A O 1
ATOM 2705 N N . LYS A 1 357 ? -15.243 -3.557 4.035 1.00 29.53 380 LYS A N 1
ATOM 2706 C CA . LYS A 1 357 ? -16.208 -4.451 4.691 1.00 29.48 380 LYS A CA 1
ATOM 2707 C C . LYS A 1 357 ? -15.647 -5.267 5.843 1.00 32.92 380 LYS A C 1
ATOM 2708 O O . LYS A 1 357 ? -16.276 -5.303 6.897 1.00 32.57 380 LYS A O 1
ATOM 2714 N N . ASN A 1 358 ? -14.453 -5.860 5.682 1.00 28.94 381 ASN A N 1
ATOM 2715 C CA . ASN A 1 358 ? -13.837 -6.654 6.750 1.00 28.49 381 ASN A CA 1
ATOM 2716 C C . ASN A 1 358 ? -12.997 -5.838 7.747 1.00 31.54 381 ASN A C 1
ATOM 2717 O O . ASN A 1 358 ? -12.402 -6.413 8.659 1.00 31.45 381 ASN A O 1
ATOM 2722 N N . GLY A 1 359 ? -12.961 -4.516 7.556 1.00 28.67 382 GLY A N 1
ATOM 2723 C CA . GLY A 1 359 ? -12.260 -3.560 8.414 1.00 27.59 382 GLY A CA 1
ATOM 2724 C C . GLY A 1 359 ? -10.782 -3.800 8.648 1.00 30.36 382 GLY A C 1
ATOM 2725 O O . GLY A 1 359 ? -10.243 -3.379 9.677 1.00 28.76 382 GLY A O 1
ATOM 2726 N N . ASP A 1 360 ? -10.106 -4.462 7.694 1.00 27.11 383 ASP A N 1
ATOM 2727 C CA . ASP A 1 360 ? -8.674 -4.747 7.802 1.00 26.70 383 ASP A CA 1
ATOM 2728 C C . ASP A 1 360 ? -7.728 -3.605 7.371 1.00 31.77 383 ASP A C 1
ATOM 2729 O O . ASP A 1 360 ? -6.511 -3.767 7.427 1.00 32.85 383 ASP A O 1
ATOM 2734 N N . GLY A 1 361 ? -8.291 -2.460 6.989 1.00 27.92 384 GLY A N 1
ATOM 2735 C CA . GLY A 1 361 ? -7.528 -1.282 6.584 1.00 27.56 384 GLY A CA 1
ATOM 2736 C C . GLY A 1 361 ? -6.967 -1.319 5.176 1.00 29.63 384 GLY A C 1
ATOM 2737 O O . GLY A 1 361 ? -6.159 -0.463 4.815 1.00 28.42 384 GLY A O 1
ATOM 2738 N N . GLN A 1 362 ? -7.387 -2.303 4.369 1.00 25.89 385 GLN A N 1
ATOM 2739 C CA . GLN A 1 362 ? -6.953 -2.449 2.975 1.00 26.69 385 GLN A CA 1
ATOM 2740 C C . GLN A 1 362 ? -8.181 -2.696 2.106 1.00 30.06 385 GLN A C 1
ATOM 2741 O O . GLN A 1 362 ? -9.075 -3.450 2.511 1.00 29.46 385 GLN A O 1
ATOM 2747 N N . LEU A 1 363 ? -8.224 -2.085 0.913 1.00 25.97 386 LEU A N 1
ATOM 2748 C CA . LEU A 1 363 ? -9.333 -2.315 -0.011 1.00 26.15 386 LEU A CA 1
ATOM 2749 C C . LEU A 1 363 ? -8.870 -3.303 -1.066 1.00 30.48 386 LEU A C 1
ATOM 2750 O O . LEU A 1 363 ? -7.971 -2.988 -1.847 1.00 30.52 386 LEU A O 1
ATOM 2755 N N . ASP A 1 364 ? -9.419 -4.521 -1.036 1.00 27.37 387 ASP A N 1
ATOM 2756 C CA . ASP A 1 364 ? -9.084 -5.548 -2.021 1.00 28.37 387 ASP A CA 1
ATOM 2757 C C . ASP A 1 364 ? -9.991 -5.399 -3.237 1.00 34.33 387 ASP A C 1
ATOM 2758 O O . ASP A 1 364 ? -10.978 -4.663 -3.176 1.00 33.70 387 ASP A O 1
ATOM 2763 N N . ARG A 1 365 ? -9.672 -6.122 -4.317 1.00 33.58 388 ARG A N 1
ATOM 2764 C CA . ARG A 1 365 ? -10.400 -6.141 -5.590 1.00 34.94 388 ARG A CA 1
ATOM 2765 C C . ARG A 1 365 ? -11.915 -6.314 -5.404 1.00 38.92 388 ARG A C 1
ATOM 2766 O O . ARG A 1 365 ? -12.672 -5.492 -5.917 1.00 39.49 388 ARG A O 1
ATOM 2774 N N . GLN A 1 366 ? -12.350 -7.346 -4.645 1.00 34.56 389 GLN A N 1
ATOM 2775 C CA . GLN A 1 366 ? -13.773 -7.609 -4.393 1.00 34.06 389 GLN A CA 1
ATOM 2776 C C . GLN A 1 366 ? -14.471 -6.505 -3.593 1.00 35.78 389 GLN A C 1
ATOM 2777 O O . GLN A 1 366 ? -15.623 -6.188 -3.897 1.00 35.52 389 GLN A O 1
ATOM 2783 N N . GLU A 1 367 ? -13.772 -5.893 -2.608 1.00 30.69 390 GLU A N 1
ATOM 2784 C CA . GLU A 1 367 ? -14.313 -4.770 -1.831 1.00 29.80 390 GLU A CA 1
ATOM 2785 C C . GLU A 1 367 ? -14.558 -3.550 -2.744 1.00 36.87 390 GLU A C 1
ATOM 2786 O O . GLU A 1 367 ? -15.612 -2.917 -2.639 1.00 36.47 390 GLU A O 1
ATOM 2792 N N . LEU A 1 368 ? -13.601 -3.249 -3.657 1.00 36.00 391 LEU A N 1
ATOM 2793 C CA . LEU A 1 368 ? -13.690 -2.149 -4.631 1.00 37.28 391 LEU A CA 1
ATOM 2794 C C . LEU A 1 368 ? -14.874 -2.366 -5.585 1.00 43.13 391 LEU A C 1
ATOM 2795 O O . LEU A 1 368 ? -15.569 -1.404 -5.917 1.00 43.14 391 LEU A O 1
ATOM 2800 N N . ILE A 1 369 ? -15.088 -3.629 -6.022 1.00 40.97 392 ILE A N 1
ATOM 2801 C CA . ILE A 1 369 ? -16.182 -4.046 -6.911 1.00 42.50 392 ILE A CA 1
ATOM 2802 C C . ILE A 1 369 ? -17.542 -3.836 -6.223 1.00 47.30 392 ILE A C 1
ATOM 2803 O O . ILE A 1 369 ? -18.407 -3.173 -6.791 1.00 47.36 392 ILE A O 1
ATOM 2808 N N . ASP A 1 370 ? -17.711 -4.388 -5.002 1.00 44.44 393 ASP A N 1
ATOM 2809 C CA . ASP A 1 370 ? -18.942 -4.305 -4.208 1.00 44.64 393 ASP A CA 1
ATOM 2810 C C . ASP A 1 370 ? -19.316 -2.877 -3.799 1.00 50.58 393 ASP A C 1
ATOM 2811 O O . ASP A 1 370 ? -20.495 -2.524 -3.845 1.00 51.02 393 ASP A O 1
ATOM 2816 N N . GLY A 1 371 ? -18.324 -2.086 -3.390 1.00 48.09 394 GLY A N 1
ATOM 2817 C CA . GLY A 1 371 ? -18.531 -0.703 -2.971 1.00 48.38 394 GLY A CA 1
ATOM 2818 C C . GLY A 1 371 ? -18.244 0.322 -4.051 1.00 54.53 394 GLY A C 1
ATOM 2819 O O . GLY A 1 371 ? -17.900 1.465 -3.737 1.00 53.74 394 GLY A O 1
ATOM 2820 N N . TYR A 1 372 ? -18.404 -0.070 -5.331 1.00 53.75 395 TYR A N 1
ATOM 2821 C CA . TYR A 1 372 ? -18.149 0.790 -6.489 1.00 55.12 395 TYR A CA 1
ATOM 2822 C C . TYR A 1 372 ? -19.094 1.985 -6.623 1.00 61.42 395 TYR A C 1
ATOM 2823 O O . TYR A 1 372 ? -18.661 3.037 -7.097 1.00 61.41 395 TYR A O 1
ATOM 2832 N N . SER A 1 373 ? -20.367 1.829 -6.208 1.00 59.61 396 SER A N 1
ATOM 2833 C CA . SER A 1 373 ? -21.391 2.882 -6.259 1.00 60.65 396 SER A CA 1
ATOM 2834 C C . SER A 1 373 ? -21.024 4.105 -5.409 1.00 64.61 396 SER A C 1
ATOM 2835 O O . SER A 1 373 ? -21.434 5.216 -5.742 1.00 64.95 396 SER A O 1
ATOM 2838 N N . LYS A 1 374 ? -20.259 3.895 -4.318 1.00 60.66 397 LYS A N 1
ATOM 2839 C CA . LYS A 1 374 ? -19.809 4.960 -3.414 1.00 60.14 397 LYS A CA 1
ATOM 2840 C C . LYS A 1 374 ? -18.585 5.701 -3.972 1.00 64.19 397 LYS A C 1
ATOM 2841 O O . LYS A 1 374 ? -18.313 6.828 -3.556 1.00 63.56 397 LYS A O 1
ATOM 2847 N N . LEU A 1 375 ? -17.858 5.069 -4.917 1.00 61.42 398 LEU A N 1
ATOM 2848 C CA . LEU A 1 375 ? -16.679 5.641 -5.571 1.00 61.31 398 LEU A CA 1
ATOM 2849 C C . LEU A 1 375 ? -17.089 6.457 -6.794 1.00 67.35 398 LEU A C 1
ATOM 2850 O O . LEU A 1 375 ? -16.815 7.655 -6.847 1.00 66.98 398 LEU A O 1
ATOM 2855 N N . SER A 1 376 ? -17.754 5.808 -7.768 1.00 65.96 399 SER A N 1
ATOM 2856 C CA . SER A 1 376 ? -18.198 6.426 -9.019 1.00 67.44 399 SER A CA 1
ATOM 2857 C C . SER A 1 376 ? -19.331 7.437 -8.850 1.00 73.42 399 SER A C 1
ATOM 2858 O O . SER A 1 376 ? -19.399 8.405 -9.611 1.00 73.86 399 SER A O 1
ATOM 2861 N N . GLY A 1 377 ? -20.216 7.187 -7.886 1.00 70.79 400 GLY A N 1
ATOM 2862 C CA . GLY A 1 377 ? -21.384 8.024 -7.633 1.00 71.90 400 GLY A CA 1
ATOM 2863 C C . GLY A 1 377 ? -22.627 7.460 -8.295 1.00 78.25 400 GLY A C 1
ATOM 2864 O O . GLY A 1 377 ? -23.722 7.541 -7.730 1.00 78.41 400 GLY A O 1
ATOM 2865 N N . GLU A 1 378 ? -22.453 6.872 -9.501 1.00 76.19 401 GLU A N 1
ATOM 2866 C CA . GLU A 1 378 ? -23.503 6.236 -10.303 1.00 77.68 401 GLU A CA 1
ATOM 2867 C C . GLU A 1 378 ? -23.839 4.848 -9.740 1.00 82.01 401 GLU A C 1
ATOM 2868 O O . GLU A 1 378 ? -22.986 4.216 -9.110 1.00 80.57 401 GLU A O 1
ATOM 2874 N N . GLU A 1 379 ? -25.074 4.371 -9.979 1.00 80.02 402 GLU A N 1
ATOM 2875 C CA . GLU A 1 379 ? -25.504 3.053 -9.512 1.00 79.85 402 GLU A CA 1
ATOM 2876 C C . GLU A 1 379 ? -25.109 1.936 -10.478 1.00 83.77 402 GLU A C 1
ATOM 2877 O O . GLU A 1 379 ? -25.160 2.119 -11.699 1.00 84.29 402 GLU A O 1
ATOM 2883 N N . VAL A 1 380 ? -24.690 0.789 -9.917 1.00 79.12 403 VAL A N 1
ATOM 2884 C CA . VAL A 1 380 ? -24.220 -0.383 -10.661 1.00 78.97 403 VAL A CA 1
ATOM 2885 C C . VAL A 1 380 ? -25.352 -1.392 -10.902 1.00 83.12 403 VAL A C 1
ATOM 2886 O O . VAL A 1 380 ? -26.079 -1.743 -9.969 1.00 82.66 403 VAL A O 1
ATOM 2890 N N . ALA A 1 381 ? -25.480 -1.857 -12.159 1.00 80.01 404 ALA A N 1
ATOM 2891 C CA . ALA A 1 381 ? -26.446 -2.871 -12.587 1.00 80.73 404 ALA A CA 1
ATOM 2892 C C . ALA A 1 381 ? -25.741 -4.240 -12.640 1.00 83.10 404 ALA A C 1
ATOM 2893 O O . ALA A 1 381 ? -24.509 -4.288 -12.609 1.00 81.55 404 ALA A O 1
ATOM 2895 N N . VAL A 1 382 ? -26.514 -5.344 -12.710 1.00 79.70 405 VAL A N 1
ATOM 2896 C CA . VAL A 1 382 ? -25.976 -6.716 -12.754 1.00 78.94 405 VAL A CA 1
ATOM 2897 C C . VAL A 1 382 ? -25.094 -7.035 -13.968 1.00 82.30 405 VAL A C 1
ATOM 2898 O O . VAL A 1 382 ? -24.184 -7.859 -13.852 1.00 81.41 405 VAL A O 1
ATOM 2902 N N . PHE A 1 383 ? -25.352 -6.383 -15.117 1.00 79.10 406 PHE A N 1
ATOM 2903 C CA . PHE A 1 383 ? -24.583 -6.592 -16.345 1.00 97.44 406 PHE A CA 1
ATOM 2904 C C . PHE A 1 383 ? -23.678 -5.397 -16.635 1.00 121.07 406 PHE A C 1
ATOM 2905 O O . PHE A 1 383 ? -22.802 -5.074 -15.835 1.00 79.23 406 PHE A O 1
ATOM 2913 N N . PRO A 1 386 ? -18.185 -6.875 -15.338 1.00 70.01 409 PRO A N 1
ATOM 2914 C CA . PRO A 1 386 ? -17.549 -6.872 -16.663 1.00 70.60 409 PRO A CA 1
ATOM 2915 C C . PRO A 1 386 ? -16.764 -5.582 -16.920 1.00 72.96 409 PRO A C 1
ATOM 2916 O O . PRO A 1 386 ? -15.532 -5.619 -16.955 1.00 71.51 409 PRO A O 1
ATOM 2920 N N . GLN A 1 387 ? -17.475 -4.445 -17.083 1.00 69.39 410 GLN A N 1
ATOM 2921 C CA . GLN A 1 387 ? -16.894 -3.118 -17.296 1.00 68.49 410 GLN A CA 1
ATOM 2922 C C . GLN A 1 387 ? -16.337 -2.610 -15.965 1.00 70.18 410 GLN A C 1
ATOM 2923 O O . GLN A 1 387 ? -15.255 -2.017 -15.930 1.00 69.05 410 GLN A O 1
ATOM 2929 N N . ILE A 1 388 ? -17.079 -2.867 -14.872 1.00 65.61 411 ILE A N 1
ATOM 2930 C CA . ILE A 1 388 ? -16.730 -2.468 -13.510 1.00 63.41 411 ILE A CA 1
ATOM 2931 C C . ILE A 1 388 ? -15.430 -3.141 -13.025 1.00 64.16 411 ILE A C 1
ATOM 2932 O O . ILE A 1 388 ? -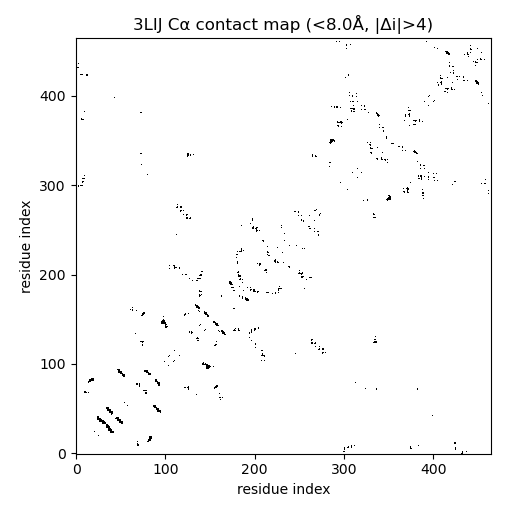14.628 -2.487 -12.357 1.00 62.64 411 ILE A O 1
ATOM 2937 N N . GLU A 1 389 ? -15.209 -4.419 -13.415 1.00 59.35 412 GLU A N 1
ATOM 2938 C CA . GLU A 1 389 ? -14.014 -5.207 -13.082 1.00 57.78 412 GLU A CA 1
ATOM 2939 C C . GLU A 1 389 ? -12.762 -4.643 -13.765 1.00 59.48 412 GLU A C 1
ATOM 2940 O O . GLU A 1 389 ? -11.680 -4.673 -13.173 1.00 58.12 412 GLU A O 1
ATOM 2946 N N . SER A 1 390 ? -12.914 -4.135 -15.009 1.00 55.07 413 SER A N 1
ATOM 2947 C CA . SER A 1 390 ? -11.832 -3.524 -15.783 1.00 54.12 413 SER A CA 1
ATOM 2948 C C . SER A 1 390 ? -11.423 -2.189 -15.149 1.00 55.03 413 SER A C 1
ATOM 2949 O O . SER A 1 390 ? -10.229 -1.904 -15.038 1.00 54.21 413 SER A O 1
ATOM 2952 N N . GLU A 1 391 ? -12.419 -1.387 -14.714 1.00 49.81 414 GLU A N 1
ATOM 2953 C CA . GLU A 1 391 ? -12.203 -0.093 -14.070 1.00 48.35 414 GLU A CA 1
ATOM 2954 C C . GLU A 1 391 ? -11.550 -0.254 -12.694 1.00 49.20 414 GLU A C 1
ATOM 2955 O O . GLU A 1 391 ? -10.745 0.588 -12.303 1.00 47.78 414 GLU A O 1
ATOM 2961 N N . VAL A 1 392 ? -11.889 -1.339 -11.972 1.00 44.77 415 VAL A N 1
ATOM 2962 C CA . VAL A 1 392 ? -11.327 -1.658 -10.656 1.00 43.16 415 VAL A CA 1
ATOM 2963 C C . VAL A 1 392 ? -9.840 -2.014 -10.809 1.00 46.41 415 VAL A C 1
ATOM 2964 O O . VAL A 1 392 ? -9.020 -1.566 -10.003 1.00 44.74 415 VAL A O 1
ATOM 2968 N N . ASP A 1 393 ? -9.494 -2.764 -11.874 1.00 44.23 416 ASP A N 1
ATOM 2969 C CA . ASP A 1 393 ? -8.106 -3.129 -12.166 1.00 44.32 416 ASP A CA 1
ATOM 2970 C C . ASP A 1 393 ? -7.290 -1.902 -12.607 1.00 46.76 416 ASP A C 1
ATOM 2971 O O . ASP A 1 393 ? -6.086 -1.853 -12.353 1.00 46.11 416 ASP A O 1
ATOM 2976 N N . ALA A 1 394 ? -7.953 -0.901 -13.224 1.00 42.94 417 ALA A N 1
ATOM 2977 C CA . ALA A 1 394 ? -7.320 0.357 -13.633 1.00 42.79 417 ALA A CA 1
ATOM 2978 C C . ALA A 1 394 ? -7.005 1.195 -12.384 1.00 46.17 417 ALA A C 1
ATOM 2979 O O . ALA A 1 394 ? -5.897 1.717 -12.266 1.00 45.61 417 ALA A O 1
ATOM 2981 N N . ILE A 1 395 ? -7.972 1.282 -11.440 1.00 43.06 418 ILE A N 1
ATOM 2982 C CA . ILE A 1 395 ? -7.851 1.987 -10.162 1.00 42.39 418 ILE A CA 1
ATOM 2983 C C . ILE A 1 395 ? -6.740 1.322 -9.326 1.00 44.42 418 ILE A C 1
ATOM 2984 O O . ILE A 1 395 ? -5.911 2.024 -8.744 1.00 42.83 418 ILE A O 1
ATOM 2989 N N . LEU A 1 396 ? -6.705 -0.027 -9.306 1.00 41.30 419 LEU A N 1
ATOM 2990 C CA . LEU A 1 396 ? -5.687 -0.790 -8.585 1.00 40.69 419 LEU A CA 1
ATOM 2991 C C . LEU A 1 396 ? -4.295 -0.564 -9.154 1.00 45.70 419 LEU A C 1
ATOM 2992 O O . LEU A 1 396 ? -3.345 -0.435 -8.390 1.00 45.76 419 LEU A O 1
ATOM 2997 N N . GLY A 1 397 ? -4.194 -0.474 -10.476 1.00 42.65 420 GLY A N 1
ATOM 2998 C CA . GLY A 1 397 ? -2.935 -0.202 -11.159 1.00 42.94 420 GLY A CA 1
ATOM 2999 C C . GLY A 1 397 ? -2.392 1.188 -10.871 1.00 45.42 420 GLY A C 1
ATOM 3000 O O . GLY A 1 397 ? -1.177 1.366 -10.753 1.00 45.85 420 GLY A O 1
ATOM 3001 N N . ALA A 1 398 ? -3.288 2.177 -10.736 1.00 39.62 421 ALA A N 1
ATOM 3002 C CA . ALA A 1 398 ? -2.916 3.568 -10.484 1.00 38.00 421 ALA A CA 1
ATOM 3003 C C . ALA A 1 398 ? -2.679 3.906 -9.006 1.00 38.34 421 ALA A C 1
ATOM 3004 O O . ALA A 1 398 ? -1.630 4.473 -8.684 1.00 36.59 421 ALA A O 1
ATOM 3006 N N . ALA A 1 399 ? -3.647 3.572 -8.119 1.00 33.84 422 ALA A N 1
ATOM 3007 C CA . ALA A 1 399 ? -3.606 3.883 -6.681 1.00 32.50 422 ALA A CA 1
ATOM 3008 C C . ALA A 1 399 ? -2.711 2.997 -5.805 1.00 34.04 422 ALA A C 1
ATOM 3009 O O . ALA A 1 399 ? -2.305 3.442 -4.726 1.00 32.40 422 ALA A O 1
ATOM 3011 N N . ASP A 1 400 ? -2.424 1.747 -6.231 1.00 30.05 423 ASP A N 1
ATOM 3012 C CA . ASP A 1 400 ? -1.591 0.842 -5.441 1.00 28.48 423 ASP A CA 1
ATOM 3013 C C . ASP A 1 400 ? -0.122 1.207 -5.632 1.00 32.33 423 ASP A C 1
ATOM 3014 O O . ASP A 1 400 ? 0.580 0.559 -6.406 1.00 33.58 423 ASP A O 1
ATOM 3019 N N . PHE A 1 401 ? 0.344 2.240 -4.907 1.00 28.27 424 PHE A N 1
ATOM 3020 C CA . PHE A 1 401 ? 1.720 2.753 -5.016 1.00 28.20 424 PHE A CA 1
ATOM 3021 C C . PHE A 1 401 ? 2.803 1.765 -4.603 1.00 32.67 424 PHE A C 1
ATOM 3022 O O . PHE A 1 401 ? 3.897 1.810 -5.168 1.00 32.53 424 PHE A O 1
ATOM 3030 N N . ASP A 1 402 ? 2.517 0.877 -3.629 1.00 28.35 425 ASP A N 1
ATOM 3031 C CA . ASP A 1 402 ? 3.517 -0.094 -3.169 1.00 28.30 425 ASP A CA 1
ATOM 3032 C C . ASP A 1 402 ? 3.420 -1.464 -3.815 1.00 32.40 425 ASP A C 1
ATOM 3033 O O . ASP A 1 402 ? 4.171 -2.369 -3.443 1.00 32.84 425 ASP A O 1
ATOM 3038 N N . ARG A 1 403 ? 2.483 -1.628 -4.768 1.00 28.80 426 ARG A N 1
ATOM 3039 C CA . ARG A 1 403 ? 2.241 -2.875 -5.494 1.00 29.02 426 ARG A CA 1
ATOM 3040 C C . ARG A 1 403 ? 2.010 -4.107 -4.588 1.00 34.13 426 ARG A C 1
ATOM 3041 O O . ARG A 1 403 ? 2.520 -5.195 -4.871 1.00 34.88 426 ARG A O 1
ATOM 3049 N N . ASN A 1 404 ? 1.237 -3.936 -3.494 1.00 29.57 427 ASN A N 1
ATOM 3050 C CA . ASN A 1 404 ? 0.936 -5.055 -2.594 1.00 29.56 427 ASN A CA 1
ATOM 3051 C C . ASN A 1 404 ? -0.382 -5.761 -2.938 1.00 34.84 427 ASN A C 1
ATOM 3052 O O . ASN A 1 404 ? -0.731 -6.746 -2.288 1.00 35.58 427 ASN A O 1
ATOM 3057 N N . GLY A 1 405 ? -1.075 -5.273 -3.965 1.00 31.59 428 GLY A N 1
ATOM 3058 C CA . GLY A 1 405 ? -2.343 -5.835 -4.425 1.00 31.69 428 GLY A CA 1
ATOM 3059 C C . GLY A 1 405 ? -3.580 -5.174 -3.845 1.00 34.77 428 GLY A C 1
ATOM 3060 O O . GLY A 1 405 ? -4.693 -5.480 -4.283 1.00 34.91 428 GLY A O 1
ATOM 3061 N N . TYR A 1 406 ? -3.400 -4.236 -2.885 1.00 30.39 429 TYR A N 1
ATOM 3062 C CA . TYR A 1 406 ? -4.498 -3.527 -2.223 1.00 29.34 429 TYR A CA 1
ATOM 3063 C C . TYR A 1 406 ? -4.337 -2.016 -2.281 1.00 32.21 429 TYR A C 1
ATOM 3064 O O . TYR A 1 406 ? -3.228 -1.494 -2.473 1.00 32.12 429 TYR A O 1
ATOM 3073 N N . ILE A 1 407 ? -5.453 -1.311 -2.069 1.00 27.60 430 ILE A N 1
ATOM 3074 C CA . ILE A 1 407 ? -5.442 0.134 -1.939 1.00 27.07 430 ILE A CA 1
ATOM 3075 C C . ILE A 1 407 ? -5.427 0.327 -0.435 1.00 30.95 430 ILE A C 1
ATOM 3076 O O . ILE A 1 407 ? -6.417 0.039 0.249 1.00 30.88 430 ILE A O 1
ATOM 3081 N N . ASP A 1 408 ? -4.260 0.712 0.085 1.00 26.30 431 ASP A N 1
ATOM 3082 C CA . ASP A 1 408 ? -4.084 0.925 1.514 1.00 25.03 431 ASP A CA 1
ATOM 3083 C C . ASP A 1 408 ? -4.723 2.248 1.916 1.00 27.51 431 ASP A C 1
ATOM 3084 O O . ASP A 1 408 ? -5.101 3.043 1.049 1.00 26.90 431 ASP A O 1
ATOM 3089 N N . TYR A 1 409 ? -4.903 2.456 3.220 1.00 23.34 432 TYR A N 1
ATOM 3090 C CA . TYR A 1 409 ? -5.552 3.650 3.752 1.00 23.01 432 TYR A CA 1
ATOM 3091 C C . TYR A 1 409 ? -4.995 4.980 3.205 1.00 28.12 432 TYR A C 1
ATOM 3092 O O . TYR A 1 409 ? -5.747 5.726 2.565 1.00 27.40 432 TYR A O 1
ATOM 3101 N N . SER A 1 410 ? -3.682 5.230 3.373 1.00 26.01 433 SER A N 1
ATOM 3102 C CA . SER A 1 410 ? -3.040 6.453 2.869 1.00 26.81 433 SER A CA 1
ATOM 3103 C C . SER A 1 410 ? -3.079 6.573 1.342 1.00 30.12 433 SER A C 1
ATOM 3104 O O . SER A 1 410 ? -3.154 7.688 0.834 1.00 30.25 433 SER A O 1
ATOM 3107 N N . GLU A 1 411 ? -3.063 5.436 0.620 1.00 25.48 434 GLU A N 1
ATOM 3108 C CA . GLU A 1 411 ? -3.157 5.406 -0.844 1.00 24.92 434 GLU A CA 1
ATOM 3109 C C . GLU A 1 411 ? -4.533 5.926 -1.261 1.00 27.99 434 GLU A C 1
ATOM 3110 O O . GLU A 1 411 ? -4.610 6.772 -2.148 1.00 28.59 434 GLU A O 1
ATOM 3116 N N . PHE A 1 412 ? -5.602 5.471 -0.572 1.00 23.66 435 PHE A N 1
ATOM 3117 C CA . PHE A 1 412 ? -6.989 5.896 -0.828 1.00 24.16 435 PHE A CA 1
ATOM 3118 C C . PHE A 1 412 ? -7.183 7.396 -0.606 1.00 27.99 435 PHE A C 1
ATOM 3119 O O . PHE A 1 412 ? -7.801 8.052 -1.440 1.00 26.67 435 PHE A O 1
ATOM 3127 N N . VAL A 1 413 ? -6.680 7.917 0.535 1.00 25.20 436 VAL A N 1
ATOM 3128 C CA . VAL A 1 413 ? -6.778 9.324 0.922 1.00 26.23 436 VAL A CA 1
ATOM 3129 C C . VAL A 1 413 ? -6.083 10.195 -0.144 1.00 31.27 436 VAL A C 1
ATOM 3130 O O . VAL A 1 413 ? -6.623 11.236 -0.521 1.00 32.15 436 VAL A O 1
ATOM 3134 N N . THR A 1 414 ? -4.925 9.738 -0.657 1.00 27.10 437 THR A N 1
ATOM 3135 C CA . THR A 1 414 ? -4.152 10.444 -1.689 1.00 27.31 437 THR A CA 1
ATOM 3136 C C . THR A 1 414 ? -4.904 10.593 -3.022 1.00 31.29 437 THR A C 1
ATOM 3137 O O . THR A 1 414 ? -4.981 11.699 -3.561 1.00 31.69 437 THR A O 1
ATOM 3141 N N . VAL A 1 415 ? -5.445 9.487 -3.540 1.00 26.92 438 VAL A N 1
ATOM 3142 C CA . VAL A 1 415 ? -6.115 9.410 -4.848 1.00 27.59 438 VAL A CA 1
ATOM 3143 C C . VAL A 1 415 ? -7.570 9.894 -4.892 1.00 32.55 438 VAL A C 1
ATOM 3144 O O . VAL A 1 415 ? -8.102 10.103 -5.986 1.00 32.34 438 VAL A O 1
ATOM 3148 N N . ALA A 1 416 ? -8.224 10.018 -3.727 1.00 29.93 439 ALA A N 1
ATOM 3149 C CA . ALA A 1 416 ? -9.626 10.428 -3.656 1.00 31.22 439 ALA A CA 1
ATOM 3150 C C . ALA A 1 416 ? -9.851 11.852 -3.150 1.00 37.10 439 ALA A C 1
ATOM 3151 O O . ALA A 1 416 ? -10.929 12.406 -3.387 1.00 36.80 439 ALA A O 1
ATOM 3153 N N . MET A 1 417 ? -8.885 12.427 -2.452 1.00 35.01 440 MET A N 1
ATOM 3154 C CA . MET A 1 417 ? -8.986 13.799 -1.955 1.00 36.17 440 MET A CA 1
ATOM 3155 C C . MET A 1 417 ? -9.179 14.856 -3.011 1.00 40.43 440 MET A C 1
ATOM 3156 O O . MET A 1 417 ? -8.592 14.773 -4.035 1.00 39.81 440 MET A O 1
ATOM 3161 N N . ASP A 1 418 ? -10.015 15.848 -2.725 1.00 38.80 441 ASP A N 1
ATOM 3162 C CA . ASP A 1 418 ? -10.291 16.964 -3.630 1.00 40.02 441 ASP A CA 1
ATOM 3163 C C . ASP A 1 418 ? -9.025 17.813 -3.788 1.00 42.98 441 ASP A C 1
ATOM 3164 O O . ASP A 1 418 ? -8.293 18.020 -2.813 1.00 40.31 441 ASP A O 1
ATOM 3169 N N . ARG A 1 419 ? -8.791 18.314 -4.985 1.00 42.00 442 ARG A N 1
ATOM 3170 C CA . ARG A 1 419 ? -7.609 19.093 -5.324 1.00 42.89 442 ARG A CA 1
ATOM 3171 C C . ARG A 1 419 ? -7.431 20.359 -4.532 1.00 48.23 442 ARG A C 1
ATOM 3172 O O . ARG A 1 419 ? -6.327 20.695 -4.161 1.00 48.18 442 ARG A O 1
ATOM 3180 N N . LYS A 1 420 ? -8.518 21.090 -4.336 1.00 45.87 443 LYS A N 1
ATOM 3181 C CA . LYS A 1 420 ? -8.510 22.369 -3.613 1.00 46.26 443 LYS A CA 1
ATOM 3182 C C . LYS A 1 420 ? -7.964 22.230 -2.191 1.00 49.13 443 LYS A C 1
ATOM 3183 O O . LYS A 1 420 ? -7.292 23.139 -1.702 1.00 49.72 443 LYS A O 1
ATOM 3185 N N . SER A 1 421 ? -8.236 21.091 -1.544 1.00 43.53 444 SER A N 1
ATOM 3186 C CA . SER A 1 421 ? -7.767 20.808 -0.197 1.00 42.36 444 SER A CA 1
ATOM 3187 C C . SER A 1 421 ? -6.351 20.228 -0.217 1.00 42.91 444 SER A C 1
ATOM 3188 O O . SER A 1 421 ? -5.492 20.713 0.521 1.00 42.08 444 SER A O 1
ATOM 3191 N N . LEU A 1 422 ? -6.100 19.205 -1.066 1.00 37.49 445 LEU A N 1
ATOM 3192 C CA . LEU A 1 422 ? -4.782 18.576 -1.155 1.00 35.78 445 LEU A CA 1
ATOM 3193 C C . LEU A 1 422 ? -3.687 19.503 -1.710 1.00 37.62 445 LEU A C 1
ATOM 3194 O O . LEU A 1 422 ? -2.588 19.514 -1.159 1.00 35.69 445 LEU A O 1
ATOM 3199 N N . LEU A 1 423 ? -3.996 20.308 -2.748 1.00 34.31 446 LEU A N 1
ATOM 3200 C CA . LEU A 1 423 ? -3.011 21.202 -3.380 1.00 34.55 446 LEU A CA 1
ATOM 3201 C C . LEU A 1 423 ? -2.861 22.600 -2.770 1.00 39.05 446 LEU A C 1
ATOM 3202 O O . LEU A 1 423 ? -2.431 23.526 -3.466 1.00 38.99 446 LEU A O 1
ATOM 3207 N N . SER A 1 424 ? -3.160 22.755 -1.467 1.00 35.90 447 SER A N 1
ATOM 3208 C CA . SER A 1 424 ? -2.999 24.053 -0.813 1.00 36.24 447 SER A CA 1
ATOM 3209 C C . SER A 1 424 ? -1.503 24.386 -0.735 1.00 39.36 447 SER A C 1
ATOM 3210 O O . SER A 1 424 ? -0.684 23.468 -0.614 1.00 37.76 447 SER A O 1
ATOM 3213 N N . LYS A 1 425 ? -1.151 25.683 -0.873 1.00 35.72 448 LYS A N 1
ATOM 3214 C CA . LYS A 1 425 ? 0.233 26.167 -0.875 1.00 35.97 448 LYS A CA 1
ATOM 3215 C C . LYS A 1 425 ? 1.073 25.683 0.312 1.00 40.14 448 LYS A C 1
ATOM 3216 O O . LYS A 1 425 ? 2.208 25.253 0.104 1.00 40.63 448 LYS A O 1
ATOM 3222 N N . ASP A 1 426 ? 0.510 25.705 1.533 1.00 36.40 449 ASP A N 1
ATOM 3223 C CA . ASP A 1 426 ? 1.196 25.248 2.750 1.00 35.96 449 ASP A CA 1
ATOM 3224 C C . ASP A 1 426 ? 1.572 23.756 2.700 1.00 37.12 449 ASP A C 1
ATOM 3225 O O . ASP A 1 426 ? 2.615 23.377 3.240 1.00 37.38 449 ASP A O 1
ATOM 3230 N N . LYS A 1 427 ? 0.738 22.920 2.047 1.00 31.19 450 LYS A N 1
ATOM 3231 C CA . LYS A 1 427 ? 1.005 21.481 1.914 1.00 29.86 450 LYS A CA 1
ATOM 3232 C C . LYS A 1 427 ? 2.148 21.231 0.917 1.00 32.94 450 LYS A C 1
ATOM 3233 O O . LYS A 1 427 ? 3.012 20.393 1.178 1.00 31.02 450 LYS A O 1
ATOM 3239 N N . LEU A 1 428 ? 2.165 21.984 -0.205 1.00 30.08 451 LEU A N 1
ATOM 3240 C CA . LEU A 1 428 ? 3.216 21.895 -1.218 1.00 30.14 451 LEU A CA 1
ATOM 3241 C C . LEU A 1 428 ? 4.549 22.361 -0.627 1.00 34.99 451 LEU A C 1
ATOM 3242 O O . LEU A 1 428 ? 5.564 21.698 -0.837 1.00 34.99 451 LEU A O 1
ATOM 3247 N N . GLU A 1 429 ? 4.522 23.454 0.171 1.00 32.99 452 GLU A N 1
ATOM 3248 C CA . GLU A 1 429 ? 5.678 24.021 0.876 1.00 33.49 452 GLU A CA 1
ATOM 3249 C C . GLU A 1 429 ? 6.299 23.008 1.851 1.00 36.86 452 GLU A C 1
ATOM 3250 O O . GLU A 1 429 ? 7.503 22.774 1.784 1.00 36.43 452 GLU A O 1
ATOM 3256 N N . SER A 1 430 ? 5.473 22.399 2.737 1.00 33.03 453 SER A N 1
ATOM 3257 C CA . SER A 1 430 ? 5.908 21.405 3.724 1.00 32.10 453 SER A CA 1
ATOM 3258 C C . SER A 1 430 ? 6.443 20.127 3.069 1.00 35.68 453 SER A C 1
ATOM 3259 O O . SER A 1 430 ? 7.437 19.577 3.551 1.00 35.46 453 SER A O 1
ATOM 3262 N N . ALA A 1 431 ? 5.800 19.659 1.970 1.00 32.04 454 ALA A N 1
ATOM 3263 C CA . ALA A 1 431 ? 6.241 18.472 1.230 1.00 32.13 454 ALA A CA 1
ATOM 3264 C C . ALA A 1 431 ? 7.606 18.732 0.580 1.00 35.70 454 ALA A C 1
ATOM 3265 O O . ALA A 1 431 ? 8.475 17.861 0.628 1.00 35.47 454 ALA A O 1
ATOM 3267 N N . PHE A 1 432 ? 7.809 19.944 0.017 1.00 33.18 455 PHE A N 1
ATOM 3268 C CA . PHE A 1 432 ? 9.092 20.318 -0.585 1.00 33.07 455 PHE A CA 1
ATOM 3269 C C . PHE A 1 432 ? 10.173 20.390 0.496 1.00 37.96 455 PHE A C 1
ATOM 3270 O O . PHE A 1 432 ? 11.249 19.826 0.310 1.00 37.03 455 PHE A O 1
ATOM 3278 N N . GLN A 1 433 ? 9.862 21.045 1.632 1.00 36.33 456 GLN A N 1
ATOM 3279 C CA . GLN A 1 433 ? 10.763 21.210 2.779 1.00 37.49 456 GLN A CA 1
ATOM 3280 C C . GLN A 1 433 ? 11.237 19.886 3.358 1.00 43.08 456 GLN A C 1
ATOM 3281 O O . GLN A 1 433 ? 12.396 19.792 3.764 1.00 44.65 456 GLN A O 1
ATOM 3287 N N . LYS A 1 434 ? 10.359 18.859 3.359 1.00 38.91 457 LYS A N 1
ATOM 3288 C CA . LYS A 1 434 ? 10.656 17.509 3.845 1.00 38.73 457 LYS A CA 1
ATOM 3289 C C . LYS A 1 434 ? 11.711 16.834 2.953 1.00 43.96 457 LYS A C 1
ATOM 3290 O O . LYS A 1 434 ? 12.696 16.300 3.465 1.00 44.05 457 LYS A O 1
ATOM 3296 N N . PHE A 1 435 ? 11.505 16.877 1.627 1.00 40.75 458 PHE A N 1
ATOM 3297 C CA . PHE A 1 435 ? 12.407 16.267 0.648 1.00 40.87 458 PHE A CA 1
ATOM 3298 C C . PHE A 1 435 ? 13.739 17.007 0.500 1.00 45.78 458 PHE A C 1
ATOM 3299 O O . PHE A 1 435 ? 14.751 16.376 0.184 1.00 45.84 458 PHE A O 1
ATOM 3307 N N . ASP A 1 436 ? 13.738 18.333 0.733 1.00 43.16 459 ASP A N 1
ATOM 3308 C CA . ASP A 1 436 ? 14.927 19.187 0.689 1.00 44.38 459 ASP A CA 1
ATOM 3309 C C . ASP A 1 436 ? 15.561 19.133 2.088 1.00 50.81 459 ASP A C 1
ATOM 3310 O O . ASP A 1 436 ? 15.357 20.032 2.904 1.00 50.61 459 ASP A O 1
ATOM 3315 N N . GLN A 1 437 ? 16.295 18.039 2.361 1.00 49.61 460 GLN A N 1
ATOM 3316 C CA . GLN A 1 437 ? 16.944 17.751 3.646 1.00 50.69 460 GLN A CA 1
ATOM 3317 C C . GLN A 1 437 ? 17.877 18.843 4.175 1.00 56.79 460 GLN A C 1
ATOM 3318 O O . GLN A 1 437 ? 17.782 19.186 5.354 1.00 57.27 460 GLN A O 1
ATOM 3324 N N . ASP A 1 438 ? 18.746 19.411 3.314 1.00 54.03 461 ASP A N 1
ATOM 3325 C CA . ASP A 1 438 ? 19.667 20.476 3.728 1.00 54.78 461 ASP A CA 1
ATOM 3326 C C . ASP A 1 438 ? 19.026 21.875 3.791 1.00 58.26 461 ASP A C 1
ATOM 3327 O O . ASP A 1 438 ? 19.622 22.796 4.356 1.00 59.31 461 ASP A O 1
ATOM 3332 N N . GLY A 1 439 ? 17.820 22.005 3.229 1.00 52.91 462 GLY A N 1
ATOM 3333 C CA . GLY A 1 439 ? 17.049 23.246 3.206 1.00 52.08 462 GLY A CA 1
ATOM 3334 C C . GLY A 1 439 ? 17.658 24.385 2.412 1.00 55.12 462 GLY A C 1
ATOM 3335 O O . GLY A 1 439 ? 17.571 25.541 2.835 1.00 55.43 462 GLY A O 1
ATOM 3336 N N . ASN A 1 440 ? 18.269 24.071 1.251 1.00 50.52 463 ASN A N 1
ATOM 3337 C CA . ASN A 1 440 ? 18.912 25.048 0.369 1.00 50.15 463 ASN A CA 1
ATOM 3338 C C . ASN A 1 440 ? 17.977 25.577 -0.736 1.00 50.94 463 ASN A C 1
ATOM 3339 O O . ASN A 1 440 ? 18.393 26.408 -1.547 1.00 50.18 463 ASN A O 1
ATOM 3344 N N . GLY A 1 441 ? 16.734 25.094 -0.747 1.00 45.27 464 GLY A N 1
ATOM 3345 C CA . GLY A 1 441 ? 15.722 25.486 -1.723 1.00 44.21 464 GLY A CA 1
ATOM 3346 C C . GLY A 1 441 ? 15.715 24.648 -2.989 1.00 45.92 464 GLY A C 1
ATOM 3347 O O . GLY A 1 441 ? 15.010 24.979 -3.945 1.00 45.58 464 GLY A O 1
ATOM 3348 N N . LYS A 1 442 ? 16.501 23.559 -3.015 1.00 40.73 465 LYS A N 1
ATOM 3349 C CA . LYS A 1 442 ? 16.596 22.672 -4.176 1.00 39.92 465 LYS A CA 1
ATOM 3350 C C . LYS A 1 442 ? 16.669 21.203 -3.769 1.00 43.31 465 LYS A C 1
ATOM 3351 O O . LYS A 1 442 ? 17.355 20.870 -2.804 1.00 43.95 465 LYS A O 1
ATOM 3357 N N . ILE A 1 443 ? 15.956 20.324 -4.494 1.00 38.10 466 ILE A N 1
ATOM 3358 C CA . ILE A 1 443 ? 16.018 18.881 -4.264 1.00 36.65 466 ILE A CA 1
ATOM 3359 C C . ILE A 1 443 ? 17.076 18.336 -5.228 1.00 41.32 466 ILE A C 1
ATOM 3360 O O . ILE A 1 443 ? 16.889 18.372 -6.448 1.00 39.61 466 ILE A O 1
ATOM 3365 N N . SER A 1 444 ? 18.191 17.853 -4.666 1.00 40.10 467 SER A N 1
ATOM 3366 C CA . SER A 1 444 ? 19.320 17.291 -5.399 1.00 41.49 467 SER A CA 1
ATOM 3367 C C . SER A 1 444 ? 19.159 15.790 -5.656 1.00 47.38 467 SER A C 1
ATOM 3368 O O . SER A 1 444 ? 18.216 15.166 -5.154 1.00 46.41 467 SER A O 1
ATOM 3371 N N . VAL A 1 445 ? 20.084 15.217 -6.451 1.00 45.81 468 VAL A N 1
ATOM 3372 C CA . VAL A 1 445 ? 20.143 13.792 -6.788 1.00 46.34 468 VAL A CA 1
ATOM 3373 C C . VAL A 1 445 ? 20.289 12.922 -5.522 1.00 50.73 468 VAL A C 1
ATOM 3374 O O . VAL A 1 445 ? 19.633 11.880 -5.425 1.00 49.03 468 VAL A O 1
ATOM 3378 N N . ASP A 1 446 ? 21.108 13.382 -4.547 1.00 49.24 469 ASP A N 1
ATOM 3379 C CA . ASP A 1 446 ? 21.335 12.704 -3.267 1.00 49.91 469 ASP A CA 1
ATOM 3380 C C . ASP A 1 446 ? 20.049 12.694 -2.436 1.00 53.09 469 ASP A C 1
ATOM 3381 O O . ASP A 1 446 ? 19.712 11.668 -1.844 1.00 52.67 469 ASP A O 1
ATOM 3386 N N . GLU A 1 447 ? 19.320 13.826 -2.429 1.00 49.21 470 GLU A N 1
ATOM 3387 C CA . GLU A 1 447 ? 18.058 13.981 -1.701 1.00 48.04 470 GLU A CA 1
ATOM 3388 C C . GLU A 1 447 ? 16.916 13.194 -2.331 1.00 52.39 470 GLU A C 1
ATOM 3389 O O . GLU A 1 447 ? 16.112 12.643 -1.589 1.00 51.37 470 GLU A O 1
ATOM 3395 N N . LEU A 1 448 ? 16.859 13.114 -3.684 1.00 50.19 471 LEU A N 1
ATOM 3396 C CA . LEU A 1 448 ? 15.842 12.357 -4.432 1.00 49.97 471 LEU A CA 1
ATOM 3397 C C . LEU A 1 448 ? 15.924 10.871 -4.072 1.00 55.92 471 LEU A C 1
ATOM 3398 O O . LEU A 1 448 ? 14.894 10.242 -3.829 1.00 54.82 471 LEU A O 1
ATOM 3403 N N . ALA A 1 449 ? 17.152 10.315 -4.029 1.00 54.67 472 ALA A N 1
ATOM 3404 C CA . ALA A 1 449 ? 17.385 8.916 -3.669 1.00 55.28 472 ALA A CA 1
ATOM 3405 C C . ALA A 1 449 ? 17.045 8.664 -2.190 1.00 60.51 472 ALA A C 1
ATOM 3406 O O . ALA A 1 449 ? 16.722 7.533 -1.825 1.00 60.20 472 ALA A O 1
ATOM 3408 N N . SER A 1 450 ? 17.092 9.729 -1.360 1.00 58.39 473 SER A N 1
ATOM 3409 C CA . SER A 1 450 ? 16.800 9.703 0.074 1.00 58.70 473 SER A CA 1
ATOM 3410 C C . SER A 1 450 ? 15.304 9.870 0.418 1.00 63.24 473 SER A C 1
ATOM 3411 O O . SER A 1 450 ? 14.921 9.571 1.555 1.00 62.87 473 SER A O 1
ATOM 3414 N N . VAL A 1 451 ? 14.461 10.336 -0.544 1.00 59.69 474 VAL A N 1
ATOM 3415 C CA . VAL A 1 451 ? 13.012 10.494 -0.307 1.00 58.53 474 VAL A CA 1
ATOM 3416 C C . VAL A 1 451 ? 12.311 9.129 -0.194 1.00 61.50 474 VAL A C 1
ATOM 3417 O O . VAL A 1 451 ? 11.293 9.022 0.492 1.00 61.10 474 VAL A O 1
ATOM 3421 N N . PHE A 1 452 ? 12.867 8.100 -0.872 1.00 57.33 475 PHE A N 1
ATOM 3422 C CA . PHE A 1 452 ? 12.356 6.733 -0.887 1.00 75.09 475 PHE A CA 1
ATOM 3423 C C . PHE A 1 452 ? 13.104 5.868 0.127 1.00 109.33 475 PHE A C 1
ATOM 3424 O O . PHE A 1 452 ? 13.586 6.373 1.142 1.00 72.62 475 PHE A O 1
ATOM 3432 N N . LEU A 1 454 ? 17.224 4.128 -0.726 1.00 75.48 477 LEU A N 1
ATOM 3433 C CA . LEU A 1 454 ? 18.066 3.996 -1.916 1.00 76.16 477 LEU A CA 1
ATOM 3434 C C . LEU A 1 454 ? 19.250 4.994 -1.890 1.00 80.69 477 LEU A C 1
ATOM 3435 O O . LEU A 1 454 ? 19.824 5.305 -2.939 1.00 80.61 477 LEU A O 1
ATOM 3440 N N . ASP A 1 455 ? 19.624 5.458 -0.675 1.00 77.49 478 ASP A N 1
ATOM 3441 C CA . ASP A 1 455 ? 20.682 6.433 -0.382 1.00 78.14 478 ASP A CA 1
ATOM 3442 C C . ASP A 1 455 ? 22.074 6.125 -0.937 1.00 83.17 478 ASP A C 1
ATOM 3443 O O . ASP A 1 455 ? 22.702 7.018 -1.510 1.00 83.45 478 ASP A O 1
ATOM 3448 N N . HIS A 1 456 ? 22.570 4.890 -0.738 1.00 79.97 479 HIS A N 1
ATOM 3449 C CA . HIS A 1 456 ? 23.911 4.475 -1.164 1.00 81.11 479 HIS A CA 1
ATOM 3450 C C . HIS A 1 456 ? 24.110 4.400 -2.681 1.00 84.06 479 HIS A C 1
ATOM 3451 O O . HIS A 1 456 ? 25.183 4.773 -3.164 1.00 84.72 479 HIS A O 1
ATOM 3458 N N .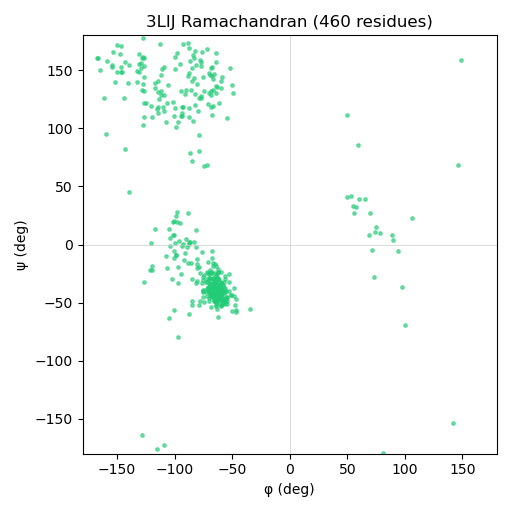 LEU A 1 457 ? 23.096 3.906 -3.423 1.00 78.47 480 LEU A N 1
ATOM 3459 C CA . LEU A 1 457 ? 23.168 3.724 -4.875 1.00 77.88 480 LEU A CA 1
ATOM 3460 C C . LEU A 1 457 ? 23.231 5.010 -5.696 1.00 78.79 480 LEU A C 1
ATOM 3461 O O . LEU A 1 457 ? 22.436 5.931 -5.489 1.00 77.56 480 LEU A O 1
ATOM 3466 N N . GLU A 1 458 ? 24.179 5.042 -6.646 1.00 73.80 481 GLU A N 1
ATOM 3467 C CA . GLU A 1 458 ? 24.392 6.127 -7.602 1.00 72.55 481 GLU A CA 1
ATOM 3468 C C . GLU A 1 458 ? 23.895 5.608 -8.953 1.00 72.37 481 GLU A C 1
ATOM 3469 O O . GLU A 1 458 ? 24.361 4.561 -9.417 1.00 73.67 481 GLU A O 1
ATOM 3475 N N . SER A 1 459 ? 22.923 6.306 -9.562 1.00 63.50 482 SER A N 1
ATOM 3476 C CA . SER A 1 459 ? 22.344 5.889 -10.840 1.00 61.07 482 SER A CA 1
ATOM 3477 C C . SER A 1 459 ? 21.940 7.080 -11.700 1.00 59.79 482 SER A C 1
ATOM 3478 O O . SER A 1 459 ? 21.524 8.106 -11.162 1.00 58.67 482 SER A O 1
ATOM 3481 N N . LYS A 1 460 ? 22.020 6.925 -13.044 1.00 53.13 483 LYS A N 1
ATOM 3482 C CA . LYS A 1 460 ? 21.596 7.942 -14.013 1.00 50.89 483 LYS A CA 1
ATOM 3483 C C . LYS A 1 460 ? 20.070 8.123 -13.919 1.00 48.94 483 LYS A C 1
ATOM 3484 O O . LYS A 1 460 ? 19.539 9.130 -14.388 1.00 48.44 483 LYS A O 1
ATOM 3490 N N . THR A 1 461 ? 19.378 7.153 -13.276 1.00 41.98 484 THR A N 1
ATOM 3491 C CA . THR A 1 461 ? 17.937 7.170 -13.047 1.00 39.02 484 THR A CA 1
ATOM 3492 C C . THR A 1 461 ? 17.521 8.415 -12.252 1.00 40.47 484 THR A C 1
ATOM 3493 O O . THR A 1 461 ? 16.572 9.079 -12.662 1.00 38.26 484 THR A O 1
ATOM 3497 N N . TRP A 1 462 ? 18.227 8.731 -11.137 1.00 37.72 485 TRP A N 1
ATOM 3498 C CA . TRP A 1 462 ? 17.916 9.906 -10.310 1.00 38.37 485 TRP A CA 1
ATOM 3499 C C . TRP A 1 462 ? 18.096 11.196 -11.094 1.00 40.73 485 TRP A C 1
ATOM 3500 O O . TRP A 1 462 ? 17.233 12.070 -11.030 1.00 40.04 485 TRP A O 1
ATOM 3511 N N . LYS A 1 463 ? 19.196 11.283 -11.871 1.00 37.03 486 LYS A N 1
ATOM 3512 C CA . LYS A 1 463 ? 19.539 12.409 -12.733 1.00 37.05 486 LYS A CA 1
ATOM 3513 C C . LYS A 1 463 ? 18.445 12.591 -13.794 1.00 40.41 486 LYS A C 1
ATOM 3514 O O . LYS A 1 463 ? 18.038 13.724 -14.068 1.00 38.56 486 LYS A O 1
ATOM 3520 N N . GLU A 1 464 ? 17.967 11.469 -14.373 1.00 36.93 487 GLU A N 1
ATOM 3521 C CA . GLU A 1 464 ? 16.936 11.481 -15.410 1.00 36.23 487 GLU A CA 1
ATOM 3522 C C . GLU A 1 464 ? 15.543 11.756 -14.902 1.00 36.96 487 GLU A C 1
ATOM 3523 O O . GLU A 1 464 ? 14.721 12.294 -15.649 1.00 36.08 487 GLU A O 1
ATOM 3529 N N . MET A 1 465 ? 15.264 11.391 -13.637 1.00 31.43 488 MET A N 1
ATOM 3530 C CA . MET A 1 465 ? 13.982 11.697 -13.008 1.00 29.83 488 MET A CA 1
ATOM 3531 C C . MET A 1 465 ? 13.891 13.218 -12.863 1.00 33.97 488 MET A C 1
ATOM 3532 O O . MET A 1 465 ? 12.846 13.802 -13.157 1.00 34.09 488 MET A O 1
ATOM 3537 N N . ILE A 1 466 ? 15.012 13.855 -12.466 1.00 30.76 489 ILE A N 1
ATOM 3538 C CA . ILE A 1 466 ? 15.121 15.313 -12.320 1.00 30.27 489 ILE A CA 1
ATOM 3539 C C . ILE A 1 466 ? 15.086 16.014 -13.698 1.00 34.61 489 ILE A C 1
ATOM 3540 O O . ILE A 1 466 ? 14.313 16.959 -13.860 1.00 33.11 489 ILE A O 1
ATOM 3545 N N . SER A 1 467 ? 15.883 15.544 -14.687 1.00 32.74 490 SER A N 1
ATOM 3546 C CA . SER A 1 467 ? 15.931 16.185 -16.015 1.00 33.67 490 SER A CA 1
ATOM 3547 C C . SER A 1 467 ? 14.568 16.296 -16.716 1.00 37.83 490 SER A C 1
ATOM 3548 O O . SER A 1 467 ? 14.339 17.250 -17.456 1.00 38.01 490 SER A O 1
ATOM 3551 N N . GLY A 1 468 ? 13.675 15.354 -16.426 1.00 34.64 491 GLY A N 1
ATOM 3552 C CA . GLY A 1 468 ? 12.319 15.330 -16.964 1.00 34.96 491 GLY A CA 1
ATOM 3553 C C . GLY A 1 468 ? 11.435 16.450 -16.450 1.00 38.76 491 GLY A C 1
ATOM 3554 O O . GLY A 1 468 ? 10.468 16.830 -17.118 1.00 39.18 491 GLY A O 1
ATOM 3555 N N . ILE A 1 469 ? 11.767 17.007 -15.271 1.00 34.45 492 ILE A N 1
ATOM 3556 C CA . ILE A 1 469 ? 11.001 18.101 -14.655 1.00 33.88 492 ILE A CA 1
ATOM 3557 C C . ILE A 1 469 ? 11.850 19.370 -14.437 1.00 37.34 492 ILE A C 1
ATOM 3558 O O . ILE A 1 469 ? 11.349 20.361 -13.901 1.00 37.84 492 ILE A O 1
ATOM 3563 N N . ASP A 1 470 ? 13.128 19.331 -14.852 1.00 32.26 493 ASP A N 1
ATOM 3564 C CA . ASP A 1 470 ? 14.079 20.435 -14.721 1.00 32.02 493 ASP A CA 1
ATOM 3565 C C . ASP A 1 470 ? 13.858 21.472 -15.820 1.00 36.39 493 ASP A C 1
ATOM 3566 O O . ASP A 1 470 ? 14.050 21.166 -16.995 1.00 36.83 493 ASP A O 1
ATOM 3571 N N . SER A 1 471 ? 13.442 22.697 -15.447 1.00 32.22 494 SER A N 1
ATOM 3572 C CA . SER A 1 471 ? 13.204 23.759 -16.430 1.00 31.94 494 SER A CA 1
ATOM 3573 C C . SER A 1 471 ? 14.333 24.782 -16.552 1.00 35.33 494 SER A C 1
ATOM 3574 O O . SER A 1 471 ? 14.344 25.562 -17.508 1.00 36.33 494 SER A O 1
ATOM 3577 N N . ASN A 1 472 ? 15.301 24.770 -15.621 1.00 30.27 495 ASN A N 1
ATOM 3578 C CA . ASN A 1 472 ? 16.428 25.702 -15.704 1.00 30.49 495 ASN A CA 1
ATOM 3579 C C . ASN A 1 472 ? 17.791 25.008 -15.870 1.00 34.33 495 ASN A C 1
ATOM 3580 O O . ASN A 1 472 ? 18.829 25.638 -15.684 1.00 32.38 495 ASN A O 1
ATOM 3585 N N . ASN A 1 473 ? 17.778 23.694 -16.198 1.00 33.30 496 ASN A N 1
ATOM 3586 C CA . ASN A 1 473 ? 18.964 22.881 -16.478 1.00 34.51 496 ASN A CA 1
ATOM 3587 C C . ASN A 1 473 ? 20.101 22.974 -15.436 1.00 38.31 496 ASN A C 1
ATOM 3588 O O . ASN A 1 473 ? 21.279 23.022 -15.806 1.00 39.26 496 ASN A O 1
ATOM 3593 N N . ASP A 1 474 ? 19.748 22.995 -14.145 1.00 33.87 497 ASP A N 1
ATOM 3594 C CA . ASP A 1 474 ? 20.733 23.064 -13.063 1.00 34.27 497 ASP A CA 1
ATOM 3595 C C . ASP A 1 474 ? 20.953 21.724 -12.339 1.00 38.95 497 ASP A C 1
ATOM 3596 O O . ASP A 1 474 ? 21.775 21.647 -11.421 1.00 39.48 497 ASP A O 1
ATOM 3601 N N . GLY A 1 475 ? 20.210 20.696 -12.763 1.00 34.80 498 GLY A N 1
ATOM 3602 C CA . GLY A 1 475 ? 20.281 19.342 -12.222 1.00 34.30 498 GLY A CA 1
ATOM 3603 C C . GLY A 1 475 ? 19.642 19.161 -10.861 1.00 36.78 498 GLY A C 1
ATOM 3604 O O . GLY A 1 475 ? 19.878 18.145 -10.202 1.00 36.86 498 GLY A O 1
ATOM 3605 N N . ASP A 1 476 ? 18.821 20.144 -10.433 1.00 32.24 499 ASP A N 1
ATOM 3606 C CA . ASP A 1 476 ? 18.109 20.136 -9.155 1.00 30.45 499 ASP A CA 1
ATOM 3607 C C . ASP A 1 476 ? 16.637 20.468 -9.363 1.00 32.81 499 ASP A C 1
ATOM 3608 O O . ASP A 1 476 ? 16.269 20.996 -10.410 1.00 31.84 499 ASP A O 1
ATOM 3613 N N . VAL A 1 477 ? 15.796 20.175 -8.357 1.00 29.50 500 VAL A N 1
ATOM 3614 C CA . VAL A 1 477 ? 14.371 20.480 -8.409 1.00 28.41 500 VAL A CA 1
ATOM 3615 C C . VAL A 1 477 ? 14.077 21.630 -7.438 1.00 32.77 500 VAL A C 1
ATOM 3616 O O . VAL A 1 477 ? 14.262 21.477 -6.232 1.00 32.26 500 VAL A O 1
ATOM 3620 N N . ASP A 1 478 ? 13.649 22.788 -7.964 1.00 29.35 501 ASP A N 1
ATOM 3621 C CA . ASP A 1 478 ? 13.284 23.916 -7.101 1.00 28.58 501 ASP A CA 1
ATOM 3622 C C . ASP A 1 478 ? 11.780 23.844 -6.822 1.00 32.81 501 ASP A C 1
ATOM 3623 O O . ASP A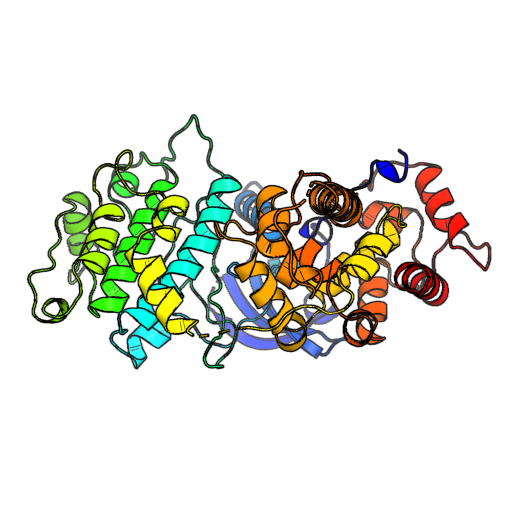 1 478 ? 11.101 23.006 -7.417 1.00 32.17 501 ASP A O 1
ATOM 3628 N N . PHE A 1 479 ? 11.259 24.700 -5.926 1.00 30.81 502 PHE A N 1
ATOM 3629 C CA . PHE A 1 479 ? 9.843 24.697 -5.548 1.00 30.27 502 PHE A CA 1
ATOM 3630 C C . PHE A 1 479 ? 8.878 24.854 -6.726 1.00 33.05 502 PHE A C 1
ATOM 3631 O O . PHE A 1 479 ? 7.861 24.171 -6.771 1.00 31.90 502 PHE A O 1
ATOM 3639 N N . GLU A 1 480 ? 9.215 25.723 -7.676 1.00 31.05 503 GLU A N 1
ATOM 3640 C CA . GLU A 1 480 ? 8.425 25.995 -8.879 1.00 31.36 503 GLU A CA 1
ATOM 3641 C C . GLU A 1 480 ? 8.283 24.732 -9.756 1.00 32.79 503 GLU A C 1
ATOM 3642 O O . GLU A 1 480 ? 7.190 24.444 -10.246 1.00 30.70 503 GLU A O 1
ATOM 3648 N N . GLU A 1 481 ? 9.399 24.008 -9.964 1.00 29.00 504 GLU A N 1
ATOM 3649 C CA . GLU A 1 481 ? 9.458 22.777 -10.756 1.00 28.47 504 GLU A CA 1
ATOM 3650 C C . GLU A 1 481 ? 8.672 21.669 -10.074 1.00 31.39 504 GLU A C 1
ATOM 3651 O O . GLU A 1 481 ? 7.933 20.938 -10.740 1.00 30.68 504 GLU A O 1
ATOM 3657 N N . PHE A 1 482 ? 8.815 21.571 -8.738 1.00 27.59 505 PHE A N 1
ATOM 3658 C CA . PHE A 1 482 ? 8.121 20.622 -7.865 1.00 26.98 505 PHE A CA 1
ATOM 3659 C C . PHE A 1 482 ? 6.598 20.811 -7.988 1.00 31.32 505 PHE A C 1
ATOM 3660 O O . PHE A 1 482 ? 5.886 19.837 -8.223 1.00 29.97 505 PHE A O 1
ATOM 3668 N N . CYS A 1 483 ? 6.116 22.072 -7.865 1.00 29.35 506 CYS A N 1
ATOM 3669 C CA . CYS A 1 483 ? 4.702 22.434 -7.988 1.00 30.18 506 CYS A CA 1
ATOM 3670 C C . CYS A 1 483 ? 4.134 22.156 -9.372 1.00 32.24 506 CYS A C 1
ATOM 3671 O O . CYS A 1 483 ? 3.038 21.612 -9.462 1.00 31.64 506 CYS A O 1
ATOM 3674 N N . LYS A 1 484 ? 4.874 22.517 -10.440 1.00 28.92 507 LYS A N 1
ATOM 3675 C CA . LYS A 1 484 ? 4.458 22.286 -11.830 1.00 29.28 507 LYS A CA 1
ATOM 3676 C C . LYS A 1 484 ? 4.274 20.803 -12.147 1.00 32.34 507 LYS A C 1
ATOM 3677 O O . LYS A 1 484 ? 3.332 20.453 -12.859 1.00 31.17 507 LYS A O 1
ATOM 3683 N N . MET A 1 485 ? 5.166 19.943 -11.619 1.00 29.17 508 MET A N 1
ATOM 3684 C CA . MET A 1 485 ? 5.100 18.486 -11.804 1.00 29.28 508 MET A CA 1
ATOM 3685 C C . MET A 1 485 ? 3.812 17.918 -11.175 1.00 33.68 508 MET A C 1
ATOM 3686 O O . MET A 1 485 ? 3.145 17.072 -11.780 1.00 33.17 508 MET A O 1
ATOM 3691 N N . ILE A 1 486 ? 3.479 18.388 -9.960 1.00 30.99 509 ILE A N 1
ATOM 3692 C CA . ILE A 1 486 ? 2.291 17.963 -9.208 1.00 29.83 509 ILE A CA 1
ATOM 3693 C C . ILE A 1 486 ? 1.032 18.506 -9.904 1.00 34.62 509 ILE A C 1
ATOM 3694 O O . ILE A 1 486 ? 0.049 17.773 -10.034 1.00 33.22 509 ILE A O 1
ATOM 3699 N N . GLN A 1 487 ? 1.094 19.766 -10.399 1.00 32.16 510 GLN A N 1
ATOM 3700 C CA . GLN A 1 487 ? -0.010 20.404 -11.124 1.00 32.82 510 GLN A CA 1
ATOM 3701 C C . GLN A 1 487 ? -0.318 19.660 -12.422 1.00 37.73 510 GLN A C 1
ATOM 3702 O O . GLN A 1 487 ? -1.489 19.467 -12.732 1.00 37.71 510 GLN A O 1
ATOM 3708 N N . LYS A 1 488 ? 0.726 19.198 -13.144 1.00 34.48 511 LYS A N 1
ATOM 3709 C CA . LYS A 1 488 ? 0.589 18.413 -14.378 1.00 34.99 511 LYS A CA 1
ATOM 3710 C C . LYS A 1 488 ? -0.123 17.073 -14.082 1.00 38.53 511 LYS A C 1
ATOM 3711 O O . LYS A 1 488 ? -0.969 16.644 -14.868 1.00 37.60 511 LYS A O 1
ATOM 3717 N N . LEU A 1 489 ? 0.195 16.448 -12.937 1.00 36.68 512 LEU A N 1
ATOM 3718 C CA . LEU A 1 489 ? -0.424 15.197 -12.493 1.00 37.55 512 LEU A CA 1
ATOM 3719 C C . LEU A 1 489 ? -1.938 15.358 -12.251 1.00 43.92 512 LEU A C 1
ATOM 3720 O O . LEU A 1 489 ? -2.724 14.707 -12.948 1.00 43.18 512 LEU A O 1
ATOM 3725 N N . CYS A 1 490 ? -2.338 16.232 -11.291 1.00 42.47 513 CYS A N 1
ATOM 3726 C CA . CYS A 1 490 ? -3.742 16.458 -10.910 1.00 43.35 513 CYS A CA 1
ATOM 3727 C C . CYS A 1 490 ? -4.514 17.431 -11.867 1.00 48.54 513 CYS A C 1
ATOM 3728 O O . CYS A 1 490 ? -5.637 17.813 -11.548 1.00 49.59 513 CYS A O 1
ATOM 3731 N N . SER A 1 491 ? -3.946 17.773 -13.061 1.00 45.58 514 SER A N 1
ATOM 3732 C CA . SER A 1 491 ? -4.580 18.668 -14.058 1.00 46.51 514 SER A CA 1
ATOM 3733 C C . SER A 1 491 ? -5.680 17.977 -14.875 1.00 52.44 514 SER A C 1
ATOM 3734 O O . SER A 1 491 ? -5.645 16.755 -15.013 1.00 52.19 514 SER A O 1
ATOM 3737 N N . ASN A 1 492 ? -6.634 18.756 -15.447 1.00 50.92 515 ASN A N 1
ATOM 3738 C CA . ASN A 1 492 ? -7.727 18.191 -16.252 1.00 52.15 515 ASN A CA 1
ATOM 3739 C C . ASN A 1 492 ? -7.286 17.589 -17.588 1.00 56.84 515 ASN A C 1
ATOM 3740 O O . ASN A 1 492 ? -6.276 18.017 -18.153 1.00 56.50 515 ASN A O 1
ATOM 3745 N N . ASN A 1 493 ? -8.041 16.583 -18.076 1.00 53.75 516 ASN A N 1
ATOM 3746 C CA . ASN A 1 493 ? -7.778 15.897 -19.344 1.00 80.66 516 ASN A CA 1
ATOM 3747 C C . ASN A 1 493 ? -8.422 16.654 -20.502 1.00 110.26 516 ASN A C 1
ATOM 3748 O O . ASN A 1 493 ? -7.777 16.895 -21.520 1.00 75.10 516 ASN A O 1
#

Radius of gyration: 23.53 Å; Cα contacts (8 Å, |Δi|>4): 786; chains: 1; bounding box: 56×49×65 Å